Protein AF-A0AAV2MK30-F1 (afdb_monomer_lite)

Sequence (507 aa):
MAGIKALVSLSFGGAVGLMFLMLGCALPVYGKYWPLFLLFFYILSPIPYCISRRVVDDTDSTSNACKELAIFLTTGIVISAFGLPIVFARAEVIAWGACALVLTGNLVIFGTILGFFIVFGSNDDFSWQQWAHAGGVSFFYSLSSVAIWNAPAFPRGQRRHKSFSRAAPTCPVCTQSLGSTQSSMRRFFRAHRDEDYSQIQYLTAKCTRLAHDRALLDREFVVSRERERNLQTDLEAVSTRLLQQEQLNMELRMKQDQLLSRLQQQQDLVEVLQQRLVLVTEESSGDVELLRQVGSELLFLQSSELRLQGLVEELHTEAHHRATRVSSLEGQLYSEAKRRVSVTRSLQEELHSKTLQLENLQETNQSLVQQLKEQHSSHQKEVQKLQVENEGSLRKLQATAEQFEWLCQQQRHWVCCVKRFKDGLMEERDALLQQVKHLQKKIHKRKKTFTEDIADLRCPLQETRCCDSLSAWDKDAMADLESHMEKSNILYDKLFSQTCIADQKNK

Foldseek 3Di:
DVVVVLVVVLVVLLVVLVVLLCCLCPPPVQPDCVLVVLVVLLVCLCVLVVQLVVCVVDDDPVSVVSVVVSVVVNVVSLVCQLVVLVVCCVVVNGPPVSSVSSNVSSVSNVVSVVSCCVSCVVPPPPPCVCCVVCVVVVVVVVVVVVVVVDDDDDDDDDDDDDDDDDDDDDDDDDDDDDDDDDPDPPVVVVVVVVVVVVVVVVVVVVVVVVVVVVVVVVVVVVVVVVVVVVVVVVVVVVVVVVVVVVVVVVVVVVVVVVVVVVVVVVVVVVVVVVVVVVVVVVDDDDPPVVVVVVVVVVVVVVVVVVVVVVVVVVVVVVVVVVVVVVVVVVVVVVVVVVVVVVVVVVVVVVVVVVVVVVVVVVVVVVVVVVVVVVVVVVVVVVVVVVVVVVVVVVVVVVVVVVVVVVVVVVVVVVVVVVVVVVVVVVVVVVVVVVVVVVVVVVVVVVVVVVVVVVPPDDDDDDDDDDDDDDDDPPDPVVVVVVVVVVVVVVVVVVVVVVVVVVVVVPD

InterPro domains:
  IPR007262 Vps55/LEPROT [PF04133] (7-123)
  IPR007262 Vps55/LEPROT [PTHR12050] (1-131)

pLDDT: mean 70.75, std 21.82, range [24.38, 97.94]

Organism: Knipowitschia caucasica (NCBI:txid637954)

Radius of gyration: 62.1 Å; chains: 1; bounding box: 130×88×219 Å

Structure (mmCIF, N/CA/C/O backbone):
data_AF-A0AAV2MK30-F1
#
_entry.id   AF-A0AAV2MK30-F1
#
loop_
_atom_site.group_PDB
_atom_site.id
_atom_site.type_symbol
_atom_site.label_atom_id
_atom_site.label_alt_id
_atom_site.label_comp_id
_atom_site.label_asym_id
_atom_site.label_entity_id
_atom_site.label_seq_id
_atom_site.pdbx_PDB_ins_code
_atom_site.Cartn_x
_atom_site.Cartn_y
_atom_site.Cartn_z
_atom_site.occupancy
_atom_site.B_iso_or_equiv
_atom_site.auth_seq_id
_atom_site.auth_comp_id
_atom_site.auth_asym_id
_atom_site.auth_atom_id
_atom_site.pdbx_PDB_model_num
ATOM 1 N N . MET A 1 1 ? 21.548 -7.788 1.462 1.00 47.50 1 MET A N 1
ATOM 2 C CA . MET A 1 1 ? 20.193 -7.331 1.874 1.00 47.50 1 MET A CA 1
ATOM 3 C C . MET A 1 1 ? 19.409 -6.595 0.775 1.00 47.50 1 MET A C 1
ATOM 5 O O . MET A 1 1 ? 18.187 -6.589 0.859 1.00 47.50 1 MET A O 1
ATOM 9 N N . ALA A 1 2 ? 20.043 -6.018 -0.260 1.00 53.25 2 ALA A N 1
ATOM 10 C CA . ALA A 1 2 ? 19.336 -5.326 -1.354 1.00 53.25 2 ALA A CA 1
ATOM 11 C C . ALA A 1 2 ? 18.427 -6.247 -2.203 1.00 53.25 2 ALA A C 1
ATOM 13 O O . ALA A 1 2 ? 17.302 -5.871 -2.519 1.00 53.25 2 ALA A O 1
ATOM 14 N N . GLY A 1 3 ? 18.858 -7.485 -2.484 1.00 61.09 3 GLY A N 1
ATOM 15 C CA . GLY A 1 3 ? 18.093 -8.426 -3.316 1.00 61.09 3 GLY A CA 1
ATOM 16 C C . GLY A 1 3 ? 16.754 -8.885 -2.723 1.00 61.09 3 GLY A C 1
ATOM 17 O O . GLY A 1 3 ? 15.796 -9.060 -3.462 1.00 61.09 3 GLY A O 1
ATOM 18 N N . ILE A 1 4 ? 16.638 -9.017 -1.393 1.00 71.69 4 ILE A N 1
ATOM 19 C CA . ILE A 1 4 ? 15.392 -9.474 -0.743 1.00 71.69 4 ILE A CA 1
ATOM 20 C C . ILE A 1 4 ? 14.294 -8.414 -0.880 1.00 71.69 4 ILE A C 1
ATOM 22 O O . ILE A 1 4 ? 13.157 -8.742 -1.198 1.00 71.69 4 ILE A O 1
ATOM 26 N N . LYS A 1 5 ? 14.638 -7.134 -0.693 1.00 69.19 5 LYS A N 1
ATOM 27 C CA . LYS A 1 5 ? 13.683 -6.025 -0.838 1.00 69.19 5 LYS A CA 1
ATOM 28 C C . LYS A 1 5 ? 13.191 -5.897 -2.282 1.00 69.19 5 LYS A C 1
ATOM 30 O O . LYS A 1 5 ? 11.997 -5.717 -2.491 1.00 69.19 5 LYS A O 1
ATOM 35 N N . ALA A 1 6 ? 14.092 -6.059 -3.253 1.00 71.88 6 ALA A N 1
ATOM 36 C CA . ALA A 1 6 ? 13.741 -6.076 -4.670 1.00 71.88 6 ALA A CA 1
ATOM 37 C C . ALA A 1 6 ? 12.876 -7.293 -5.040 1.00 71.88 6 ALA A C 1
ATOM 39 O O . ALA A 1 6 ? 11.926 -7.161 -5.797 1.00 71.88 6 ALA A O 1
ATOM 40 N N . LEU A 1 7 ? 13.143 -8.472 -4.469 1.00 75.31 7 LEU A N 1
ATOM 41 C CA . LEU A 1 7 ? 12.343 -9.675 -4.718 1.00 75.31 7 LEU A CA 1
ATOM 42 C C . LEU A 1 7 ? 10.921 -9.545 -4.140 1.00 75.31 7 LEU A C 1
ATOM 44 O O . LEU A 1 7 ? 9.960 -9.972 -4.776 1.00 75.31 7 LEU A O 1
ATOM 48 N N . VAL A 1 8 ? 10.775 -8.907 -2.972 1.00 79.81 8 VAL A N 1
ATOM 49 C CA . VAL A 1 8 ? 9.467 -8.618 -2.353 1.00 79.81 8 VAL A CA 1
ATOM 50 C C . VAL A 1 8 ? 8.681 -7.566 -3.142 1.00 79.81 8 VAL A C 1
ATOM 52 O O . VAL A 1 8 ? 7.481 -7.735 -3.345 1.00 79.81 8 VAL A O 1
ATOM 55 N N . SER A 1 9 ? 9.323 -6.496 -3.625 1.00 77.88 9 SER A N 1
ATOM 56 C CA . SER A 1 9 ? 8.625 -5.498 -4.451 1.00 77.88 9 SER A CA 1
ATOM 57 C C . SER A 1 9 ? 8.193 -6.077 -5.800 1.00 77.88 9 SER A C 1
ATOM 59 O O . SER A 1 9 ? 7.104 -5.780 -6.290 1.00 77.88 9 SER A O 1
ATOM 61 N N . LEU A 1 10 ? 9.013 -6.957 -6.368 1.00 78.25 10 LEU A N 1
ATOM 62 C CA . LEU A 1 10 ? 8.749 -7.637 -7.626 1.00 78.25 10 LEU A CA 1
ATOM 63 C C . LEU A 1 10 ? 7.597 -8.648 -7.520 1.00 78.25 10 LEU A C 1
ATOM 65 O O . LEU A 1 10 ? 6.727 -8.693 -8.389 1.00 78.25 10 LEU A O 1
ATOM 69 N N . SER A 1 11 ? 7.545 -9.431 -6.439 1.00 81.31 11 SER A N 1
ATOM 70 C CA . SER A 1 11 ? 6.436 -10.363 -6.203 1.00 81.31 11 SER A CA 1
ATOM 71 C C . SER A 1 11 ? 5.116 -9.630 -5.954 1.00 81.31 11 SER A C 1
ATOM 73 O O . SER A 1 11 ? 4.077 -10.051 -6.468 1.00 81.31 11 SER A O 1
ATOM 75 N N . PHE A 1 12 ? 5.157 -8.495 -5.250 1.00 84.31 12 PHE A N 1
ATOM 76 C CA . PHE A 1 12 ? 3.997 -7.626 -5.070 1.00 84.31 12 PHE A CA 1
ATOM 77 C C . PHE A 1 12 ? 3.508 -7.038 -6.404 1.00 84.31 12 PHE A C 1
ATOM 79 O O . PHE A 1 12 ? 2.316 -7.111 -6.699 1.00 84.31 12 PHE A O 1
ATOM 86 N N . GLY A 1 13 ? 4.416 -6.539 -7.251 1.00 82.69 13 GLY A N 1
ATOM 87 C CA . GLY A 1 13 ? 4.083 -6.048 -8.595 1.00 82.69 13 GLY A CA 1
ATOM 88 C C . GLY A 1 13 ? 3.426 -7.118 -9.473 1.00 82.69 13 GLY A C 1
ATOM 89 O O . GLY A 1 13 ? 2.379 -6.874 -10.074 1.00 82.69 13 GLY A O 1
ATOM 90 N N . GLY A 1 14 ? 3.966 -8.341 -9.462 1.00 82.00 14 GLY A N 1
ATOM 91 C CA . GLY A 1 14 ? 3.377 -9.479 -10.171 1.00 82.00 14 GLY A CA 1
ATOM 92 C C . GLY A 1 14 ? 1.969 -9.826 -9.677 1.00 82.00 14 GLY A C 1
ATOM 93 O O . GLY A 1 14 ? 1.064 -10.023 -10.488 1.00 82.00 14 GLY A O 1
ATOM 94 N N . ALA A 1 15 ? 1.749 -9.840 -8.359 1.00 83.88 15 ALA A N 1
ATOM 95 C CA . ALA A 1 15 ? 0.436 -10.112 -7.771 1.00 83.88 15 ALA A CA 1
ATOM 96 C C . ALA A 1 15 ? -0.606 -9.041 -8.138 1.00 83.88 15 ALA A C 1
ATOM 98 O O . ALA A 1 15 ? -1.740 -9.381 -8.481 1.00 83.88 15 ALA A O 1
ATOM 99 N N . VAL A 1 16 ? -0.218 -7.762 -8.125 1.00 85.75 16 VAL A N 1
ATOM 100 C CA . VAL A 1 16 ? -1.079 -6.639 -8.535 1.00 85.75 16 VAL A CA 1
ATOM 101 C C . VAL A 1 16 ? -1.434 -6.733 -10.024 1.00 85.75 16 VAL A C 1
ATOM 103 O O . VAL A 1 16 ? -2.598 -6.573 -10.392 1.00 85.75 16 VAL A O 1
ATOM 106 N N . GLY A 1 17 ? -0.467 -7.067 -10.882 1.00 83.06 17 GLY A N 1
ATOM 107 C CA . GLY A 1 17 ? -0.705 -7.272 -12.312 1.00 83.06 17 GLY A CA 1
ATOM 108 C C . GLY A 1 17 ? -1.688 -8.414 -12.608 1.00 83.06 17 GLY A C 1
ATOM 109 O O . GLY A 1 17 ? -2.602 -8.255 -13.420 1.00 83.06 17 GLY A O 1
ATOM 110 N N . LEU A 1 18 ? -1.560 -9.543 -11.902 1.00 81.19 18 LEU A N 1
ATOM 111 C CA . LEU A 1 18 ? -2.483 -10.681 -12.026 1.00 81.19 18 LEU A CA 1
ATOM 112 C C . LEU A 1 18 ? -3.875 -10.380 -11.462 1.00 81.19 18 LEU A C 1
ATOM 114 O O . LEU A 1 18 ? -4.870 -10.820 -12.037 1.00 81.19 18 LEU A O 1
ATOM 118 N N . MET A 1 19 ? -3.953 -9.608 -10.375 1.00 83.56 19 MET A N 1
ATOM 119 C CA . MET A 1 19 ? -5.211 -9.092 -9.831 1.00 83.56 19 MET A CA 1
ATOM 120 C C . MET A 1 19 ? -5.964 -8.275 -10.881 1.00 83.56 19 MET A C 1
ATOM 122 O O . MET A 1 19 ? -7.130 -8.564 -11.128 1.00 83.56 19 MET A O 1
ATOM 126 N N . PHE A 1 20 ? -5.311 -7.319 -11.553 1.00 80.25 20 PHE A N 1
ATOM 127 C CA . PHE A 1 20 ? -5.949 -6.518 -12.608 1.00 80.25 20 PHE A CA 1
ATOM 128 C C . PHE A 1 20 ? -6.427 -7.365 -13.794 1.00 80.25 20 PHE A C 1
ATOM 130 O O . PHE A 1 20 ? -7.524 -7.137 -14.310 1.00 80.25 20 PHE A O 1
ATOM 137 N N . LEU A 1 21 ? -5.653 -8.384 -14.182 1.00 79.00 21 LEU A N 1
ATOM 138 C CA . LEU A 1 21 ? -6.030 -9.318 -15.243 1.00 79.00 21 LEU A CA 1
ATOM 139 C C . LEU A 1 21 ? -7.268 -10.150 -14.859 1.00 79.00 21 LEU A C 1
ATOM 141 O O . LEU A 1 21 ? -8.192 -10.304 -15.659 1.00 79.00 21 LEU A O 1
ATOM 145 N N . MET A 1 22 ? -7.310 -10.645 -13.618 1.00 78.94 22 MET A N 1
ATOM 146 C CA . MET A 1 22 ? -8.454 -11.385 -13.083 1.00 78.94 22 MET A CA 1
ATOM 147 C C . MET A 1 22 ? -9.678 -10.491 -12.916 1.00 78.94 22 MET A C 1
ATOM 149 O O . MET A 1 22 ? -10.773 -10.915 -13.263 1.00 78.94 22 MET A O 1
ATOM 153 N N . LEU A 1 23 ? -9.515 -9.245 -12.476 1.00 77.31 23 LEU A N 1
ATOM 154 C CA . LEU A 1 23 ? -10.611 -8.284 -12.345 1.00 77.31 23 LEU A CA 1
ATOM 155 C C . LEU A 1 23 ? -11.247 -7.974 -13.711 1.00 77.31 23 LEU A C 1
ATOM 157 O O . LEU A 1 23 ? -12.470 -7.941 -13.825 1.00 77.31 23 LEU A O 1
ATOM 161 N N . GLY A 1 24 ? -10.433 -7.858 -14.767 1.00 71.31 24 GLY A N 1
ATOM 162 C CA . GLY A 1 24 ? -10.914 -7.708 -16.146 1.00 71.31 24 GLY A CA 1
ATOM 163 C C . GLY A 1 24 ? -11.729 -8.901 -16.670 1.00 71.31 24 GLY A C 1
ATOM 164 O O . GLY A 1 24 ? -12.551 -8.718 -17.565 1.00 71.31 24 GLY A O 1
ATOM 165 N N . CYS A 1 25 ? -11.546 -10.101 -16.100 1.00 65.88 25 CYS A N 1
ATOM 166 C CA . CYS A 1 25 ? -12.252 -11.328 -16.498 1.00 65.88 25 CYS A CA 1
ATOM 167 C C . CYS A 1 25 ? -13.391 -11.738 -15.542 1.00 65.88 25 CYS A C 1
ATOM 169 O O . CYS A 1 25 ? -14.318 -12.429 -15.962 1.00 65.88 25 CYS A O 1
ATOM 171 N N . ALA A 1 26 ? -13.300 -11.373 -14.258 1.00 62.69 26 ALA A N 1
ATOM 172 C CA . ALA A 1 26 ? -14.130 -11.894 -13.168 1.00 62.69 26 ALA A CA 1
ATOM 173 C C . ALA A 1 26 ? -15.274 -10.962 -12.748 1.00 62.69 26 ALA A C 1
ATOM 175 O O . ALA A 1 26 ? -16.145 -11.387 -11.988 1.00 62.69 26 ALA A O 1
ATOM 176 N N . LEU A 1 27 ? -15.307 -9.707 -13.217 1.00 62.41 27 LEU A N 1
ATOM 177 C CA . LEU A 1 27 ? -16.464 -8.856 -12.951 1.00 62.41 27 LEU A CA 1
ATOM 178 C C . LEU A 1 27 ? -17.730 -9.471 -13.588 1.00 62.41 27 LEU A C 1
ATOM 180 O O . LEU A 1 27 ? -17.701 -9.843 -14.763 1.00 62.41 27 LEU A O 1
ATOM 184 N N . PRO A 1 28 ? -18.867 -9.502 -12.867 1.00 51.31 28 PRO A N 1
ATOM 185 C CA . PRO A 1 28 ? -20.109 -10.147 -13.316 1.00 51.31 28 PRO A CA 1
ATOM 186 C C . PRO A 1 28 ? -20.711 -9.523 -14.587 1.00 51.31 28 PRO A C 1
ATOM 188 O O . PRO A 1 28 ? -21.528 -10.147 -15.254 1.00 51.31 28 PRO A O 1
ATOM 191 N N . VAL A 1 29 ? -20.271 -8.315 -14.953 1.00 55.81 29 VAL A N 1
ATOM 192 C CA . VAL A 1 29 ? -20.646 -7.611 -16.190 1.00 55.81 29 VAL A CA 1
ATOM 193 C C . VAL A 1 29 ? -19.895 -8.153 -17.422 1.00 55.81 29 VAL A C 1
ATOM 195 O O . VAL A 1 29 ? -20.367 -8.004 -18.544 1.00 55.81 29 VAL A O 1
ATOM 198 N N . TYR A 1 30 ? -18.745 -8.811 -17.236 1.00 58.28 30 TYR A N 1
ATOM 199 C CA . TYR A 1 30 ? -17.783 -9.125 -18.301 1.00 58.28 30 TYR A CA 1
ATOM 200 C C . TYR A 1 30 ? -17.546 -10.622 -18.528 1.00 58.28 30 TYR A C 1
ATOM 202 O O . TYR A 1 30 ? -16.589 -10.946 -19.218 1.00 58.28 30 TYR A O 1
ATOM 210 N N . GLY A 1 31 ? -18.385 -11.516 -17.982 1.00 50.97 31 GLY A N 1
ATOM 211 C CA . GLY A 1 31 ? -18.214 -12.982 -17.897 1.00 50.97 31 GLY A CA 1
ATOM 212 C C . GLY A 1 31 ? -17.793 -13.727 -19.179 1.00 50.97 31 GLY A C 1
ATOM 213 O O . GLY A 1 31 ? -18.564 -14.493 -19.759 1.00 50.97 31 GLY A O 1
ATOM 214 N N . LYS A 1 32 ? -16.553 -13.511 -19.619 1.00 60.56 32 LYS A N 1
ATOM 215 C CA . LYS A 1 32 ? -15.914 -14.018 -20.832 1.00 60.56 32 LYS A CA 1
ATOM 216 C C . LYS A 1 32 ? -14.424 -14.191 -20.533 1.00 60.56 32 LYS A C 1
ATOM 218 O O . LYS A 1 32 ? -13.669 -13.230 -20.465 1.00 60.56 32 LYS A O 1
ATOM 223 N N . TYR A 1 33 ? -13.986 -15.441 -20.417 1.00 64.69 33 TYR A N 1
ATOM 224 C CA . TYR A 1 33 ? -12.604 -15.818 -20.086 1.00 64.69 33 TYR A CA 1
ATOM 225 C C . TYR A 1 33 ? -11.644 -15.803 -21.293 1.00 64.69 33 TYR A C 1
ATOM 227 O O . TYR A 1 33 ? -10.546 -16.341 -21.228 1.00 64.69 33 TYR A O 1
ATOM 235 N N . TRP A 1 34 ? -12.027 -15.175 -22.405 1.00 62.44 34 TRP A N 1
ATOM 236 C CA . TRP A 1 34 ? -11.168 -15.011 -23.585 1.00 62.44 34 TRP A CA 1
ATOM 237 C C . TRP A 1 34 ? -9.834 -14.275 -23.333 1.00 62.44 34 TRP A C 1
ATOM 239 O O . TRP A 1 34 ? -8.834 -14.678 -23.931 1.00 62.44 34 TRP A O 1
ATOM 249 N N . PRO A 1 35 ? -9.737 -13.273 -22.429 1.00 62.06 35 PRO A N 1
ATOM 250 C CA . PRO A 1 35 ? -8.460 -12.624 -22.116 1.00 62.06 35 PRO A CA 1
ATOM 251 C C . PRO A 1 35 ? -7.437 -13.568 -21.476 1.00 62.06 35 PRO A C 1
ATOM 253 O O . PRO A 1 35 ? -6.248 -13.269 -21.467 1.00 62.06 35 PRO A O 1
ATOM 256 N N . LEU A 1 36 ? -7.865 -14.728 -20.973 1.00 65.44 36 LEU A N 1
ATOM 257 C CA . LEU A 1 36 ? -6.991 -15.723 -20.350 1.00 65.44 36 LEU A CA 1
ATOM 258 C C . LEU A 1 36 ? -6.011 -16.350 -21.366 1.00 65.44 36 LEU A C 1
ATOM 260 O O . LEU A 1 36 ? -4.993 -16.906 -20.968 1.00 65.44 36 LEU A O 1
ATOM 264 N N . PHE A 1 37 ? -6.227 -16.170 -22.676 1.00 67.31 37 PHE A N 1
ATOM 265 C CA . PHE A 1 37 ? -5.225 -16.488 -23.704 1.00 67.31 37 PHE A CA 1
ATOM 266 C C . PHE A 1 37 ? -3.933 -15.658 -23.554 1.00 67.31 37 PHE A C 1
ATOM 268 O O . PHE A 1 37 ? -2.858 -16.114 -23.932 1.00 67.31 37 PHE A O 1
ATOM 275 N N . LEU A 1 38 ? -3.989 -14.481 -22.917 1.00 67.94 38 LEU A N 1
ATOM 276 C CA . LEU A 1 38 ? -2.805 -13.665 -22.602 1.00 67.94 38 LEU A CA 1
ATOM 277 C C . LEU A 1 38 ? -1.844 -14.364 -21.638 1.00 67.94 38 LEU A C 1
ATOM 279 O O . LEU A 1 38 ? -0.638 -14.136 -21.686 1.00 67.94 38 LEU A O 1
ATOM 283 N N . LEU A 1 39 ? -2.365 -15.283 -20.823 1.00 70.88 39 LEU A N 1
ATOM 284 C CA . LEU A 1 39 ? -1.568 -16.118 -19.933 1.00 70.88 39 LEU A CA 1
ATOM 285 C C . LEU A 1 39 ? -0.560 -16.985 -20.698 1.00 70.88 39 LEU A C 1
ATOM 287 O O . LEU A 1 39 ? 0.550 -17.209 -20.223 1.00 70.88 39 LEU A O 1
ATOM 291 N N . PHE A 1 40 ? -0.920 -17.416 -21.909 1.00 71.62 40 PHE A N 1
ATOM 292 C CA . PHE A 1 40 ? -0.026 -18.160 -22.790 1.00 71.62 40 PHE A CA 1
ATOM 293 C C . PHE A 1 40 ? 1.173 -17.308 -23.225 1.00 71.62 40 PHE A C 1
ATOM 295 O O . PHE A 1 40 ? 2.307 -17.777 -23.175 1.00 71.62 40 PHE A O 1
ATOM 302 N N . PHE A 1 41 ? 0.954 -16.033 -23.562 1.00 72.62 41 PHE A N 1
ATOM 303 C CA . PHE A 1 41 ? 2.038 -15.110 -23.913 1.00 72.62 41 PHE A CA 1
ATOM 304 C C . PHE A 1 41 ? 2.962 -14.815 -22.726 1.00 72.62 41 PHE A C 1
ATOM 306 O O . PHE A 1 41 ? 4.168 -14.686 -22.924 1.00 72.62 41 PHE A O 1
ATOM 313 N N . TYR A 1 42 ? 2.441 -14.795 -21.495 1.00 70.62 42 TYR A N 1
ATOM 314 C CA . TYR A 1 42 ? 3.276 -14.668 -20.294 1.00 70.62 42 TYR A CA 1
ATOM 315 C C . TYR A 1 42 ? 4.172 -15.883 -20.055 1.00 70.62 42 TYR A C 1
ATOM 317 O O . TYR A 1 42 ? 5.327 -15.722 -19.667 1.00 70.62 42 TYR A O 1
ATOM 325 N N . ILE A 1 43 ? 3.675 -17.086 -20.348 1.00 67.56 43 ILE A N 1
ATOM 326 C CA . ILE A 1 43 ? 4.454 -18.329 -20.258 1.00 67.56 43 ILE A CA 1
ATOM 327 C C . ILE A 1 43 ? 5.471 -18.434 -21.406 1.00 67.56 43 ILE A C 1
ATOM 329 O O . ILE A 1 43 ? 6.558 -18.976 -21.212 1.00 67.56 43 ILE A O 1
ATOM 333 N N . LEU A 1 44 ? 5.151 -17.895 -22.587 1.00 65.94 44 LEU A N 1
ATOM 334 C CA . LEU A 1 44 ? 6.068 -17.843 -23.730 1.00 65.94 44 LEU A CA 1
ATOM 335 C C . LEU A 1 44 ? 7.135 -16.755 -23.592 1.00 65.94 44 LEU A C 1
ATOM 337 O O . LEU A 1 44 ? 8.232 -16.935 -24.105 1.00 65.94 44 LEU A O 1
ATOM 341 N N . SER A 1 45 ? 6.856 -15.657 -22.887 1.00 68.06 45 SER A N 1
ATOM 342 C CA . SER A 1 45 ? 7.787 -14.540 -22.669 1.00 68.06 45 SER A CA 1
ATOM 343 C C . SER A 1 45 ? 9.209 -14.931 -22.221 1.00 68.06 45 SER A C 1
ATOM 345 O O . SER A 1 45 ? 10.151 -14.295 -22.693 1.00 68.06 45 SER A O 1
ATOM 347 N N . PRO A 1 46 ? 9.431 -15.921 -21.337 1.00 62.56 46 PRO A N 1
ATOM 348 C CA . PRO A 1 46 ? 10.781 -16.354 -20.965 1.00 62.56 46 PRO A CA 1
ATOM 349 C C . PRO A 1 46 ? 11.479 -17.274 -21.966 1.00 62.56 46 PRO A C 1
ATOM 351 O O . PRO A 1 46 ? 12.700 -17.397 -21.921 1.00 62.56 46 PRO A O 1
ATOM 354 N N . ILE A 1 47 ? 10.738 -17.932 -22.859 1.00 60.34 47 ILE A N 1
ATOM 355 C CA . ILE A 1 47 ? 11.282 -18.939 -23.780 1.00 60.34 47 ILE A CA 1
ATOM 356 C C . ILE A 1 47 ? 12.352 -18.343 -24.716 1.00 60.34 47 ILE A C 1
ATOM 358 O O . ILE A 1 47 ? 13.429 -18.933 -24.813 1.00 60.34 47 ILE A O 1
ATOM 362 N N . PRO A 1 48 ? 12.149 -17.165 -25.340 1.00 60.75 48 PRO A N 1
ATOM 363 C CA . PRO A 1 48 ? 13.176 -16.531 -26.160 1.00 60.75 48 PRO A CA 1
ATOM 364 C C . PRO A 1 48 ? 14.444 -16.193 -25.365 1.00 60.75 48 PRO A C 1
ATOM 366 O O . PRO A 1 48 ? 15.550 -16.353 -25.875 1.00 60.75 48 PRO A O 1
ATOM 369 N N . TYR A 1 49 ? 14.294 -15.779 -24.101 1.00 61.81 49 TYR A N 1
ATOM 370 C CA . TYR A 1 49 ? 15.420 -15.445 -23.226 1.00 61.81 49 TYR A CA 1
ATOM 371 C C . TYR A 1 49 ? 16.222 -16.697 -22.834 1.00 61.81 49 TYR A C 1
ATOM 373 O O . TYR A 1 49 ? 17.456 -16.695 -22.867 1.00 61.81 49 TYR A O 1
ATOM 381 N N . CYS A 1 50 ? 15.529 -17.806 -22.547 1.00 56.00 50 CYS A N 1
ATOM 382 C CA . CYS A 1 50 ? 16.155 -19.107 -22.303 1.00 56.00 50 CYS A CA 1
ATOM 383 C C . CYS A 1 50 ? 16.943 -19.613 -23.521 1.00 56.00 50 CYS A C 1
ATOM 385 O O . CYS A 1 50 ? 18.008 -20.206 -23.347 1.00 56.00 50 CYS A O 1
ATOM 387 N N . ILE A 1 51 ? 16.440 -19.371 -24.735 1.00 56.97 51 ILE A N 1
ATOM 388 C CA . ILE A 1 51 ? 17.115 -19.749 -25.982 1.00 56.97 51 ILE A CA 1
ATOM 389 C C . ILE A 1 51 ? 18.357 -18.875 -26.198 1.00 56.97 51 ILE A C 1
ATOM 391 O O . ILE A 1 51 ? 19.428 -19.414 -26.458 1.00 56.97 51 ILE A O 1
ATOM 395 N N . SER A 1 52 ? 18.264 -17.554 -25.994 1.00 54.09 52 SER A N 1
ATOM 396 C CA . SER A 1 52 ? 19.425 -16.668 -26.159 1.00 54.09 52 SER A CA 1
ATOM 397 C C . SER A 1 52 ? 20.568 -16.979 -25.195 1.00 54.09 52 SER A C 1
ATOM 399 O O . SER A 1 52 ? 21.722 -16.862 -25.582 1.00 54.09 52 SER A O 1
ATOM 401 N N . ARG A 1 53 ? 20.275 -17.404 -23.958 1.00 53.69 53 ARG A N 1
ATOM 402 C CA . ARG A 1 53 ? 21.314 -17.647 -22.945 1.00 53.69 53 ARG A CA 1
ATOM 403 C C . ARG A 1 53 ? 22.014 -18.997 -23.130 1.00 53.69 53 ARG A C 1
ATOM 405 O O . ARG A 1 53 ? 23.210 -19.070 -22.915 1.00 53.69 53 ARG A O 1
ATOM 412 N N . ARG A 1 54 ? 21.307 -20.031 -23.609 1.00 54.69 54 ARG A N 1
ATOM 413 C CA . ARG A 1 54 ? 21.916 -21.338 -23.934 1.00 54.69 54 ARG A CA 1
ATOM 414 C C . ARG A 1 54 ? 22.779 -21.322 -25.199 1.00 54.69 54 ARG A C 1
ATOM 416 O O . ARG A 1 54 ? 23.626 -22.187 -25.341 1.00 54.69 54 ARG A O 1
ATOM 423 N N . VAL A 1 55 ? 22.542 -20.380 -26.115 1.00 51.53 55 VAL A N 1
ATOM 424 C CA . VAL A 1 55 ? 23.300 -20.251 -27.376 1.00 51.53 55 VAL A CA 1
ATOM 425 C C . VAL A 1 55 ? 24.515 -19.324 -27.230 1.00 51.53 55 VAL A C 1
ATOM 427 O O . VAL A 1 55 ? 25.434 -19.394 -28.033 1.00 51.53 55 VAL A O 1
ATOM 430 N N . VAL A 1 56 ? 24.556 -18.478 -26.194 1.00 49.47 56 VAL A N 1
ATOM 431 C CA . VAL A 1 56 ? 25.731 -17.646 -25.872 1.00 49.47 56 VAL A CA 1
ATOM 432 C C . VAL A 1 56 ? 26.900 -18.479 -25.332 1.00 49.47 56 VAL A C 1
ATOM 434 O O . VAL A 1 56 ? 28.042 -18.076 -25.517 1.00 49.47 56 VAL A O 1
ATOM 437 N N . ASP A 1 57 ? 26.637 -19.649 -24.744 1.00 49.50 57 ASP A N 1
ATOM 438 C CA . ASP A 1 57 ? 27.694 -20.527 -24.225 1.00 49.50 57 ASP A CA 1
ATOM 439 C C . ASP A 1 57 ? 28.427 -21.322 -25.328 1.00 49.50 57 ASP A C 1
ATOM 441 O O . ASP A 1 57 ? 29.549 -21.765 -25.104 1.00 49.50 57 ASP A O 1
ATOM 445 N N . ASP A 1 58 ? 27.852 -21.445 -26.535 1.00 46.78 58 ASP A N 1
ATOM 446 C CA . ASP A 1 58 ? 28.436 -22.196 -27.653 1.00 46.78 58 ASP A CA 1
ATOM 447 C C . ASP A 1 58 ? 28.435 -21.363 -28.961 1.00 46.78 58 ASP A C 1
ATOM 449 O O . ASP A 1 58 ? 27.478 -21.383 -29.733 1.00 46.78 58 ASP A O 1
ATOM 453 N N . THR A 1 59 ? 29.579 -20.746 -29.293 1.00 46.69 59 THR A N 1
ATOM 454 C CA . THR A 1 59 ? 29.978 -20.219 -30.631 1.00 46.69 59 THR A CA 1
ATOM 455 C C . THR A 1 59 ? 29.613 -18.757 -30.983 1.00 46.69 59 THR A C 1
ATOM 457 O O . THR A 1 59 ? 28.464 -18.393 -31.238 1.00 46.69 59 THR A O 1
ATOM 460 N N . ASP A 1 60 ? 30.653 -17.932 -31.167 1.00 55.81 60 ASP A N 1
ATOM 461 C CA . ASP A 1 60 ? 30.610 -16.465 -31.342 1.00 55.81 60 ASP A CA 1
ATOM 462 C C . ASP A 1 60 ? 29.946 -15.935 -32.632 1.00 55.81 60 ASP A C 1
ATOM 464 O O . ASP A 1 60 ? 29.675 -14.740 -32.744 1.00 55.81 60 ASP A O 1
ATOM 468 N N . SER A 1 61 ? 29.681 -16.782 -33.632 1.00 54.09 61 SER A N 1
ATOM 469 C CA . SER A 1 61 ? 29.126 -16.350 -34.932 1.00 54.09 61 SER A CA 1
ATOM 470 C C . SER A 1 61 ? 27.620 -16.613 -35.075 1.00 54.09 61 SER A C 1
ATOM 472 O O . SER A 1 61 ? 26.919 -15.860 -35.749 1.00 54.09 61 SER A O 1
ATOM 474 N N . THR A 1 62 ? 27.102 -17.662 -34.429 1.00 52.97 62 THR A N 1
ATOM 475 C CA . THR A 1 62 ? 25.669 -18.029 -34.426 1.00 52.97 62 THR A CA 1
ATOM 476 C C . THR A 1 62 ? 24.897 -17.297 -33.317 1.00 52.97 62 THR A C 1
ATOM 478 O O . THR A 1 62 ? 23.677 -17.126 -33.399 1.00 52.97 62 THR A O 1
ATOM 481 N N . SER A 1 63 ? 25.621 -16.793 -32.314 1.00 58.59 63 SER A N 1
ATOM 482 C CA . SER A 1 63 ? 25.105 -16.046 -31.165 1.00 58.59 63 SER A CA 1
ATOM 483 C C . SER A 1 63 ? 24.396 -14.740 -31.551 1.00 58.59 63 SER A C 1
ATOM 485 O O . SER A 1 63 ? 23.339 -14.439 -30.996 1.00 58.59 63 SER A O 1
ATOM 487 N N . ASN A 1 64 ? 24.895 -13.999 -32.548 1.00 61.75 64 ASN A N 1
ATOM 488 C CA . ASN A 1 64 ? 24.301 -12.721 -32.964 1.00 61.75 64 ASN A CA 1
ATOM 489 C C . ASN A 1 64 ? 22.932 -12.903 -33.639 1.00 61.75 64 ASN A C 1
ATOM 491 O O . ASN A 1 64 ? 21.974 -12.231 -33.263 1.00 61.75 64 ASN A O 1
ATOM 495 N N . ALA A 1 65 ? 22.793 -13.881 -34.541 1.00 66.31 65 ALA A N 1
ATOM 496 C CA . ALA A 1 65 ? 21.519 -14.172 -35.205 1.00 66.31 65 ALA A CA 1
ATOM 497 C C . ALA A 1 65 ? 20.469 -14.743 -34.234 1.00 66.31 65 ALA A C 1
ATOM 499 O O . ALA A 1 65 ? 19.293 -14.386 -34.295 1.00 66.31 65 ALA A O 1
ATOM 500 N N . CYS A 1 66 ? 20.883 -15.600 -33.295 1.00 62.22 66 CYS A N 1
ATOM 501 C CA . CYS A 1 66 ? 19.984 -16.133 -32.271 1.00 62.22 66 CYS A CA 1
ATOM 502 C C . CYS A 1 66 ? 19.544 -15.055 -31.266 1.00 62.22 66 CYS A C 1
ATOM 504 O O . CYS A 1 66 ? 18.402 -15.071 -30.803 1.00 62.22 66 CYS A O 1
ATOM 506 N N . LYS A 1 67 ? 20.428 -14.107 -30.936 1.00 62.91 67 LYS A N 1
ATOM 507 C CA . LYS A 1 67 ? 20.119 -12.962 -30.073 1.00 62.91 67 LYS A CA 1
ATOM 508 C C . LYS A 1 67 ? 19.158 -11.990 -30.756 1.00 62.91 67 LYS A C 1
ATOM 510 O O . LYS A 1 67 ? 18.183 -11.578 -30.132 1.00 62.91 67 LYS A O 1
ATOM 515 N N . GLU A 1 68 ? 19.378 -11.683 -32.032 1.00 74.75 68 GLU A N 1
ATOM 516 C CA . GLU A 1 68 ? 18.454 -10.876 -32.838 1.00 74.75 68 GLU A CA 1
ATOM 517 C C . GLU A 1 68 ? 17.083 -11.551 -32.973 1.00 74.75 68 GLU A C 1
ATOM 519 O O . GLU A 1 68 ? 16.058 -10.903 -32.759 1.00 74.75 68 GLU A O 1
ATOM 524 N N . LEU A 1 69 ? 17.044 -12.868 -33.212 1.00 73.19 69 LEU A N 1
ATOM 525 C CA . LEU A 1 69 ? 15.798 -13.640 -33.263 1.00 73.19 69 LEU A CA 1
ATOM 526 C C . LEU A 1 69 ? 15.082 -13.664 -31.907 1.00 73.19 69 LEU A C 1
ATOM 528 O O . LEU A 1 69 ? 13.861 -13.520 -31.858 1.00 73.19 69 LEU A O 1
ATOM 532 N N . ALA A 1 70 ? 15.814 -13.803 -30.800 1.00 67.81 70 ALA A N 1
ATOM 533 C CA . ALA A 1 70 ? 15.236 -13.770 -29.461 1.00 67.81 70 ALA A CA 1
ATOM 534 C C . ALA A 1 70 ? 14.625 -12.399 -29.136 1.00 67.81 70 ALA A C 1
ATOM 536 O O . ALA A 1 70 ? 13.508 -12.348 -28.625 1.00 67.81 70 ALA A O 1
ATOM 537 N N . ILE A 1 71 ? 15.311 -11.303 -29.480 1.00 71.81 71 ILE A N 1
ATOM 538 C CA . ILE A 1 71 ? 14.807 -9.929 -29.309 1.00 71.81 71 ILE A CA 1
ATOM 539 C C . ILE A 1 71 ? 13.593 -9.677 -30.213 1.00 71.81 71 ILE A C 1
ATOM 541 O O . ILE A 1 71 ? 12.615 -9.054 -29.794 1.00 71.81 71 ILE A O 1
ATOM 545 N N . PHE A 1 72 ? 13.612 -10.194 -31.441 1.00 79.12 72 PHE A N 1
ATOM 546 C CA . PHE A 1 72 ? 12.476 -10.109 -32.352 1.00 79.12 72 PHE A CA 1
ATOM 547 C C . PHE A 1 72 ? 11.258 -10.871 -31.807 1.00 79.12 72 PHE A C 1
ATOM 549 O O . PHE A 1 72 ? 10.142 -10.348 -31.800 1.00 79.12 72 PHE A O 1
ATOM 556 N N . LEU A 1 73 ? 11.470 -12.078 -31.277 1.00 76.38 73 LEU A N 1
ATOM 557 C CA . LEU A 1 73 ? 10.412 -12.922 -30.730 1.00 76.38 73 LEU A CA 1
ATOM 558 C C . LEU A 1 73 ? 9.830 -12.350 -29.426 1.00 76.38 73 LEU A C 1
ATOM 560 O O . LEU A 1 73 ? 8.610 -12.349 -29.268 1.00 76.38 73 LEU A O 1
ATOM 564 N N . THR A 1 74 ? 10.652 -11.807 -28.517 1.00 72.81 74 THR A N 1
ATOM 565 C CA . THR A 1 74 ? 10.151 -11.117 -27.310 1.00 72.81 74 THR A CA 1
ATOM 566 C C . THR A 1 74 ? 9.348 -9.876 -27.672 1.00 72.81 74 THR A C 1
ATOM 568 O O . THR A 1 74 ? 8.258 -9.681 -27.138 1.00 72.81 74 THR A O 1
ATOM 571 N N . THR A 1 75 ? 9.833 -9.076 -28.621 1.00 78.88 75 THR A N 1
ATOM 572 C CA . THR A 1 75 ? 9.122 -7.884 -29.097 1.00 78.88 75 THR A CA 1
ATOM 573 C C . THR A 1 75 ? 7.786 -8.269 -29.739 1.00 78.88 75 THR A C 1
ATOM 575 O O . THR A 1 75 ? 6.760 -7.662 -29.432 1.00 78.88 75 THR A O 1
ATOM 578 N N . GLY A 1 76 ? 7.754 -9.341 -30.538 1.00 79.31 76 GLY A N 1
ATOM 579 C CA . GLY A 1 76 ? 6.523 -9.898 -31.105 1.00 79.31 76 GLY A CA 1
ATOM 580 C C . GLY A 1 76 ? 5.527 -10.382 -30.045 1.00 79.31 76 GLY A C 1
ATOM 581 O O . GLY A 1 76 ? 4.333 -10.103 -30.162 1.00 79.31 76 GLY A O 1
ATOM 582 N N . ILE A 1 77 ? 5.998 -11.045 -28.982 1.00 80.88 77 ILE A N 1
ATOM 583 C CA . ILE A 1 77 ? 5.163 -11.493 -27.852 1.00 80.88 77 ILE A CA 1
ATOM 584 C C . ILE A 1 77 ? 4.573 -10.295 -27.096 1.00 80.88 77 ILE A C 1
ATOM 586 O O . ILE A 1 77 ? 3.375 -10.290 -26.809 1.00 80.88 77 ILE A O 1
ATOM 590 N N . VAL A 1 78 ? 5.377 -9.265 -26.815 1.00 82.19 78 VAL A N 1
ATOM 591 C CA . VAL A 1 78 ? 4.930 -8.051 -26.111 1.00 82.19 78 VAL A CA 1
ATOM 592 C C . VAL A 1 78 ? 3.895 -7.296 -26.946 1.00 82.19 78 VAL A C 1
ATOM 594 O O . VAL A 1 78 ? 2.802 -7.013 -26.456 1.00 82.19 78 VAL A O 1
ATOM 597 N N . ILE A 1 79 ? 4.183 -7.035 -28.225 1.00 85.00 79 ILE A N 1
ATOM 598 C CA . ILE A 1 79 ? 3.247 -6.355 -29.136 1.00 85.00 79 ILE A CA 1
ATOM 599 C C . ILE A 1 79 ? 1.949 -7.159 -29.274 1.00 85.00 79 ILE A C 1
ATOM 601 O O . ILE A 1 79 ? 0.863 -6.582 -29.223 1.00 85.00 79 ILE A O 1
ATOM 605 N N . SER A 1 80 ? 2.037 -8.488 -29.377 1.00 80.62 80 SER A N 1
ATOM 606 C CA . SER A 1 80 ? 0.857 -9.359 -29.449 1.00 80.62 80 SER A CA 1
ATOM 607 C C . SER A 1 80 ? 0.024 -9.298 -28.170 1.00 80.62 80 SER A C 1
ATOM 609 O O . SER A 1 80 ? -1.199 -9.211 -28.251 1.00 80.62 80 SER A O 1
ATOM 611 N N . ALA A 1 81 ? 0.658 -9.269 -26.996 1.00 80.88 81 ALA A N 1
ATOM 612 C CA . ALA A 1 81 ? -0.035 -9.166 -25.715 1.00 80.88 81 ALA A CA 1
ATOM 613 C C . ALA A 1 81 ? -0.789 -7.833 -25.546 1.00 80.88 81 ALA A C 1
ATOM 615 O O . ALA A 1 81 ? -1.845 -7.809 -24.914 1.00 80.88 81 ALA A O 1
ATOM 616 N N . PHE A 1 82 ? -0.303 -6.737 -26.137 1.00 84.31 82 PHE A N 1
ATOM 617 C CA . PHE A 1 82 ? -1.026 -5.457 -26.179 1.00 84.31 82 PHE A CA 1
ATOM 618 C C . PHE A 1 82 ? -2.054 -5.377 -27.320 1.00 84.31 82 PHE A C 1
ATOM 620 O O . PHE A 1 82 ? -3.097 -4.745 -27.156 1.00 84.31 82 PHE A O 1
ATOM 627 N N . GLY A 1 83 ? -1.809 -6.037 -28.454 1.00 81.69 83 GLY A N 1
ATOM 628 C CA . GLY A 1 83 ? -2.697 -6.016 -29.620 1.00 81.69 83 GLY A CA 1
ATOM 629 C C . GLY A 1 83 ? -3.963 -6.862 -29.455 1.00 81.69 83 GLY A C 1
ATOM 630 O O . GLY A 1 83 ? -5.048 -6.438 -29.850 1.00 81.69 83 GLY A O 1
ATOM 631 N N . LEU A 1 84 ? -3.859 -8.036 -28.830 1.00 76.81 84 LEU A N 1
ATOM 632 C CA . LEU A 1 84 ? -4.978 -8.976 -28.670 1.00 76.81 84 LEU A CA 1
ATOM 633 C C . LEU A 1 84 ? -6.179 -8.406 -27.878 1.00 76.81 84 LEU A C 1
ATOM 635 O O . LEU A 1 84 ? -7.310 -8.542 -28.350 1.00 76.81 84 LEU A O 1
ATOM 639 N N . PRO A 1 85 ? -5.983 -7.709 -26.737 1.00 78.31 85 PRO A N 1
ATOM 640 C CA . PRO A 1 85 ? -7.065 -7.032 -26.016 1.00 78.31 85 PRO A CA 1
ATOM 641 C C . PRO A 1 85 ? -7.768 -5.962 -26.860 1.00 78.31 85 PRO A C 1
ATOM 643 O O . PRO A 1 85 ? -8.991 -5.834 -26.806 1.00 78.31 85 PRO A O 1
ATOM 646 N N . ILE A 1 86 ? -7.008 -5.224 -27.676 1.00 80.75 86 ILE A N 1
ATOM 647 C CA . ILE A 1 86 ? -7.527 -4.158 -28.546 1.00 80.75 86 ILE A CA 1
ATOM 648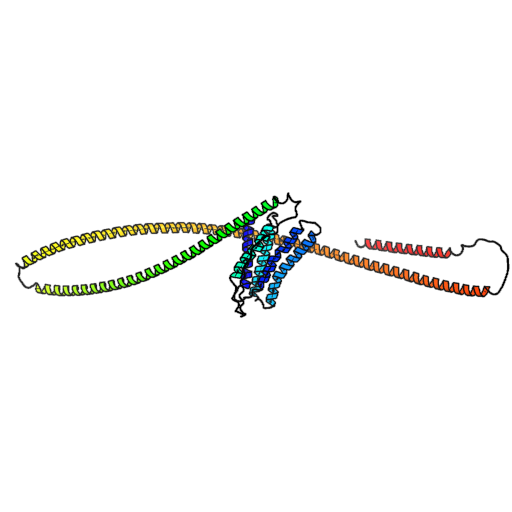 C C . ILE A 1 86 ? -8.387 -4.756 -29.665 1.00 80.75 86 ILE A C 1
ATOM 650 O O . ILE A 1 86 ? -9.469 -4.243 -29.957 1.00 80.75 86 ILE A O 1
ATOM 654 N N . VAL A 1 87 ? -7.953 -5.871 -30.259 1.00 81.38 87 VAL A N 1
ATOM 655 C CA . VAL A 1 87 ? -8.724 -6.589 -31.285 1.00 81.38 87 VAL A CA 1
ATOM 656 C C . VAL A 1 87 ? -10.018 -7.163 -30.699 1.00 81.38 87 VAL A C 1
ATOM 658 O O . VAL A 1 87 ? -11.074 -7.031 -31.314 1.00 81.38 87 VAL A O 1
ATOM 661 N N . PHE A 1 88 ? -9.984 -7.726 -29.488 1.00 72.38 88 PHE A N 1
ATOM 662 C CA . PHE A 1 88 ? -11.196 -8.223 -28.827 1.00 72.38 88 PHE A CA 1
ATOM 663 C C . PHE A 1 88 ? -12.173 -7.118 -28.407 1.00 72.38 88 PHE A C 1
ATOM 665 O O . PHE A 1 88 ? -13.383 -7.343 -28.460 1.00 72.38 88 PHE A O 1
ATOM 672 N N . ALA A 1 89 ? -11.676 -5.930 -28.048 1.00 77.38 89 ALA A N 1
ATOM 673 C CA . ALA A 1 89 ? -12.520 -4.759 -27.801 1.00 77.38 89 ALA A CA 1
ATOM 674 C C . ALA A 1 89 ? -13.209 -4.268 -29.087 1.00 77.38 89 ALA A C 1
ATOM 676 O O . ALA A 1 89 ? -14.364 -3.849 -29.057 1.00 77.38 89 ALA A O 1
ATOM 677 N N . ARG A 1 90 ? -12.528 -4.368 -30.236 1.00 74.62 90 ARG A N 1
ATOM 678 C CA . ARG A 1 90 ? -13.097 -4.046 -31.556 1.00 74.62 90 ARG A CA 1
ATOM 679 C C . ARG A 1 90 ? -14.089 -5.092 -32.066 1.00 74.62 90 ARG A C 1
ATOM 681 O O . ARG A 1 90 ? -14.999 -4.732 -32.799 1.00 74.62 90 ARG A O 1
ATOM 688 N N . ALA A 1 91 ? -13.924 -6.353 -31.678 1.00 75.50 91 ALA A N 1
ATOM 689 C CA . ALA A 1 91 ? -14.830 -7.450 -32.020 1.00 75.50 91 ALA A CA 1
ATOM 690 C C . ALA A 1 91 ? -16.062 -7.546 -31.091 1.00 75.50 91 ALA A C 1
ATOM 692 O O . ALA A 1 91 ? -16.772 -8.547 -31.137 1.00 75.50 91 ALA A O 1
ATOM 693 N N . GLU A 1 92 ? -16.282 -6.552 -30.217 1.00 65.19 92 GLU A N 1
ATOM 694 C CA . GLU A 1 92 ? -17.357 -6.495 -29.206 1.00 65.19 92 GLU A CA 1
ATOM 695 C C . GLU A 1 92 ? -17.411 -7.706 -28.249 1.00 65.19 92 GLU A C 1
ATOM 697 O O . GLU A 1 92 ? -18.405 -7.946 -27.564 1.00 65.19 92 GLU A O 1
ATOM 702 N N . VAL A 1 93 ? -16.319 -8.472 -28.146 1.00 64.75 93 VAL A N 1
ATOM 703 C CA . VAL A 1 93 ? -16.234 -9.639 -27.252 1.00 64.75 93 VAL A CA 1
ATOM 704 C C . VAL A 1 93 ? -16.025 -9.201 -25.797 1.00 64.75 93 VAL A C 1
ATOM 706 O O . VAL A 1 93 ? -16.460 -9.901 -24.878 1.00 64.75 93 VAL A O 1
ATOM 709 N N . ILE A 1 94 ? -15.367 -8.052 -25.589 1.00 70.69 94 ILE A N 1
ATOM 710 C CA . ILE A 1 94 ? -14.997 -7.478 -24.286 1.00 70.69 94 ILE A CA 1
ATOM 711 C C . ILE A 1 94 ? -15.306 -5.974 -24.302 1.00 70.69 94 ILE A C 1
ATOM 713 O O . ILE A 1 94 ? -14.961 -5.289 -25.261 1.00 70.69 94 ILE A O 1
ATOM 717 N N . ALA A 1 95 ? -15.904 -5.428 -23.239 1.00 75.88 95 ALA A N 1
ATOM 718 C CA . ALA A 1 95 ? -16.149 -3.986 -23.160 1.00 75.88 95 ALA A CA 1
ATOM 719 C C . ALA A 1 95 ? -14.874 -3.182 -22.828 1.00 75.88 95 ALA A C 1
ATOM 721 O O . ALA A 1 95 ? -13.942 -3.668 -22.182 1.00 75.88 95 ALA A O 1
ATOM 722 N N . TRP A 1 96 ? -14.849 -1.917 -23.255 1.00 78.56 96 TRP A N 1
ATOM 723 C CA . TRP A 1 96 ? -13.675 -1.035 -23.192 1.00 78.56 96 TRP A CA 1
ATOM 724 C C . TRP A 1 96 ? -13.069 -0.880 -21.787 1.00 78.56 96 TRP A C 1
ATOM 726 O O . TRP A 1 96 ? -11.852 -0.762 -21.663 1.00 78.56 96 TRP A O 1
ATOM 736 N N . GLY A 1 97 ? -13.885 -0.962 -20.729 1.00 79.25 97 GLY A N 1
ATOM 737 C CA . GLY A 1 97 ? -13.409 -0.934 -19.341 1.00 79.25 97 GLY A CA 1
ATOM 738 C C . GLY A 1 97 ? -12.542 -2.143 -18.967 1.00 79.25 97 GLY A C 1
ATOM 739 O O . GLY A 1 97 ? -11.472 -1.982 -18.383 1.00 79.25 97 GLY A O 1
ATOM 740 N N . ALA A 1 98 ? -12.945 -3.352 -19.367 1.00 77.00 98 ALA A N 1
ATOM 741 C CA . ALA A 1 98 ? -12.137 -4.555 -19.169 1.00 77.00 98 ALA A CA 1
ATOM 742 C C . ALA A 1 98 ? -10.874 -4.545 -20.046 1.00 77.00 98 ALA A C 1
ATOM 744 O O . ALA A 1 98 ? -9.819 -4.986 -19.596 1.00 77.00 98 ALA A O 1
ATOM 745 N N . CYS A 1 99 ? -10.941 -3.966 -21.251 1.00 79.19 99 CYS A N 1
ATOM 746 C CA . CYS A 1 99 ? -9.759 -3.756 -22.092 1.00 79.19 99 CYS A CA 1
ATOM 747 C C . CYS A 1 99 ? -8.714 -2.863 -21.395 1.00 79.19 99 CYS A C 1
ATOM 749 O O . CYS A 1 99 ? -7.542 -3.229 -21.332 1.00 79.19 99 CYS A O 1
ATOM 751 N N . ALA A 1 100 ? -9.132 -1.746 -20.788 1.00 83.69 100 ALA A N 1
ATOM 752 C CA . ALA A 1 100 ? -8.230 -0.858 -20.050 1.00 83.69 100 ALA A CA 1
ATOM 753 C C . ALA A 1 100 ? -7.589 -1.538 -18.825 1.00 83.69 100 ALA A C 1
ATOM 755 O O . ALA A 1 100 ? -6.390 -1.380 -18.585 1.00 83.69 100 ALA A O 1
ATOM 756 N N . LEU A 1 101 ? -8.359 -2.335 -18.074 1.00 82.56 101 LEU A N 1
ATOM 757 C CA . LEU A 1 101 ? -7.844 -3.111 -16.937 1.00 82.56 101 LEU A CA 1
ATOM 758 C C . LEU A 1 101 ? -6.815 -4.164 -17.368 1.00 82.56 101 LEU A C 1
ATOM 760 O O . LEU A 1 101 ? -5.771 -4.295 -16.731 1.00 82.56 101 LEU A O 1
ATOM 764 N N . VAL A 1 102 ? -7.068 -4.865 -18.477 1.00 83.56 102 VAL A N 1
ATOM 765 C CA . VAL A 1 102 ? -6.129 -5.839 -19.050 1.00 83.56 102 VAL A CA 1
ATOM 766 C C . VAL A 1 102 ? -4.859 -5.147 -19.552 1.00 83.56 102 VAL A C 1
ATOM 768 O O . VAL A 1 102 ? -3.765 -5.591 -19.224 1.00 83.56 102 VAL A O 1
ATOM 771 N N . LEU A 1 103 ? -4.967 -4.021 -20.265 1.00 84.88 103 LEU A N 1
ATOM 772 C CA . LEU A 1 103 ? -3.801 -3.249 -20.722 1.00 84.88 103 LEU A CA 1
ATOM 773 C C . LEU A 1 103 ? -2.946 -2.738 -19.550 1.00 84.88 103 LEU A C 1
ATOM 775 O O . LEU A 1 103 ? -1.717 -2.780 -19.614 1.00 84.88 103 LEU A O 1
ATOM 779 N N . THR A 1 104 ? -3.594 -2.313 -18.465 1.00 87.19 104 THR A N 1
ATOM 780 C CA . THR A 1 104 ? -2.923 -1.854 -17.240 1.00 87.19 104 THR A CA 1
ATOM 781 C C . THR A 1 104 ? -2.222 -3.016 -16.531 1.00 87.19 104 THR A C 1
ATOM 783 O O . THR A 1 104 ? -1.058 -2.894 -16.152 1.00 87.19 104 THR A O 1
ATOM 786 N N . GLY A 1 105 ? -2.882 -4.175 -16.419 1.00 85.94 105 GLY A N 1
ATOM 787 C CA . GLY A 1 105 ? -2.272 -5.404 -15.907 1.00 85.94 105 GLY A CA 1
ATOM 788 C C . GLY A 1 105 ? -1.061 -5.837 -16.734 1.00 85.94 105 GLY A C 1
ATOM 789 O O . GLY A 1 105 ? -0.012 -6.133 -16.167 1.00 85.94 105 GLY A O 1
ATOM 790 N N . ASN A 1 106 ? -1.159 -5.784 -18.065 1.00 86.88 106 ASN A N 1
ATOM 791 C CA . ASN A 1 106 ? -0.058 -6.125 -18.966 1.00 86.88 106 ASN A CA 1
ATOM 792 C C . ASN A 1 106 ? 1.161 -5.213 -18.756 1.00 86.88 106 ASN A C 1
ATOM 794 O O . ASN A 1 106 ? 2.286 -5.705 -18.692 1.00 86.88 106 ASN A O 1
ATOM 798 N N . LEU A 1 107 ? 0.954 -3.904 -18.583 1.00 87.31 107 LEU A N 1
ATOM 799 C CA . LEU A 1 107 ? 2.037 -2.950 -18.324 1.00 87.31 107 LEU A CA 1
ATOM 800 C C . LEU A 1 107 ? 2.761 -3.249 -17.001 1.00 87.31 107 LEU A C 1
ATOM 802 O O . LEU A 1 107 ? 3.992 -3.259 -16.957 1.00 87.31 107 LEU A O 1
ATOM 806 N N . VAL A 1 108 ? 2.007 -3.569 -15.946 1.00 87.00 108 VAL A N 1
ATOM 807 C CA . VAL A 1 108 ? 2.565 -3.944 -14.637 1.00 87.00 108 VAL A CA 1
ATOM 808 C C . VAL A 1 108 ? 3.310 -5.282 -14.712 1.00 87.00 108 VAL A C 1
ATOM 810 O O . VAL A 1 108 ? 4.416 -5.390 -14.183 1.00 87.00 108 VAL A O 1
ATOM 813 N N . ILE A 1 109 ? 2.764 -6.292 -15.399 1.00 85.44 109 ILE A N 1
ATOM 814 C CA . ILE A 1 109 ? 3.389 -7.620 -15.525 1.00 85.44 109 ILE A CA 1
ATOM 815 C C . ILE A 1 109 ? 4.684 -7.541 -16.344 1.00 85.44 109 ILE A C 1
ATOM 817 O O . ILE A 1 109 ? 5.717 -8.021 -15.879 1.00 85.44 109 ILE A O 1
ATOM 821 N N . PHE A 1 110 ? 4.680 -6.895 -17.515 1.00 83.06 110 PHE A N 1
ATOM 822 C CA . PHE A 1 110 ? 5.901 -6.740 -18.315 1.00 83.06 110 PHE A CA 1
ATOM 823 C C . PHE A 1 110 ? 6.946 -5.859 -17.620 1.00 83.06 110 PHE A C 1
ATOM 825 O O . PHE A 1 110 ? 8.130 -6.190 -17.658 1.00 83.06 110 PHE A O 1
ATOM 832 N N . GLY A 1 111 ? 6.529 -4.801 -16.914 1.00 83.00 111 GLY A N 1
ATOM 833 C CA . GLY A 1 111 ? 7.429 -4.000 -16.079 1.00 83.00 111 GLY A CA 1
ATOM 834 C C . GLY A 1 111 ? 8.062 -4.815 -14.947 1.00 83.00 111 GLY A C 1
ATOM 835 O O . GLY A 1 111 ? 9.252 -4.682 -14.670 1.00 83.00 111 GLY A O 1
ATOM 836 N N . THR A 1 112 ? 7.295 -5.730 -14.351 1.00 82.88 112 THR A N 1
ATOM 837 C CA . THR A 1 112 ? 7.782 -6.661 -13.325 1.00 82.88 112 THR A CA 1
ATOM 838 C C . THR A 1 112 ? 8.774 -7.667 -13.918 1.00 82.88 112 THR A C 1
ATOM 840 O O . THR A 1 112 ? 9.831 -7.901 -13.342 1.00 82.88 112 THR A O 1
ATOM 843 N N . ILE A 1 113 ? 8.493 -8.220 -15.100 1.00 78.81 113 ILE A N 1
ATOM 844 C CA . ILE A 1 113 ? 9.407 -9.131 -15.808 1.00 78.81 113 ILE A CA 1
ATOM 845 C C . ILE A 1 113 ? 10.724 -8.416 -16.166 1.00 78.81 113 ILE A C 1
ATOM 847 O O . ILE A 1 113 ? 11.800 -8.956 -15.917 1.00 78.81 113 ILE A O 1
ATOM 851 N N . LEU A 1 114 ? 10.670 -7.182 -16.677 1.00 77.12 114 LEU A N 1
ATOM 852 C CA . LEU A 1 114 ? 11.865 -6.376 -16.970 1.00 77.12 114 LEU A CA 1
ATOM 853 C C . LEU A 1 114 ? 12.655 -6.030 -15.703 1.00 77.12 114 LEU A C 1
ATOM 855 O O . LEU A 1 114 ? 13.877 -6.169 -15.687 1.00 77.12 114 LEU A O 1
ATOM 859 N N . GLY A 1 115 ? 11.971 -5.640 -14.624 1.00 78.81 115 GLY A N 1
ATOM 860 C CA . GLY A 1 115 ? 12.597 -5.380 -13.327 1.00 78.81 115 GLY A CA 1
ATOM 861 C C . GLY A 1 115 ? 13.320 -6.608 -12.771 1.00 78.81 115 GLY A C 1
ATOM 862 O O . GLY A 1 115 ? 14.405 -6.479 -12.206 1.00 78.81 115 GLY A O 1
ATOM 863 N N . PHE A 1 116 ? 12.776 -7.806 -13.000 1.00 75.06 116 PHE A N 1
ATOM 864 C CA . PHE A 1 116 ? 13.420 -9.063 -12.621 1.00 75.06 116 PHE A CA 1
ATOM 865 C C . PHE A 1 116 ? 14.723 -9.254 -13.395 1.00 75.06 116 PHE A C 1
ATOM 867 O O . PHE A 1 116 ? 15.765 -9.502 -12.794 1.00 75.06 116 PHE A O 1
ATOM 874 N N . PHE A 1 117 ? 14.690 -9.070 -14.716 1.00 69.69 117 PHE A N 1
ATOM 875 C CA . PHE A 1 117 ? 15.884 -9.189 -15.551 1.00 69.69 117 PHE A CA 1
ATOM 876 C C . PHE A 1 117 ? 16.948 -8.135 -15.234 1.00 69.69 117 PHE A C 1
ATOM 878 O O . PHE A 1 117 ? 18.127 -8.461 -15.256 1.00 69.69 117 PHE A O 1
ATOM 885 N N . ILE A 1 118 ? 16.569 -6.904 -14.892 1.00 71.50 118 ILE A N 1
ATOM 886 C CA . ILE A 1 118 ? 17.530 -5.851 -14.527 1.00 71.50 118 ILE A CA 1
ATOM 887 C C . ILE A 1 118 ? 18.196 -6.158 -13.177 1.00 71.50 118 ILE A C 1
ATOM 889 O O . ILE A 1 118 ? 19.407 -6.009 -13.035 1.00 71.50 118 ILE A O 1
ATOM 893 N N . VAL A 1 119 ? 17.424 -6.618 -12.189 1.00 70.19 119 VAL A N 1
ATOM 894 C CA . VAL A 1 119 ? 17.931 -6.891 -10.833 1.00 70.19 119 VAL A CA 1
ATOM 895 C C . VAL A 1 119 ? 18.745 -8.188 -10.765 1.00 70.19 119 VAL A C 1
ATOM 897 O O . VAL A 1 119 ? 19.753 -8.236 -10.060 1.00 70.19 119 VAL A O 1
ATOM 900 N N . PHE A 1 120 ? 18.328 -9.236 -11.481 1.00 61.00 120 PHE A N 1
ATOM 901 C CA . PHE A 1 120 ? 18.964 -10.560 -11.434 1.00 61.00 120 PHE A CA 1
ATOM 902 C C . PHE A 1 120 ? 19.874 -10.858 -12.631 1.00 61.00 120 PHE A C 1
ATOM 904 O O . PHE A 1 120 ? 20.685 -11.772 -12.554 1.00 61.00 120 PHE A O 1
ATOM 911 N N . GLY A 1 121 ? 19.806 -10.084 -13.716 1.00 56.03 121 GLY A N 1
ATOM 912 C CA . GLY A 1 121 ? 20.724 -10.201 -14.854 1.00 56.03 121 GLY A CA 1
ATOM 913 C C . GLY A 1 121 ? 22.125 -9.643 -14.593 1.00 56.03 121 GLY A C 1
ATOM 914 O O . GLY A 1 121 ? 23.025 -9.928 -15.365 1.00 56.03 121 GLY A O 1
ATOM 915 N N . SER A 1 122 ? 22.318 -8.877 -13.512 1.00 54.44 122 SER A N 1
ATOM 916 C CA . SER A 1 122 ? 23.630 -8.357 -13.093 1.00 54.44 122 SER A CA 1
ATOM 917 C C . SER A 1 122 ? 24.397 -9.296 -12.147 1.00 54.44 122 SER A C 1
ATOM 919 O O . SER A 1 122 ? 25.561 -9.026 -11.865 1.00 54.44 122 SER A O 1
ATOM 921 N N . ASN A 1 123 ? 23.761 -10.348 -11.614 1.00 45.88 123 ASN A N 1
ATOM 922 C CA . ASN A 1 123 ? 24.376 -11.312 -10.693 1.00 45.88 123 ASN A CA 1
ATOM 923 C C . ASN A 1 123 ? 24.244 -12.717 -11.295 1.00 45.88 123 ASN A C 1
ATOM 925 O O . ASN A 1 123 ? 23.199 -13.354 -11.168 1.00 45.88 123 ASN A O 1
ATOM 929 N N . ASP A 1 124 ? 25.296 -13.188 -11.959 1.00 48.25 124 ASP A N 1
ATOM 930 C CA . ASP A 1 124 ? 25.252 -14.346 -12.860 1.00 48.25 124 ASP A CA 1
ATOM 931 C C . ASP A 1 124 ? 25.113 -15.740 -12.214 1.00 48.25 124 ASP A C 1
ATOM 933 O O . ASP A 1 124 ? 25.034 -16.729 -12.937 1.00 48.25 124 ASP A O 1
ATOM 937 N N . ASP A 1 125 ? 24.943 -15.854 -10.894 1.00 45.44 125 ASP A N 1
ATOM 938 C CA . ASP A 1 125 ? 24.980 -17.159 -10.209 1.00 45.44 125 ASP A CA 1
ATOM 939 C C . ASP A 1 125 ? 23.626 -17.672 -9.680 1.00 45.44 125 ASP A C 1
ATOM 941 O O . ASP A 1 125 ? 23.543 -18.767 -9.114 1.00 45.44 125 ASP A O 1
ATOM 945 N N . PHE A 1 126 ? 22.521 -16.932 -9.850 1.00 40.00 126 PHE A N 1
ATOM 946 C CA . PHE A 1 126 ? 21.213 -17.414 -9.387 1.00 40.00 126 PHE A CA 1
ATOM 947 C C . PHE A 1 126 ? 20.595 -18.376 -10.409 1.00 40.00 126 PHE A C 1
ATOM 949 O O . PHE A 1 126 ? 19.903 -17.969 -11.340 1.00 40.00 126 PHE A O 1
ATOM 956 N N . SER A 1 127 ? 20.884 -19.667 -10.231 1.00 42.56 127 SER A N 1
ATOM 957 C CA . SER A 1 127 ? 20.436 -20.798 -11.055 1.00 42.56 127 SER A CA 1
ATOM 958 C C . SER A 1 127 ? 19.034 -20.624 -11.682 1.00 42.56 127 SER A C 1
ATOM 960 O O . SER A 1 127 ? 17.991 -20.886 -11.084 1.00 42.56 127 SER A O 1
ATOM 962 N N . TRP A 1 128 ? 19.005 -20.237 -12.959 1.00 47.47 128 TRP A N 1
ATOM 963 C CA . TRP A 1 128 ? 17.796 -20.090 -13.785 1.00 47.47 128 TRP A CA 1
ATOM 964 C C . TRP A 1 128 ? 16.950 -21.370 -13.883 1.00 47.47 128 TRP A C 1
ATOM 966 O O . TRP A 1 128 ? 15.757 -21.318 -14.191 1.00 47.47 128 TRP A O 1
ATOM 976 N N . GLN A 1 129 ? 17.539 -22.524 -13.558 1.00 43.78 129 GLN A N 1
ATOM 977 C CA . GLN A 1 129 ? 16.832 -23.796 -13.404 1.00 43.78 129 GLN A CA 1
ATOM 978 C C . GLN A 1 129 ? 15.767 -23.735 -12.297 1.00 43.78 129 GLN A C 1
ATOM 980 O O . GLN A 1 129 ? 14.679 -24.290 -12.461 1.00 43.78 129 GLN A O 1
ATOM 985 N N . GLN A 1 130 ? 16.010 -22.983 -11.219 1.00 44.81 130 GLN A N 1
ATOM 986 C CA . GLN A 1 130 ? 15.049 -22.819 -10.130 1.00 44.81 130 GLN A CA 1
ATOM 987 C C . GLN A 1 130 ? 13.844 -21.968 -10.553 1.00 44.81 130 GLN A C 1
ATOM 989 O O . GLN A 1 130 ? 12.725 -22.236 -10.125 1.00 44.81 130 GLN A O 1
ATOM 994 N N . TRP A 1 131 ? 14.031 -21.009 -11.464 1.00 47.97 131 TRP A N 1
ATOM 995 C CA . TRP A 1 131 ? 12.939 -20.216 -12.034 1.00 47.97 131 TRP A CA 1
ATOM 996 C C . TRP A 1 131 ? 12.090 -21.014 -13.038 1.00 47.97 131 TRP A C 1
ATOM 998 O O . TRP A 1 131 ? 10.867 -20.930 -12.996 1.00 47.97 131 TRP A O 1
ATOM 1008 N N . ALA A 1 132 ? 12.694 -21.859 -13.882 1.00 45.62 132 ALA A N 1
ATOM 1009 C CA . ALA A 1 132 ? 11.941 -22.724 -14.800 1.00 45.62 132 ALA A CA 1
ATOM 1010 C C . ALA A 1 132 ? 11.084 -23.772 -14.056 1.00 45.62 132 ALA A C 1
ATOM 1012 O O . ALA A 1 132 ? 9.941 -24.026 -14.441 1.00 45.62 132 ALA A O 1
ATOM 1013 N N . HIS A 1 133 ? 11.595 -24.328 -12.951 1.00 41.16 133 HIS A N 1
ATOM 1014 C CA . HIS A 1 133 ? 10.859 -25.286 -12.120 1.00 41.16 133 HIS A CA 1
ATOM 1015 C C . HIS A 1 133 ? 9.875 -24.629 -11.133 1.00 41.16 133 HIS A C 1
ATOM 1017 O O . HIS A 1 133 ? 8.822 -25.202 -10.866 1.00 41.16 133 HIS A O 1
ATOM 1023 N N . ALA A 1 134 ? 10.157 -23.433 -10.604 1.00 39.06 134 ALA A N 1
ATOM 1024 C CA . ALA A 1 134 ? 9.273 -22.765 -9.640 1.00 39.06 134 ALA A CA 1
ATOM 1025 C C . ALA A 1 134 ? 8.275 -21.793 -10.295 1.00 39.06 134 ALA A C 1
ATOM 1027 O O . ALA A 1 134 ? 7.131 -21.708 -9.850 1.00 39.06 134 ALA A O 1
ATOM 1028 N N . GLY A 1 135 ? 8.679 -21.084 -11.351 1.00 42.56 135 GLY A N 1
ATOM 1029 C CA . GLY A 1 135 ? 7.892 -20.051 -12.032 1.00 42.56 135 GLY A CA 1
ATOM 1030 C C . GLY A 1 135 ? 6.836 -20.605 -12.985 1.00 42.56 135 GLY A C 1
ATOM 1031 O O . GLY A 1 135 ? 5.748 -20.047 -13.064 1.00 42.56 135 GLY A O 1
ATOM 1032 N N . GLY A 1 136 ? 7.095 -21.743 -13.640 1.00 39.62 136 GLY A N 1
ATOM 1033 C CA . GLY A 1 136 ? 6.069 -22.446 -14.416 1.00 39.62 136 GLY A CA 1
ATOM 1034 C C . GLY A 1 136 ? 5.065 -23.155 -13.506 1.00 39.62 136 GLY A C 1
ATOM 1035 O O . GLY A 1 136 ? 3.859 -22.957 -13.604 1.00 39.62 136 GLY A O 1
ATOM 1036 N N . VAL A 1 137 ? 5.553 -23.947 -12.553 1.00 38.97 137 VAL A N 1
ATOM 1037 C CA . VAL A 1 137 ? 4.712 -24.907 -11.826 1.00 38.97 137 VAL A CA 1
ATOM 1038 C C . VAL A 1 137 ? 3.888 -24.244 -10.708 1.00 38.97 137 VAL A C 1
ATOM 1040 O O . VAL A 1 137 ? 2.717 -24.580 -10.543 1.00 38.97 137 VAL A O 1
ATOM 1043 N N . SER A 1 138 ? 4.414 -23.231 -10.003 1.00 41.88 138 SER A N 1
ATOM 1044 C CA . SER A 1 138 ? 3.642 -22.492 -8.977 1.00 41.88 138 SER A CA 1
ATOM 1045 C C . SER A 1 138 ? 2.513 -21.654 -9.584 1.00 41.88 138 SER A C 1
ATOM 1047 O O . SER A 1 138 ? 1.461 -21.470 -8.972 1.00 41.88 138 SER A O 1
ATOM 1049 N N . PHE A 1 139 ? 2.708 -21.193 -10.820 1.00 39.34 139 PHE A N 1
ATOM 1050 C CA . PHE A 1 139 ? 1.696 -20.480 -11.588 1.00 39.34 139 PHE A CA 1
ATOM 1051 C C . PHE A 1 139 ? 0.566 -21.430 -12.019 1.00 39.34 139 PHE A C 1
ATOM 1053 O O . PHE A 1 139 ? -0.605 -21.086 -11.877 1.00 39.34 139 PHE A O 1
ATOM 1060 N N . PHE A 1 140 ? 0.897 -22.671 -12.408 1.00 37.19 140 PHE A N 1
ATOM 1061 C CA . PHE A 1 140 ? -0.082 -23.740 -12.652 1.00 37.19 140 PHE A CA 1
ATOM 1062 C C . PHE A 1 140 ? -0.838 -24.169 -11.377 1.00 37.19 140 PHE A C 1
ATOM 1064 O O . PHE A 1 140 ? -2.050 -24.366 -11.447 1.00 37.19 140 PHE A O 1
ATOM 1071 N N . TYR A 1 141 ? -0.195 -24.256 -10.205 1.00 38.84 141 TYR A N 1
ATOM 1072 C CA . TYR A 1 141 ? -0.875 -24.605 -8.940 1.00 38.84 141 TYR A CA 1
ATOM 1073 C C . TYR A 1 141 ? -1.837 -23.507 -8.440 1.00 38.84 141 TYR A C 1
ATOM 1075 O O . TYR A 1 141 ? -2.936 -23.821 -7.965 1.00 38.84 141 TYR A O 1
ATOM 1083 N N . SER A 1 142 ? -1.483 -22.228 -8.612 1.00 40.47 142 SER A N 1
ATOM 1084 C CA . SER A 1 142 ? -2.395 -21.106 -8.328 1.00 40.47 142 SER A CA 1
ATOM 1085 C C . SER A 1 142 ? -3.559 -21.037 -9.322 1.00 40.47 142 SER A C 1
ATOM 1087 O O . SER A 1 142 ? -4.697 -20.816 -8.909 1.00 40.47 142 SER A O 1
ATOM 1089 N N . LEU A 1 143 ? -3.322 -21.301 -10.613 1.00 38.97 143 LEU A N 1
ATOM 1090 C CA . LEU A 1 143 ? -4.384 -21.308 -11.627 1.00 38.97 143 LEU A CA 1
ATOM 1091 C C . LEU A 1 143 ? -5.343 -22.498 -11.466 1.00 38.97 143 LEU A C 1
ATOM 1093 O O . LEU A 1 143 ? -6.549 -22.339 -11.638 1.00 38.97 143 LEU A O 1
ATOM 1097 N N . SER A 1 144 ? -4.827 -23.666 -11.069 1.00 36.47 144 SER A N 1
ATOM 1098 C CA . SER A 1 144 ? -5.637 -24.852 -10.749 1.00 36.47 144 SER A CA 1
ATOM 1099 C C . SER A 1 144 ? -6.585 -24.573 -9.582 1.00 36.47 144 SER A C 1
ATOM 1101 O O . SER A 1 144 ? -7.757 -24.931 -9.630 1.00 36.47 144 SER A O 1
ATOM 1103 N N . SER A 1 145 ? -6.104 -23.868 -8.554 1.00 36.16 145 SER A N 1
ATOM 1104 C CA . SER A 1 145 ? -6.901 -23.534 -7.367 1.00 36.16 145 SER A CA 1
ATOM 1105 C C . SER A 1 145 ? -7.999 -22.500 -7.653 1.00 36.16 145 SER A C 1
ATOM 1107 O O . SER A 1 145 ? -9.067 -22.565 -7.050 1.00 36.16 145 SER A O 1
ATOM 1109 N N . VAL A 1 146 ? -7.772 -21.585 -8.603 1.00 39.56 146 VAL A N 1
ATOM 1110 C CA . VAL A 1 146 ? -8.764 -20.578 -9.029 1.00 39.56 146 VAL A CA 1
ATOM 1111 C C . VAL A 1 146 ? -9.765 -21.153 -10.043 1.00 39.56 146 VAL A C 1
ATOM 1113 O O . VAL A 1 146 ? -10.953 -20.843 -9.965 1.00 39.56 146 VAL A O 1
ATOM 1116 N N . ALA A 1 147 ? -9.333 -22.040 -10.947 1.00 34.25 147 ALA A N 1
ATOM 1117 C CA . ALA A 1 147 ? -10.212 -22.703 -11.917 1.00 34.25 147 ALA A CA 1
ATOM 1118 C C . ALA A 1 147 ? -11.175 -23.716 -11.266 1.00 34.25 147 ALA A C 1
ATOM 1120 O O . ALA A 1 147 ? -12.293 -23.891 -11.744 1.00 34.25 147 ALA A O 1
ATOM 1121 N N . ILE A 1 148 ? -10.781 -24.341 -10.149 1.00 37.88 148 ILE A N 1
ATOM 1122 C CA . ILE A 1 148 ? -11.640 -25.270 -9.392 1.00 37.88 148 ILE A CA 1
ATOM 1123 C C . ILE A 1 148 ? -12.740 -24.527 -8.604 1.00 37.88 148 ILE A C 1
ATOM 1125 O O . ILE A 1 148 ? -13.788 -25.106 -8.332 1.00 37.88 148 ILE A O 1
ATOM 1129 N N . TRP A 1 149 ? -12.558 -23.239 -8.291 1.00 33.91 149 TRP A N 1
ATOM 1130 C CA . TRP A 1 149 ? -13.529 -22.447 -7.519 1.00 33.91 149 TRP A CA 1
ATOM 1131 C C . TRP A 1 149 ? -14.615 -21.746 -8.353 1.00 33.91 149 TRP A C 1
ATOM 1133 O O . TRP A 1 149 ? -15.579 -21.256 -7.775 1.00 33.91 149 TRP A O 1
ATOM 1143 N N . ASN A 1 150 ? -14.504 -21.705 -9.686 1.00 35.09 150 ASN A N 1
ATOM 1144 C CA . ASN A 1 150 ? -15.431 -20.957 -10.552 1.00 35.09 150 ASN A CA 1
ATOM 1145 C C . ASN A 1 150 ? -15.827 -21.727 -11.825 1.00 35.09 150 ASN A C 1
ATOM 1147 O O . ASN A 1 150 ? -15.782 -21.194 -12.932 1.00 35.09 150 ASN A O 1
ATOM 1151 N N . ALA A 1 151 ? -16.242 -22.987 -11.683 1.00 28.45 151 ALA A N 1
ATOM 1152 C CA . ALA A 1 151 ? -16.962 -23.695 -12.740 1.00 28.45 151 ALA A CA 1
ATOM 1153 C C . ALA A 1 151 ? -18.482 -23.485 -12.560 1.00 28.45 151 ALA A C 1
ATOM 1155 O O . ALA A 1 151 ? -19.057 -24.046 -11.624 1.00 28.45 151 ALA A O 1
ATOM 1156 N N . PRO A 1 152 ? -19.176 -22.722 -13.429 1.00 32.88 152 PRO A N 1
ATOM 1157 C CA . PRO A 1 152 ? -20.626 -22.768 -13.485 1.00 32.88 152 PRO A CA 1
ATOM 1158 C C . PRO A 1 152 ? -21.047 -24.100 -14.107 1.00 32.88 152 PRO A C 1
ATOM 1160 O O . PRO A 1 152 ? -20.520 -24.528 -15.136 1.00 32.88 152 PRO A O 1
ATOM 1163 N N . ALA A 1 153 ? -22.014 -24.750 -13.470 1.00 31.88 153 ALA A N 1
ATOM 1164 C CA . ALA A 1 153 ? -22.648 -25.963 -13.952 1.00 31.88 153 ALA A CA 1
ATOM 1165 C C . ALA A 1 153 ? -23.135 -25.804 -15.405 1.00 31.88 153 ALA A C 1
ATOM 1167 O O . ALA A 1 153 ? -24.017 -25.000 -15.702 1.00 31.88 153 ALA A O 1
ATOM 1168 N N . PHE A 1 154 ? -22.585 -26.615 -16.308 1.00 29.20 154 PHE A N 1
ATOM 1169 C CA . PHE A 1 154 ? -23.158 -26.846 -17.631 1.00 29.20 154 PHE A CA 1
ATOM 1170 C C . PHE A 1 154 ? -24.494 -27.606 -17.481 1.00 29.20 154 PHE A C 1
ATOM 1172 O O . PHE A 1 154 ? -24.548 -28.582 -16.722 1.00 29.20 154 PHE A O 1
ATOM 1179 N N . PRO A 1 155 ? -25.577 -27.233 -18.191 1.00 31.84 155 PRO A N 1
ATOM 1180 C CA . PRO A 1 155 ? -26.814 -27.999 -18.162 1.00 31.84 155 PRO A CA 1
ATOM 1181 C C . PRO A 1 155 ? -26.651 -29.337 -18.892 1.00 31.84 155 PRO A C 1
ATOM 1183 O O . PRO A 1 155 ? -26.003 -29.446 -19.933 1.00 31.84 155 PRO A O 1
ATOM 1186 N N . ARG A 1 156 ? -27.281 -30.362 -18.316 1.00 29.78 156 ARG A N 1
ATOM 1187 C CA . ARG A 1 156 ? -27.300 -31.757 -18.770 1.00 29.78 156 ARG A CA 1
ATOM 1188 C C . ARG A 1 156 ? -27.789 -31.878 -20.217 1.00 29.78 156 ARG A C 1
ATOM 1190 O O . ARG A 1 156 ? -28.949 -31.608 -20.505 1.00 29.78 156 ARG A O 1
ATOM 1197 N N . GLY A 1 157 ? -26.931 -32.415 -21.082 1.00 27.89 157 GLY A N 1
ATOM 1198 C CA . GLY A 1 157 ? -27.303 -33.052 -22.343 1.00 27.89 157 GLY A CA 1
ATOM 1199 C C . GLY A 1 157 ? -27.297 -34.571 -22.178 1.00 27.89 157 GLY A C 1
ATOM 1200 O O . GLY A 1 157 ? -26.255 -35.196 -22.014 1.00 27.89 157 GLY A O 1
ATOM 1201 N N . GLN A 1 158 ? -28.484 -35.157 -22.187 1.00 32.78 158 GLN A N 1
ATOM 1202 C CA . GLN A 1 158 ? -28.777 -36.579 -22.052 1.00 32.78 158 GLN A CA 1
ATOM 1203 C C . GLN A 1 158 ? -28.088 -37.435 -23.133 1.00 32.78 158 GLN A C 1
ATOM 1205 O O . GLN A 1 158 ? -28.380 -37.276 -24.318 1.00 32.78 158 GLN A O 1
ATOM 1210 N N . ARG A 1 159 ? -27.253 -38.414 -22.743 1.00 28.70 159 ARG A N 1
ATOM 1211 C CA . ARG A 1 159 ? -27.059 -39.646 -23.535 1.00 28.70 159 ARG A CA 1
ATOM 1212 C C . ARG A 1 159 ? -26.449 -40.811 -22.733 1.00 28.70 159 ARG A C 1
ATOM 1214 O O . ARG A 1 159 ? -25.262 -40.856 -22.459 1.00 28.70 159 ARG A O 1
ATOM 1221 N N . ARG A 1 160 ? -27.350 -41.747 -22.406 1.00 27.48 160 ARG A N 1
ATOM 1222 C CA . ARG A 1 160 ? -27.230 -43.212 -22.249 1.00 27.48 160 ARG A CA 1
ATOM 1223 C C . ARG A 1 160 ? -25.971 -43.815 -21.601 1.00 27.48 160 ARG A C 1
ATOM 1225 O O . ARG A 1 160 ? -24.918 -43.914 -22.213 1.00 27.48 160 ARG A O 1
ATOM 1232 N N . HIS A 1 161 ? -26.224 -44.409 -20.431 1.00 26.78 161 HIS A N 1
ATOM 1233 C CA . HIS A 1 161 ? -25.801 -45.749 -20.002 1.00 26.78 161 HIS A CA 1
ATOM 1234 C C . HIS A 1 161 ? -24.901 -46.524 -20.976 1.00 26.78 161 HIS A C 1
ATOM 1236 O O . HIS A 1 161 ? -25.359 -46.943 -22.041 1.00 26.78 161 HIS A O 1
ATOM 1242 N N . LYS A 1 162 ? -23.710 -46.889 -20.495 1.00 27.89 162 LYS A N 1
ATOM 1243 C CA . LYS A 1 162 ? -23.294 -48.295 -20.391 1.00 27.89 162 LYS A CA 1
ATOM 1244 C C . LYS A 1 162 ? -22.141 -48.420 -19.398 1.00 27.89 162 LYS A C 1
ATOM 1246 O O . LYS A 1 162 ? -21.055 -47.893 -19.601 1.00 27.89 162 LYS A O 1
ATOM 1251 N N . SER A 1 163 ? -22.435 -49.120 -18.312 1.00 27.45 163 SER A N 1
ATOM 1252 C CA . SER A 1 163 ? -21.493 -49.627 -17.328 1.00 27.45 163 SER A CA 1
ATOM 1253 C C . SER A 1 163 ? -20.480 -50.551 -18.001 1.00 27.45 163 SER A C 1
ATOM 1255 O O . SER A 1 163 ? -20.883 -51.450 -18.740 1.00 27.45 163 SER A O 1
ATOM 1257 N N . PHE A 1 164 ? -19.193 -50.400 -17.695 1.00 25.28 164 PHE A N 1
ATOM 1258 C CA . PHE A 1 164 ? -18.265 -51.521 -17.800 1.00 25.28 164 PHE A CA 1
ATOM 1259 C C . PHE A 1 164 ? -17.132 -51.396 -16.781 1.00 25.28 164 PHE A C 1
ATOM 1261 O O . PHE A 1 164 ? -16.200 -50.613 -16.933 1.00 25.28 164 PHE A O 1
ATOM 1268 N N . SER A 1 165 ? -17.254 -52.194 -15.724 1.00 26.34 165 SER A N 1
ATOM 1269 C CA . SER A 1 165 ? -16.183 -52.547 -14.802 1.00 26.34 165 SER A CA 1
ATOM 1270 C C . SER A 1 165 ? -15.140 -53.415 -15.510 1.00 26.34 165 SER A C 1
ATOM 1272 O O . SER A 1 165 ? -15.507 -54.421 -16.117 1.00 26.34 165 SER A O 1
ATOM 1274 N N . ARG A 1 166 ? -13.853 -53.088 -15.364 1.00 26.83 166 ARG A N 1
ATOM 1275 C CA . ARG A 1 166 ? -12.714 -54.033 -15.323 1.00 26.83 166 ARG A CA 1
ATOM 1276 C C . ARG A 1 166 ? -11.463 -53.236 -14.954 1.00 26.83 166 ARG A C 1
ATOM 1278 O O . ARG A 1 166 ? -11.104 -52.305 -15.656 1.00 26.83 166 ARG A O 1
ATOM 1285 N N . ALA A 1 167 ? -10.981 -53.373 -13.723 1.00 25.52 167 ALA A N 1
ATOM 1286 C CA . ALA A 1 167 ? -10.058 -54.421 -13.278 1.00 25.52 167 ALA A CA 1
ATOM 1287 C C . ALA A 1 167 ? -8.657 -54.239 -13.881 1.00 25.52 167 ALA A C 1
ATOM 1289 O O . ALA A 1 167 ? -8.457 -54.381 -15.085 1.00 25.52 167 ALA A O 1
ATOM 1290 N N . ALA A 1 168 ? -7.710 -53.934 -12.992 1.00 27.70 168 ALA A N 1
ATOM 1291 C CA . ALA A 1 168 ? -6.278 -54.063 -13.216 1.00 27.70 168 ALA A CA 1
ATOM 1292 C C . ALA A 1 168 ? -5.920 -55.475 -13.719 1.00 27.70 168 ALA A C 1
ATOM 1294 O O . ALA A 1 168 ? -6.648 -56.435 -13.450 1.00 27.70 168 ALA A O 1
ATOM 1295 N N . PRO A 1 169 ? -4.747 -55.620 -14.349 1.00 31.25 169 PRO A N 1
ATOM 1296 C CA . PRO A 1 169 ? -3.772 -56.445 -13.653 1.00 31.25 169 PRO A CA 1
ATOM 1297 C C . PRO A 1 169 ? -2.356 -55.868 -13.653 1.00 31.25 169 PRO A C 1
ATOM 1299 O O . PRO A 1 169 ? -1.846 -55.293 -14.610 1.00 31.25 169 PRO A O 1
ATOM 1302 N N . THR A 1 170 ? -1.741 -56.094 -12.506 1.00 24.44 170 THR A N 1
ATOM 1303 C CA . THR A 1 170 ? -0.322 -56.052 -12.190 1.00 24.44 170 THR A CA 1
ATOM 1304 C C . THR A 1 170 ? 0.448 -57.230 -12.806 1.00 24.44 170 THR A C 1
ATOM 1306 O O . THR A 1 170 ? -0.056 -58.352 -12.790 1.00 24.44 170 THR A O 1
ATOM 1309 N N . CYS A 1 171 ? 1.725 -56.962 -13.133 1.00 24.38 171 CYS A N 1
ATOM 1310 C CA . CYS A 1 171 ? 2.890 -57.875 -13.119 1.00 24.38 171 CYS A CA 1
ATOM 1311 C C . CYS A 1 171 ? 3.093 -58.851 -14.310 1.00 24.38 171 CYS A C 1
ATOM 1313 O O . CYS A 1 171 ? 2.141 -59.168 -15.010 1.00 24.38 171 CYS A O 1
ATOM 1315 N N . PRO A 1 172 ? 4.280 -59.490 -14.451 1.00 38.34 172 PRO A N 1
ATOM 1316 C CA . PRO A 1 172 ? 5.660 -58.967 -14.414 1.00 38.34 172 PRO A CA 1
ATOM 1317 C C . PRO A 1 172 ? 6.577 -59.641 -15.490 1.00 38.34 172 PRO A C 1
ATOM 1319 O O . PRO A 1 172 ? 6.142 -60.510 -16.231 1.00 38.34 172 PRO A O 1
ATOM 1322 N N . VAL A 1 173 ? 7.879 -59.314 -15.480 1.00 27.28 173 VAL A N 1
ATOM 1323 C CA . VAL A 1 173 ? 9.008 -60.106 -16.041 1.00 27.28 173 VAL A CA 1
ATOM 1324 C C . VAL A 1 173 ? 9.216 -60.093 -17.566 1.00 27.28 173 VAL A C 1
ATOM 1326 O O . VAL A 1 173 ? 8.544 -60.781 -18.319 1.00 27.28 173 VAL A O 1
ATOM 1329 N N . CYS A 1 174 ? 10.302 -59.435 -17.985 1.00 25.03 174 CYS A N 1
ATOM 1330 C CA . CYS A 1 174 ? 11.331 -60.064 -18.818 1.00 25.03 174 CYS A CA 1
ATOM 1331 C C . CYS A 1 174 ? 12.658 -59.318 -18.607 1.00 25.03 174 CYS A C 1
ATOM 1333 O O . CYS A 1 174 ? 12.817 -58.160 -18.987 1.00 25.03 174 CYS A O 1
ATOM 1335 N N . THR A 1 175 ? 13.593 -59.994 -17.944 1.00 27.31 175 THR A N 1
ATOM 1336 C CA . THR A 1 175 ? 14.962 -59.544 -17.679 1.00 27.31 175 THR A CA 1
ATOM 1337 C C . THR A 1 175 ? 15.923 -60.484 -18.401 1.00 27.31 175 THR A C 1
ATOM 1339 O O . THR A 1 175 ? 15.644 -61.676 -18.476 1.00 27.31 175 THR A O 1
ATOM 1342 N N . GLN A 1 176 ? 17.094 -59.941 -18.759 1.00 30.59 176 GLN A N 1
ATOM 1343 C CA . GLN A 1 176 ? 18.306 -60.585 -19.304 1.00 30.59 176 GLN A CA 1
ATOM 1344 C C . GLN A 1 176 ? 18.308 -60.690 -20.840 1.00 30.59 176 GLN A C 1
ATOM 1346 O O . GLN A 1 176 ? 17.332 -61.109 -21.435 1.00 30.59 176 GLN A O 1
ATOM 1351 N N . SER A 1 177 ? 19.355 -60.322 -21.579 1.00 27.81 177 SER A N 1
ATOM 1352 C CA . SER A 1 177 ? 20.754 -60.031 -21.259 1.00 27.81 177 SER A CA 1
ATOM 1353 C C . SER A 1 177 ? 21.366 -59.314 -22.471 1.00 27.81 177 SER A C 1
ATOM 1355 O O . SER A 1 177 ? 21.215 -59.797 -23.588 1.00 27.81 177 SER A O 1
ATOM 1357 N N . LEU A 1 178 ? 22.096 -58.216 -22.263 1.00 27.09 178 LEU A N 1
ATOM 1358 C CA . LEU A 1 178 ? 23.328 -57.968 -23.013 1.00 27.09 178 LEU A CA 1
ATOM 1359 C C . LEU A 1 178 ? 24.252 -57.130 -22.129 1.00 27.09 178 LEU A C 1
ATOM 1361 O O . LEU A 1 178 ? 23.913 -56.026 -21.702 1.00 27.09 178 LEU A O 1
ATOM 1365 N N . GLY A 1 179 ? 25.370 -57.739 -21.755 1.00 28.80 179 GLY A N 1
ATOM 1366 C CA . GLY A 1 179 ? 26.349 -57.172 -20.848 1.00 28.80 179 GLY A CA 1
ATOM 1367 C C . GLY A 1 179 ? 27.495 -56.468 -21.564 1.00 28.80 179 GLY A C 1
ATOM 1368 O O . GLY A 1 179 ? 27.722 -56.633 -22.759 1.00 28.80 179 GLY A O 1
ATOM 1369 N N . SER A 1 180 ? 28.275 -55.807 -20.712 1.00 30.39 180 SER A N 1
ATOM 1370 C CA . SER A 1 180 ? 29.608 -55.237 -20.909 1.00 30.39 180 SER A CA 1
ATOM 1371 C C . SER A 1 180 ? 29.664 -53.760 -21.326 1.00 30.39 180 SER A C 1
ATOM 1373 O O . SER A 1 180 ? 28.896 -53.283 -22.145 1.00 30.39 180 SER A O 1
ATOM 1375 N N . THR A 1 181 ? 30.584 -53.053 -20.655 1.00 32.94 181 THR A N 1
ATOM 1376 C CA . THR A 1 181 ? 30.979 -51.636 -20.785 1.00 32.94 181 THR A CA 1
ATOM 1377 C C . THR A 1 181 ? 30.030 -50.551 -20.249 1.00 32.94 181 THR A C 1
ATOM 1379 O O . THR A 1 181 ? 29.484 -49.769 -21.012 1.00 32.94 181 THR A O 1
ATOM 1382 N N . GLN A 1 182 ? 29.912 -50.415 -18.919 1.00 33.62 182 GLN A N 1
ATOM 1383 C CA . GLN A 1 182 ? 29.890 -49.088 -18.258 1.00 33.62 182 GLN A CA 1
ATOM 1384 C C . GLN A 1 182 ? 29.939 -49.236 -16.725 1.00 33.62 182 GLN A C 1
ATOM 1386 O O . GLN A 1 182 ? 28.915 -49.264 -16.041 1.00 33.62 182 GLN A O 1
ATOM 1391 N N . SER A 1 183 ? 31.141 -49.344 -16.160 1.00 36.19 183 SER A N 1
ATOM 1392 C CA . SER A 1 183 ? 31.354 -49.458 -14.707 1.00 36.19 183 SER A CA 1
ATOM 1393 C C . SER A 1 183 ? 31.794 -48.160 -14.013 1.00 36.19 183 SER A C 1
ATOM 1395 O O . SER A 1 183 ? 31.948 -48.178 -12.797 1.00 36.19 183 SER A O 1
ATOM 1397 N N . SER A 1 184 ? 31.883 -47.016 -14.707 1.00 39.88 184 SER A N 1
ATOM 1398 C CA . SER A 1 184 ? 32.257 -45.729 -14.071 1.00 39.88 184 SER A CA 1
ATOM 1399 C C . SER A 1 184 ? 31.161 -44.659 -14.002 1.00 39.88 184 SER A C 1
ATOM 1401 O O . SER A 1 184 ? 31.360 -43.647 -13.343 1.00 39.88 184 SER A O 1
ATOM 1403 N N . MET A 1 185 ? 29.972 -44.872 -14.581 1.00 34.06 185 MET A N 1
ATOM 1404 C CA . MET A 1 185 ? 28.915 -43.838 -14.622 1.00 34.06 185 MET A CA 1
ATOM 1405 C C . MET A 1 185 ? 27.730 -44.066 -13.668 1.00 34.06 185 MET A C 1
ATOM 1407 O O . MET A 1 185 ? 26.808 -43.260 -13.638 1.00 34.06 185 MET A O 1
ATOM 1411 N N . ARG A 1 186 ? 27.717 -45.136 -12.857 1.00 38.38 186 ARG A N 1
ATOM 1412 C CA . ARG A 1 186 ? 26.579 -45.425 -11.948 1.00 38.38 186 ARG A CA 1
ATOM 1413 C C . ARG A 1 186 ? 26.717 -44.887 -10.526 1.00 38.38 186 ARG A C 1
ATOM 1415 O O . ARG A 1 186 ? 25.717 -44.852 -9.817 1.00 38.38 186 ARG A O 1
ATOM 1422 N N . ARG A 1 187 ? 27.908 -44.462 -10.092 1.00 42.50 187 ARG A N 1
ATOM 1423 C CA . ARG A 1 187 ? 28.076 -43.867 -8.751 1.00 42.50 187 ARG A CA 1
ATOM 1424 C C . ARG A 1 187 ? 27.730 -42.378 -8.720 1.00 42.50 187 ARG A C 1
ATOM 1426 O O . ARG A 1 187 ? 27.151 -41.937 -7.739 1.00 42.50 187 ARG A O 1
ATOM 1433 N N . PHE A 1 188 ? 27.968 -41.649 -9.811 1.00 36.91 188 PHE A N 1
ATOM 1434 C CA . PHE A 1 188 ? 27.655 -40.217 -9.890 1.00 36.91 188 PHE A CA 1
ATOM 1435 C C . PHE A 1 188 ? 26.145 -39.928 -9.975 1.00 36.91 188 PHE A C 1
ATOM 1437 O O . PHE A 1 188 ? 25.654 -39.030 -9.304 1.00 36.91 188 PHE A O 1
ATOM 1444 N N . PHE A 1 189 ? 25.374 -40.742 -10.707 1.00 36.94 189 PHE A N 1
ATOM 1445 C CA . PHE A 1 189 ? 23.918 -40.552 -10.831 1.00 36.94 189 PHE A CA 1
ATOM 1446 C C . PHE A 1 189 ? 23.089 -41.063 -9.643 1.00 36.94 189 PHE A C 1
ATOM 1448 O O . PHE A 1 189 ? 21.894 -40.779 -9.578 1.00 36.94 189 PHE A O 1
ATOM 1455 N N . ARG A 1 190 ? 23.684 -41.834 -8.721 1.00 40.91 190 ARG A N 1
ATOM 1456 C CA . ARG A 1 190 ? 22.977 -42.313 -7.523 1.00 40.91 190 ARG A CA 1
ATOM 1457 C C . ARG A 1 190 ? 23.007 -41.259 -6.408 1.00 40.91 190 ARG A C 1
ATOM 1459 O O . ARG A 1 190 ? 21.968 -41.003 -5.824 1.00 40.91 190 ARG A O 1
ATOM 1466 N N . ALA A 1 191 ? 24.135 -40.562 -6.232 1.00 41.47 191 ALA A N 1
ATOM 1467 C CA . ALA A 1 191 ? 24.260 -39.469 -5.263 1.00 41.47 191 ALA A CA 1
ATOM 1468 C C . ALA A 1 191 ? 23.313 -38.288 -5.563 1.00 41.47 191 ALA A C 1
ATOM 1470 O O . ALA A 1 191 ? 22.638 -37.809 -4.661 1.00 41.47 191 ALA A O 1
ATOM 1471 N N . HIS A 1 192 ? 23.182 -37.888 -6.836 1.00 42.25 192 HIS A N 1
ATOM 1472 C CA . HIS A 1 192 ? 22.327 -36.754 -7.214 1.00 42.25 192 HIS A CA 1
ATOM 1473 C C . HIS A 1 192 ? 20.818 -37.066 -7.116 1.00 42.25 192 HIS A C 1
ATOM 1475 O O . HIS A 1 192 ? 20.033 -36.215 -6.717 1.00 42.25 192 HIS A O 1
ATOM 1481 N N . ARG A 1 193 ? 20.397 -38.315 -7.392 1.00 49.50 193 ARG A N 1
ATOM 1482 C CA . ARG A 1 193 ? 18.993 -38.735 -7.193 1.00 49.50 193 ARG A CA 1
ATOM 1483 C C . ARG A 1 193 ? 18.598 -38.819 -5.724 1.00 49.50 193 ARG A C 1
ATOM 1485 O O . ARG A 1 193 ? 17.441 -38.553 -5.415 1.00 49.50 193 ARG A O 1
ATOM 1492 N N . ASP A 1 194 ? 19.511 -39.235 -4.849 1.00 48.28 194 ASP A N 1
ATOM 1493 C CA . ASP A 1 194 ? 19.220 -39.364 -3.420 1.00 48.28 194 ASP A CA 1
ATOM 1494 C C . ASP A 1 194 ? 19.073 -37.975 -2.760 1.00 48.28 194 ASP A C 1
ATOM 1496 O O . ASP A 1 194 ? 18.182 -37.788 -1.928 1.00 48.28 194 ASP A O 1
ATOM 1500 N N . GLU A 1 195 ? 19.849 -36.975 -3.199 1.00 56.78 195 GLU A N 1
ATOM 1501 C CA . GLU A 1 195 ? 19.688 -35.568 -2.792 1.00 56.78 195 GLU A CA 1
ATOM 1502 C C . GLU A 1 195 ? 18.344 -34.985 -3.254 1.00 56.78 195 GLU A C 1
ATOM 1504 O O . GLU A 1 195 ? 17.587 -34.475 -2.422 1.00 56.78 195 GLU A O 1
ATOM 1509 N N . ASP A 1 196 ? 17.977 -35.156 -4.527 1.00 51.03 196 ASP A N 1
ATOM 1510 C CA . ASP A 1 196 ? 16.686 -34.687 -5.052 1.00 51.03 196 ASP A CA 1
ATOM 1511 C C . ASP A 1 196 ? 15.494 -35.372 -4.358 1.00 51.03 196 ASP A C 1
ATOM 1513 O O . ASP A 1 196 ? 14.493 -34.729 -4.023 1.00 51.03 196 ASP A O 1
ATOM 1517 N N . TYR A 1 197 ? 15.598 -36.676 -4.076 1.00 54.12 197 TYR A N 1
ATOM 1518 C CA . TYR A 1 197 ? 14.559 -37.422 -3.362 1.00 54.12 197 TYR A CA 1
ATOM 1519 C C . TYR A 1 197 ? 14.426 -36.950 -1.908 1.00 54.12 197 TYR A C 1
ATOM 1521 O O . TYR A 1 197 ? 13.307 -36.793 -1.412 1.00 54.12 197 TYR A O 1
ATOM 1529 N N . SER A 1 198 ? 15.544 -36.640 -1.243 1.00 63.06 198 SER A N 1
ATOM 1530 C CA . SER A 1 198 ? 15.547 -36.080 0.114 1.00 63.06 198 SER A CA 1
ATOM 1531 C C . SER A 1 198 ? 14.941 -34.669 0.171 1.00 63.06 198 SER A C 1
ATOM 1533 O O . SER A 1 198 ? 14.198 -34.345 1.102 1.00 63.06 198 SER A O 1
ATOM 1535 N N . GLN A 1 199 ? 15.165 -33.846 -0.858 1.00 64.50 199 GLN A N 1
ATOM 1536 C CA . GLN A 1 199 ? 14.629 -32.488 -0.939 1.00 64.50 199 GLN A CA 1
ATOM 1537 C C . GLN A 1 199 ? 13.123 -32.489 -1.240 1.00 64.50 199 GLN A C 1
ATOM 1539 O O . GLN A 1 199 ? 12.367 -31.720 -0.638 1.00 64.50 199 GLN A O 1
ATOM 1544 N N . ILE A 1 200 ? 12.657 -33.404 -2.096 1.00 69.56 200 ILE A N 1
ATOM 1545 C CA . ILE A 1 200 ? 11.225 -33.624 -2.353 1.00 69.56 200 ILE A CA 1
ATOM 1546 C C . ILE A 1 200 ? 10.528 -34.180 -1.106 1.00 69.56 200 ILE A C 1
ATOM 1548 O O . ILE A 1 200 ? 9.424 -33.736 -0.779 1.00 69.56 200 ILE A O 1
ATOM 1552 N N . GLN A 1 201 ? 11.159 -35.095 -0.364 1.00 73.50 201 GLN A N 1
ATOM 1553 C CA . GLN A 1 201 ? 10.629 -35.582 0.914 1.00 73.50 201 GLN A CA 1
ATOM 1554 C C . GLN A 1 201 ? 10.534 -34.465 1.958 1.00 73.50 201 GLN A C 1
ATOM 1556 O O . GLN A 1 201 ? 9.511 -34.353 2.634 1.00 73.50 201 GLN A O 1
ATOM 1561 N N . TYR A 1 202 ? 11.544 -33.597 2.047 1.00 77.94 202 TYR A N 1
ATOM 1562 C CA . TYR A 1 202 ? 11.524 -32.436 2.937 1.00 77.94 202 TYR A CA 1
ATOM 1563 C C . TYR A 1 202 ? 10.395 -31.458 2.584 1.00 77.94 202 TYR A C 1
ATOM 1565 O O . TYR A 1 202 ? 9.645 -31.026 3.462 1.00 77.94 202 TYR A O 1
ATOM 1573 N N . LEU A 1 203 ? 10.229 -31.134 1.298 1.00 77.38 203 LEU A N 1
ATOM 1574 C CA . LEU A 1 203 ? 9.150 -30.260 0.834 1.00 77.38 203 LEU A CA 1
ATOM 1575 C C . LEU A 1 203 ? 7.774 -30.894 1.045 1.00 77.38 203 LEU A C 1
ATOM 1577 O O . LEU A 1 203 ? 6.861 -30.210 1.499 1.00 77.38 203 LEU A O 1
ATOM 1581 N N . THR A 1 204 ? 7.638 -32.198 0.808 1.00 84.75 204 THR A N 1
ATOM 1582 C CA . THR A 1 204 ? 6.397 -32.941 1.066 1.00 84.75 204 THR A CA 1
ATOM 1583 C C . THR A 1 204 ? 6.051 -32.911 2.553 1.00 84.75 204 THR A C 1
ATOM 1585 O O . THR A 1 204 ? 4.935 -32.540 2.904 1.00 84.75 204 THR A O 1
ATOM 1588 N N . ALA A 1 205 ? 7.019 -33.187 3.433 1.00 85.50 205 ALA A N 1
ATOM 1589 C CA . ALA A 1 205 ? 6.843 -33.111 4.882 1.00 85.50 205 ALA A CA 1
ATOM 1590 C C . ALA A 1 205 ? 6.473 -31.689 5.352 1.00 85.50 205 ALA A C 1
ATOM 1592 O O . ALA A 1 205 ? 5.631 -31.503 6.237 1.00 85.50 205 ALA A O 1
ATOM 1593 N N . LYS A 1 206 ? 7.064 -30.659 4.736 1.00 87.69 206 LYS A N 1
ATOM 1594 C CA . LYS A 1 206 ? 6.757 -29.256 5.036 1.00 87.69 206 LYS A CA 1
ATOM 1595 C C . LYS A 1 206 ? 5.366 -28.851 4.542 1.00 87.69 206 LYS A C 1
ATOM 1597 O O . LYS A 1 206 ? 4.644 -28.179 5.275 1.00 87.69 206 LYS A O 1
ATOM 1602 N N . CYS A 1 207 ? 4.955 -29.298 3.357 1.00 81.81 207 CYS A N 1
ATOM 1603 C CA . CYS A 1 207 ? 3.603 -29.100 2.835 1.00 81.81 207 CYS A CA 1
ATOM 1604 C C . CYS A 1 207 ? 2.552 -29.817 3.687 1.00 81.81 207 CYS A C 1
ATOM 1606 O O . CYS A 1 207 ? 1.520 -29.221 3.984 1.00 81.81 207 CYS A O 1
ATOM 1608 N N . THR A 1 208 ? 2.813 -31.046 4.145 1.00 88.25 208 THR A N 1
ATOM 1609 C CA . THR A 1 208 ? 1.899 -31.745 5.062 1.00 88.25 208 THR A CA 1
ATOM 1610 C C . THR A 1 208 ? 1.789 -31.032 6.403 1.00 88.25 208 THR A C 1
ATOM 1612 O O . THR A 1 208 ? 0.695 -30.944 6.953 1.00 88.25 208 THR A O 1
ATOM 1615 N N . ARG A 1 209 ? 2.892 -30.459 6.905 1.00 88.00 209 ARG A N 1
ATOM 1616 C CA . ARG A 1 209 ? 2.887 -29.667 8.139 1.00 88.00 209 ARG A CA 1
ATOM 1617 C C . ARG A 1 209 ? 2.091 -28.374 7.978 1.00 88.00 209 ARG A C 1
ATOM 1619 O O . ARG A 1 209 ? 1.229 -28.102 8.795 1.00 88.00 209 ARG A O 1
ATOM 1626 N N . LEU A 1 210 ? 2.288 -27.640 6.884 1.00 84.25 210 LEU A N 1
ATOM 1627 C CA . LEU A 1 210 ? 1.510 -26.432 6.586 1.00 84.25 210 LEU A CA 1
ATOM 1628 C C . LEU A 1 210 ? 0.020 -26.727 6.363 1.00 84.25 210 LEU A C 1
ATOM 1630 O O . LEU A 1 210 ? -0.828 -25.945 6.781 1.00 84.25 210 LEU A O 1
ATOM 1634 N N . ALA A 1 211 ? -0.314 -27.848 5.720 1.00 86.44 211 ALA A N 1
ATOM 1635 C CA . ALA A 1 211 ? -1.700 -28.281 5.564 1.00 86.44 211 ALA A CA 1
ATOM 1636 C C . ALA A 1 211 ? -2.336 -28.635 6.917 1.00 86.44 211 ALA A C 1
ATOM 1638 O O . ALA A 1 211 ? -3.494 -28.294 7.156 1.00 86.44 211 ALA A O 1
ATOM 1639 N N . HIS A 1 212 ? -1.572 -29.271 7.809 1.00 93.69 212 HIS A N 1
ATOM 1640 C CA . HIS A 1 212 ? -2.001 -29.541 9.175 1.00 93.69 212 HIS A CA 1
ATOM 1641 C C . HIS A 1 212 ? -2.199 -28.246 9.975 1.00 93.69 212 HIS A C 1
ATOM 1643 O O . HIS A 1 212 ? -3.264 -28.059 10.553 1.00 93.69 212 HIS A O 1
ATOM 1649 N N . ASP A 1 213 ? -1.237 -27.321 9.932 1.00 88.19 213 ASP A N 1
ATOM 1650 C CA . ASP A 1 213 ? -1.312 -26.029 10.625 1.00 88.19 213 ASP A CA 1
ATOM 1651 C C . ASP A 1 213 ? -2.500 -25.193 10.122 1.00 88.19 213 ASP A C 1
ATOM 1653 O O . ASP A 1 213 ? -3.229 -24.598 10.913 1.00 88.19 213 ASP A O 1
ATOM 1657 N N . ARG A 1 214 ? -2.774 -25.211 8.811 1.00 86.75 214 ARG A N 1
ATOM 1658 C CA . ARG A 1 214 ? -3.976 -24.592 8.239 1.00 86.75 214 ARG A CA 1
ATOM 1659 C C . ARG A 1 214 ? -5.260 -25.222 8.783 1.00 86.75 214 ARG A C 1
ATOM 1661 O O . ARG A 1 214 ? -6.168 -24.495 9.163 1.00 86.75 214 ARG A O 1
ATOM 1668 N N . ALA A 1 215 ? -5.334 -26.552 8.846 1.00 90.94 215 ALA A N 1
ATOM 1669 C CA . ALA A 1 215 ? -6.502 -27.243 9.389 1.00 90.94 215 ALA A CA 1
ATOM 1670 C C . ALA A 1 215 ? -6.706 -26.962 10.890 1.00 90.94 215 ALA A C 1
ATOM 1672 O O . ALA A 1 215 ? -7.847 -26.877 11.350 1.00 90.94 215 ALA A O 1
ATOM 1673 N N . LEU A 1 216 ? -5.617 -26.791 11.651 1.00 93.56 216 LEU A N 1
ATOM 1674 C CA . LEU A 1 216 ? -5.675 -26.361 13.049 1.00 93.56 216 LEU A CA 1
ATOM 1675 C C . LEU A 1 216 ? -6.242 -24.943 13.168 1.00 93.56 216 LEU A C 1
ATOM 1677 O O . LEU A 1 216 ? -7.181 -24.739 13.936 1.00 93.56 216 LEU A O 1
ATOM 1681 N N . LEU A 1 217 ? -5.749 -23.998 12.364 1.00 86.94 217 LEU A N 1
ATOM 1682 C CA . LEU A 1 217 ? -6.251 -22.621 12.349 1.00 86.94 217 LEU A CA 1
ATOM 1683 C C . LEU A 1 217 ? -7.727 -22.543 11.934 1.00 86.94 217 LEU A C 1
ATOM 1685 O O . LEU A 1 217 ? -8.506 -21.833 12.569 1.00 86.94 217 LEU A O 1
ATOM 1689 N N . ASP A 1 218 ? -8.141 -23.310 10.922 1.00 90.81 218 ASP A N 1
ATOM 1690 C CA . ASP A 1 218 ? -9.545 -23.377 10.499 1.00 90.81 218 ASP A CA 1
ATOM 1691 C C . ASP A 1 218 ? -10.440 -23.910 11.636 1.00 90.81 218 ASP A C 1
ATOM 1693 O O . ASP A 1 218 ? -11.530 -23.385 11.884 1.00 90.81 218 ASP A O 1
ATOM 1697 N N . ARG A 1 219 ? -9.969 -24.913 12.391 1.00 94.38 219 ARG A N 1
ATOM 1698 C CA . ARG A 1 219 ? -10.679 -25.431 13.571 1.00 94.38 219 ARG A CA 1
ATOM 1699 C C . ARG A 1 219 ? -10.759 -24.392 14.691 1.00 94.38 219 ARG A C 1
ATOM 1701 O O . ARG A 1 219 ? -11.820 -24.244 15.297 1.00 94.38 219 ARG A O 1
ATOM 1708 N N . GLU A 1 220 ? -9.672 -23.681 14.975 1.00 92.12 220 GLU A N 1
ATOM 1709 C CA . GLU A 1 220 ? -9.648 -22.617 15.986 1.00 92.12 220 GLU A CA 1
ATOM 1710 C C . GLU A 1 220 ? -10.590 -21.468 15.626 1.00 92.12 220 GLU A C 1
ATOM 1712 O O . GLU A 1 220 ? -11.309 -20.972 16.495 1.00 92.12 220 GLU A O 1
ATOM 1717 N N . PHE A 1 221 ? -10.666 -21.100 14.346 1.00 89.25 221 PHE A N 1
ATOM 1718 C CA . PHE A 1 221 ? -11.597 -20.081 13.870 1.00 89.25 221 PHE A CA 1
ATOM 1719 C C . PHE A 1 221 ? -13.057 -20.491 14.100 1.00 89.25 221 PHE A C 1
ATOM 1721 O O . PHE A 1 221 ? -13.856 -19.692 14.592 1.00 89.25 221 PHE A O 1
ATOM 1728 N N . VAL A 1 222 ? -13.405 -21.751 13.815 1.00 94.19 222 VAL A N 1
ATOM 1729 C CA . VAL A 1 222 ? -14.750 -22.285 14.090 1.00 94.19 222 VAL A CA 1
ATOM 1730 C C . VAL A 1 222 ? -15.058 -22.266 15.589 1.00 94.19 222 VAL A C 1
ATOM 1732 O O . VAL A 1 222 ? -16.139 -21.827 15.976 1.00 94.19 222 VAL A O 1
ATOM 1735 N N . VAL A 1 223 ? -14.114 -22.684 16.439 1.00 93.75 223 VAL A N 1
ATOM 1736 C CA . VAL A 1 223 ? -14.291 -22.664 17.903 1.00 93.75 223 VAL A CA 1
ATOM 1737 C C . VAL A 1 223 ? -14.437 -21.235 18.430 1.00 93.75 223 VAL A C 1
ATOM 1739 O O . VAL A 1 223 ? -15.280 -20.989 19.290 1.00 93.75 223 VAL A O 1
ATOM 1742 N N . SER A 1 224 ? -13.653 -20.287 17.914 1.00 88.94 224 SER A N 1
ATOM 1743 C CA . SER A 1 224 ? -13.748 -18.871 18.282 1.00 88.94 224 SER A CA 1
ATOM 1744 C C . SER A 1 224 ? -15.117 -18.293 17.918 1.00 88.94 224 SER A C 1
ATOM 1746 O O . SER A 1 224 ? -15.780 -17.680 18.753 1.00 88.94 224 SER A O 1
ATOM 1748 N N . ARG A 1 225 ? -15.597 -18.591 16.706 1.00 92.44 225 ARG A N 1
ATOM 1749 C CA . ARG A 1 225 ? -16.922 -18.173 16.237 1.00 92.44 225 ARG A CA 1
ATOM 1750 C C . ARG A 1 225 ? -18.058 -18.787 17.057 1.00 92.44 225 ARG A C 1
ATOM 1752 O O . ARG A 1 225 ? -19.075 -18.141 17.278 1.00 92.44 225 ARG A O 1
ATOM 1759 N N . GLU A 1 226 ? -17.900 -20.024 17.519 1.00 95.69 226 GLU A N 1
ATOM 1760 C CA . GLU A 1 226 ? -18.886 -20.659 18.396 1.00 95.69 226 GLU A CA 1
ATOM 1761 C C . GLU A 1 226 ? -18.904 -20.031 19.794 1.00 95.69 226 GLU A C 1
ATOM 1763 O O . GLU A 1 226 ? -19.971 -19.796 20.356 1.00 95.69 226 GLU A O 1
ATOM 1768 N N . ARG A 1 227 ? -17.732 -19.670 20.336 1.00 95.62 227 ARG A N 1
ATOM 1769 C CA . ARG A 1 227 ? -17.645 -18.915 21.596 1.00 95.62 227 ARG A CA 1
ATOM 1770 C C . ARG A 1 227 ? -18.331 -17.559 21.495 1.00 95.62 227 ARG A C 1
ATOM 1772 O O . ARG A 1 227 ? -19.037 -17.187 22.422 1.00 95.62 227 ARG A O 1
ATOM 1779 N N . GLU A 1 228 ? -18.152 -16.851 20.384 1.00 87.69 228 GLU A N 1
ATOM 1780 C CA . GLU A 1 228 ? -18.833 -15.578 20.136 1.00 87.69 228 GLU A CA 1
ATOM 1781 C C . GLU A 1 228 ? -20.359 -15.743 20.161 1.00 87.69 228 GLU A C 1
ATOM 1783 O O . GLU A 1 228 ? -21.043 -15.000 20.861 1.00 87.69 228 GLU A O 1
ATOM 1788 N N . ARG A 1 229 ? -20.901 -16.772 19.494 1.00 94.44 229 ARG A N 1
ATOM 1789 C CA . ARG A 1 229 ? -22.346 -17.065 19.528 1.00 94.44 229 ARG A CA 1
ATOM 1790 C C . ARG A 1 229 ? -22.852 -17.429 20.922 1.00 94.44 229 ARG A C 1
ATOM 1792 O O . ARG A 1 229 ? -23.937 -16.991 21.302 1.00 94.44 229 ARG A O 1
ATOM 1799 N N . ASN A 1 230 ? -22.082 -18.199 21.686 1.00 96.00 230 ASN A N 1
ATOM 1800 C CA . ASN A 1 230 ? -22.450 -18.541 23.060 1.00 96.00 230 ASN A CA 1
ATOM 1801 C C . ASN A 1 230 ? -22.486 -17.291 23.944 1.00 96.00 230 ASN A C 1
ATOM 1803 O O . ASN A 1 230 ? -23.468 -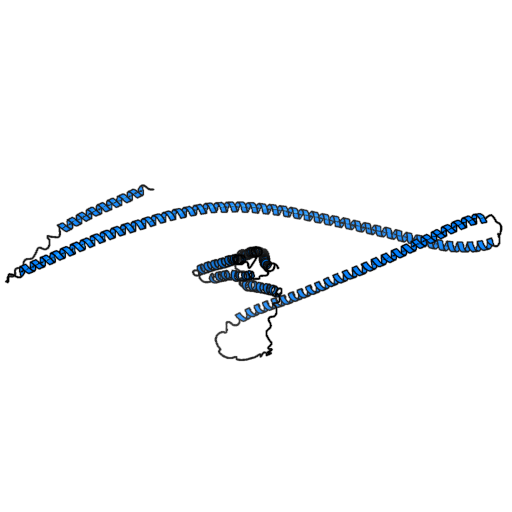17.078 24.644 1.00 96.00 230 ASN A O 1
ATOM 1807 N N . LEU A 1 231 ? -21.480 -16.417 23.836 1.00 94.62 231 LEU A N 1
ATOM 1808 C CA . LEU A 1 231 ? -21.455 -15.141 24.558 1.00 94.62 231 LEU A CA 1
ATOM 1809 C C . LEU A 1 231 ? -22.625 -14.231 24.166 1.00 94.62 231 LEU A C 1
ATOM 1811 O O . LEU A 1 231 ? -23.219 -13.597 25.034 1.00 94.62 231 LEU A O 1
ATOM 1815 N N . GLN A 1 232 ? -22.982 -14.190 22.881 1.00 93.50 232 GLN A N 1
ATOM 1816 C CA . GLN A 1 232 ? -24.154 -13.460 22.395 1.00 93.50 232 GLN A CA 1
ATOM 1817 C C . GLN A 1 232 ? -25.445 -13.993 23.040 1.00 93.50 232 GLN A C 1
ATOM 1819 O O . GLN A 1 232 ? -26.256 -13.221 23.547 1.00 93.50 232 GLN A O 1
ATOM 1824 N N . THR A 1 233 ? -25.600 -15.318 23.078 1.00 97.06 233 THR A N 1
ATOM 1825 C CA . THR A 1 233 ? -26.771 -15.988 23.665 1.00 97.06 233 THR A CA 1
ATOM 1826 C C . THR A 1 233 ? -26.849 -15.749 25.175 1.00 97.06 233 THR A C 1
ATOM 1828 O O . THR A 1 233 ? -27.917 -15.449 25.708 1.00 97.06 233 THR A O 1
ATOM 1831 N N . ASP A 1 234 ? -25.713 -15.819 25.873 1.00 96.19 234 ASP A N 1
ATOM 1832 C CA . ASP A 1 234 ? -25.626 -15.537 27.306 1.00 96.19 234 ASP A CA 1
ATOM 1833 C C . ASP A 1 234 ? -25.975 -14.074 27.611 1.00 96.19 234 ASP A C 1
ATOM 1835 O O . ASP A 1 234 ? -26.696 -13.799 28.573 1.00 96.19 234 ASP A O 1
ATOM 1839 N N . LEU A 1 235 ? -25.521 -13.134 26.775 1.00 93.75 235 LEU A N 1
ATOM 1840 C CA . LEU A 1 235 ? -25.853 -11.715 26.902 1.00 93.75 235 LEU A CA 1
ATOM 1841 C C . LEU A 1 235 ? -27.362 -11.475 26.743 1.00 93.75 235 LEU A C 1
ATOM 1843 O O . LEU A 1 235 ? -27.958 -10.768 27.558 1.00 93.75 235 LEU A O 1
ATOM 1847 N N . GLU A 1 236 ? -27.997 -12.096 25.748 1.00 96.69 236 GLU A N 1
ATOM 1848 C CA . GLU A 1 236 ? -29.453 -12.040 25.553 1.00 96.69 236 GLU A CA 1
ATOM 1849 C C . GLU A 1 236 ? -30.209 -12.655 26.750 1.00 96.69 236 GLU A C 1
ATOM 1851 O O . GLU A 1 236 ? -31.178 -12.079 27.261 1.00 96.69 236 GLU A O 1
ATOM 1856 N N . ALA A 1 237 ? -29.722 -13.777 27.287 1.00 96.50 237 ALA A N 1
ATOM 1857 C CA . ALA A 1 237 ? -30.295 -14.418 28.472 1.00 96.50 237 ALA A CA 1
ATOM 1858 C C . ALA A 1 237 ? -30.127 -13.581 29.757 1.00 96.50 237 ALA A C 1
ATOM 1860 O O . ALA A 1 237 ? -30.952 -13.664 30.670 1.00 96.50 237 ALA A O 1
ATOM 1861 N N . VAL A 1 238 ? -29.056 -12.795 29.879 1.00 95.25 238 VAL A N 1
ATOM 1862 C CA . VAL A 1 238 ? -28.876 -11.850 30.996 1.00 95.25 238 VAL A CA 1
ATOM 1863 C C . VAL A 1 238 ? -29.763 -10.620 30.811 1.00 95.25 238 VAL A C 1
ATOM 1865 O O . VAL A 1 238 ? -30.392 -10.181 31.772 1.00 95.25 238 VAL A O 1
ATOM 1868 N N . SER A 1 239 ? -29.878 -10.099 29.588 1.00 94.38 239 SER A N 1
ATOM 1869 C CA . SER A 1 239 ? -30.729 -8.944 29.277 1.00 94.38 239 SER A CA 1
ATOM 1870 C C . SER A 1 239 ? -32.204 -9.211 29.594 1.00 94.38 239 SER A C 1
ATOM 1872 O O . SER A 1 239 ? -32.855 -8.407 30.260 1.00 94.38 239 SER A O 1
ATOM 1874 N N . THR A 1 240 ? -32.717 -10.380 29.207 1.00 96.81 240 THR A N 1
ATOM 1875 C CA . THR A 1 240 ? -34.094 -10.800 29.525 1.00 96.81 240 THR A CA 1
ATOM 1876 C C . THR A 1 240 ? -34.332 -10.950 31.029 1.00 96.81 240 THR A C 1
ATOM 1878 O O . THR A 1 240 ? -35.355 -10.488 31.536 1.00 96.81 240 THR A O 1
ATOM 1881 N N . ARG A 1 241 ? -33.371 -11.522 31.769 1.00 96.88 241 ARG A N 1
ATOM 1882 C CA . ARG A 1 241 ? -33.428 -11.609 33.239 1.00 96.88 241 ARG A CA 1
ATOM 1883 C C . ARG A 1 241 ? -33.427 -10.234 33.907 1.00 96.88 241 ARG A C 1
ATOM 1885 O O . ARG A 1 241 ? -34.175 -10.033 34.861 1.00 96.88 241 ARG A O 1
ATOM 1892 N N . LEU A 1 242 ? -32.634 -9.290 33.399 1.00 94.75 242 LEU A N 1
ATOM 1893 C CA . LEU A 1 242 ? -32.597 -7.918 33.908 1.00 94.75 242 LEU A CA 1
ATOM 1894 C C . LEU A 1 242 ? -33.954 -7.224 33.724 1.00 94.75 242 LEU A C 1
ATOM 1896 O O . LEU A 1 242 ? -34.493 -6.684 34.686 1.00 94.75 242 LEU A O 1
ATOM 1900 N N . LEU A 1 243 ? -34.543 -7.318 32.527 1.00 96.81 243 LEU A N 1
ATOM 1901 C CA . LEU A 1 243 ? -35.871 -6.762 32.241 1.00 96.81 243 LE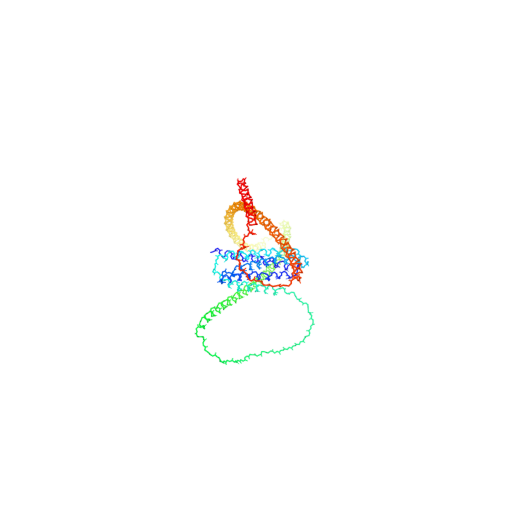U A CA 1
ATOM 1902 C C . LEU A 1 243 ? -36.953 -7.358 33.153 1.00 96.81 243 LEU A C 1
ATOM 1904 O O . LEU A 1 243 ? -37.800 -6.636 33.677 1.00 96.81 243 LEU A O 1
ATOM 1908 N N . GLN A 1 244 ? -36.911 -8.670 33.392 1.00 96.25 244 GLN A N 1
ATOM 1909 C CA . GLN A 1 244 ? -37.836 -9.324 34.318 1.00 96.25 244 GLN A CA 1
ATOM 1910 C C . GLN A 1 244 ? -37.657 -8.816 35.758 1.00 96.25 244 GLN A C 1
ATOM 1912 O O . GLN A 1 244 ? -38.636 -8.582 36.469 1.00 96.25 244 GLN A O 1
ATOM 1917 N N . GLN A 1 245 ? -36.415 -8.619 36.201 1.00 93.31 245 GLN A N 1
ATOM 1918 C CA . GLN A 1 245 ? -36.131 -8.095 37.534 1.00 93.31 245 GLN A CA 1
ATOM 1919 C C . GLN A 1 245 ? -36.576 -6.634 37.689 1.00 93.31 245 GLN A C 1
ATOM 1921 O O . GLN A 1 245 ? -37.079 -6.256 38.748 1.00 93.31 245 GLN A O 1
ATOM 1926 N N . GLU A 1 246 ? -36.451 -5.816 36.644 1.00 93.25 246 GLU A N 1
ATOM 1927 C CA . GLU A 1 246 ? -36.990 -4.453 36.624 1.00 93.25 246 GLU A CA 1
ATOM 1928 C C . GLU A 1 246 ? -38.515 -4.434 36.779 1.00 93.25 246 GLU A C 1
ATOM 1930 O O . GLU A 1 246 ? -39.034 -3.640 37.566 1.00 93.25 246 GLU A O 1
ATOM 1935 N N . GLN A 1 247 ? -39.232 -5.346 36.114 1.00 95.94 247 GLN A N 1
ATOM 1936 C CA . GLN A 1 247 ? -40.685 -5.478 36.276 1.00 95.94 247 GLN A CA 1
ATOM 1937 C C . GLN A 1 247 ? -41.075 -5.836 37.715 1.00 95.94 247 GLN A C 1
ATOM 1939 O O . GLN A 1 247 ? -41.964 -5.204 38.287 1.00 95.94 247 GLN A O 1
ATOM 1944 N N . LEU A 1 248 ? -40.380 -6.796 38.331 1.00 96.81 248 LEU A N 1
ATOM 1945 C CA . LEU A 1 248 ? -40.625 -7.165 39.730 1.00 96.81 248 LEU A CA 1
ATOM 1946 C C . LEU A 1 248 ? -40.330 -6.004 40.689 1.00 96.81 248 LEU A C 1
ATOM 1948 O O . LEU A 1 248 ? -41.083 -5.771 41.633 1.00 96.81 248 LEU A O 1
ATOM 1952 N N . ASN A 1 249 ? -39.269 -5.236 40.431 1.00 92.19 249 ASN A N 1
ATOM 1953 C CA . ASN A 1 249 ? -38.949 -4.044 41.215 1.00 92.19 249 ASN A CA 1
ATOM 1954 C C . ASN A 1 249 ? -40.025 -2.956 41.085 1.00 92.19 249 ASN A C 1
ATOM 1956 O O . ASN A 1 249 ? -40.353 -2.307 42.080 1.00 92.19 249 ASN A O 1
ATOM 1960 N N . MET A 1 250 ? -40.598 -2.763 39.892 1.00 95.00 250 MET A N 1
ATOM 1961 C CA . MET A 1 250 ? -41.745 -1.868 39.715 1.00 95.00 250 MET A CA 1
ATOM 1962 C C . MET A 1 250 ? -42.962 -2.350 40.512 1.00 95.00 250 MET A C 1
ATOM 1964 O O . MET A 1 250 ? -43.587 -1.546 41.201 1.00 95.00 250 MET A O 1
ATOM 1968 N N . GLU A 1 251 ? -43.274 -3.648 40.484 1.00 96.19 251 GLU A N 1
ATOM 1969 C CA . GLU A 1 251 ? -44.408 -4.203 41.235 1.00 96.19 251 GLU A CA 1
ATOM 1970 C C . GLU A 1 251 ? -44.230 -4.042 42.755 1.00 96.19 251 GLU A C 1
ATOM 1972 O O . GLU A 1 251 ? -45.171 -3.669 43.461 1.00 96.19 251 GLU A O 1
ATOM 1977 N N . LEU A 1 252 ? -43.016 -4.268 43.268 1.00 93.94 252 LEU A N 1
ATOM 1978 C CA . LEU A 1 252 ? -42.698 -4.054 44.681 1.00 93.94 252 LEU A CA 1
ATOM 1979 C C . LEU A 1 252 ? -42.844 -2.585 45.087 1.00 93.94 252 LEU A C 1
ATOM 1981 O O . LEU A 1 252 ? -43.421 -2.316 46.140 1.00 93.94 252 LEU A O 1
ATOM 1985 N N . ARG A 1 253 ? -42.392 -1.640 44.251 1.00 94.25 253 ARG A N 1
ATOM 1986 C CA . ARG A 1 253 ? -42.594 -0.202 44.505 1.00 94.25 253 ARG A CA 1
ATOM 1987 C C . ARG A 1 253 ? -44.072 0.168 44.555 1.00 94.25 253 ARG A C 1
ATOM 1989 O O . ARG A 1 253 ? -44.494 0.815 45.503 1.00 94.25 253 ARG A O 1
ATOM 1996 N N . MET A 1 254 ? -44.873 -0.328 43.613 1.00 95.25 254 MET A N 1
ATOM 1997 C CA . MET A 1 254 ? -46.323 -0.096 43.617 1.00 95.25 254 MET A CA 1
ATOM 1998 C C . MET A 1 254 ? -46.985 -0.619 44.901 1.00 95.25 254 MET A C 1
ATOM 2000 O O . MET A 1 254 ? -47.841 0.050 45.480 1.00 95.25 254 MET A O 1
ATOM 2004 N N . LYS A 1 255 ? -46.571 -1.798 45.387 1.00 95.19 255 LYS A N 1
ATOM 2005 C CA . LYS A 1 255 ? -47.060 -2.347 46.665 1.00 95.19 255 LYS A CA 1
ATOM 2006 C C . LYS A 1 255 ? -46.596 -1.521 47.866 1.00 95.19 255 LYS A C 1
ATOM 2008 O O . LYS A 1 255 ? -47.374 -1.332 48.800 1.00 95.19 255 LYS A O 1
ATOM 2013 N N . GLN A 1 256 ? -45.361 -1.024 47.849 1.00 90.88 256 GLN A N 1
ATOM 2014 C CA . GLN A 1 256 ? -44.836 -0.140 48.889 1.00 90.88 256 GLN A CA 1
ATOM 2015 C C . GLN A 1 256 ? -45.644 1.163 48.972 1.00 90.88 256 GLN A C 1
ATOM 2017 O O . GLN A 1 256 ? -46.071 1.538 50.064 1.00 90.88 256 GLN A O 1
ATOM 2022 N N . ASP A 1 257 ? -45.925 1.799 47.835 1.00 90.06 257 ASP A N 1
ATOM 2023 C CA . ASP A 1 257 ? -46.731 3.024 47.771 1.00 90.06 257 ASP A CA 1
ATOM 2024 C C . ASP A 1 257 ? -48.167 2.774 48.258 1.00 90.06 257 ASP A C 1
ATOM 2026 O O . ASP A 1 257 ? -48.738 3.568 49.012 1.00 90.06 257 ASP A O 1
ATOM 2030 N N . GLN A 1 258 ? -48.738 1.614 47.916 1.00 94.81 258 GLN A N 1
ATOM 2031 C CA . GLN A 1 258 ? -50.049 1.207 48.415 1.00 94.81 258 GLN A CA 1
ATOM 2032 C C . GLN A 1 258 ? -50.062 1.048 49.945 1.00 94.81 258 GLN A C 1
ATOM 2034 O O . GLN A 1 258 ? -51.010 1.486 50.599 1.00 94.81 258 GLN A O 1
ATOM 2039 N N . LEU A 1 259 ? -49.028 0.446 50.537 1.00 93.00 259 LEU A N 1
ATOM 2040 C CA . LEU A 1 259 ? -48.922 0.308 51.993 1.00 93.00 259 LEU A CA 1
ATOM 2041 C C . LEU A 1 259 ? -48.742 1.661 52.687 1.00 93.00 259 LEU A C 1
ATOM 2043 O O . LEU A 1 259 ? -49.396 1.900 53.701 1.00 93.00 259 LEU A O 1
ATOM 2047 N N . LEU A 1 260 ? -47.931 2.557 52.118 1.00 94.56 260 LEU A N 1
ATOM 2048 C CA . LEU A 1 260 ? -47.769 3.923 52.623 1.00 94.56 260 LEU A CA 1
ATOM 2049 C C . LEU A 1 260 ? -49.106 4.670 52.654 1.00 94.56 260 LEU A C 1
ATOM 2051 O O . LEU A 1 260 ? -49.454 5.239 53.686 1.00 94.56 260 LEU A O 1
ATOM 2055 N N . SER A 1 261 ? -49.903 4.581 51.584 1.00 90.81 261 SER A N 1
ATOM 2056 C CA . SER A 1 261 ? -51.228 5.217 51.548 1.00 90.81 261 SER A CA 1
ATOM 2057 C C . SER A 1 261 ? -52.170 4.705 52.649 1.00 90.81 261 SER A C 1
ATOM 2059 O O . SER A 1 261 ? -52.894 5.487 53.263 1.00 90.81 261 SER A O 1
ATOM 2061 N N . ARG A 1 262 ? -52.120 3.401 52.960 1.00 94.12 262 ARG A N 1
ATOM 2062 C CA . ARG A 1 262 ? -52.923 2.798 54.036 1.00 94.12 262 ARG A CA 1
ATOM 2063 C C . ARG A 1 262 ? -52.451 3.217 55.423 1.00 94.12 262 ARG A C 1
ATOM 2065 O O . ARG A 1 262 ? -53.288 3.443 56.290 1.00 94.12 262 ARG A O 1
ATOM 2072 N N . LEU A 1 263 ? -51.138 3.303 55.639 1.00 88.38 263 LEU A N 1
ATOM 2073 C CA . LEU A 1 263 ? -50.575 3.779 56.905 1.00 88.38 263 LEU A CA 1
ATOM 2074 C C . LEU A 1 263 ? -50.965 5.231 57.164 1.00 88.38 263 LEU A C 1
ATOM 2076 O O . LEU A 1 263 ? -51.387 5.555 58.266 1.00 88.38 263 LEU A O 1
ATOM 2080 N N . GLN A 1 264 ? -50.902 6.072 56.136 1.00 87.50 264 GLN A N 1
ATOM 2081 C CA . GLN A 1 264 ? -51.291 7.473 56.239 1.00 87.50 264 GLN A CA 1
ATOM 2082 C C . GLN A 1 264 ? -52.785 7.617 56.569 1.00 87.50 264 GLN A C 1
ATOM 2084 O O . GLN A 1 264 ? -53.144 8.332 57.496 1.00 87.50 264 GLN A O 1
ATOM 2089 N N . GLN A 1 265 ? -53.642 6.810 55.934 1.00 90.88 265 GLN A N 1
ATOM 2090 C CA . GLN A 1 265 ? -55.066 6.744 56.273 1.00 90.88 265 GLN A CA 1
ATOM 2091 C C . GLN A 1 265 ? -55.323 6.276 57.720 1.00 90.88 265 GLN A C 1
ATOM 2093 O O . GLN A 1 265 ? -56.260 6.743 58.367 1.00 90.88 265 GLN A O 1
ATOM 2098 N N . GLN A 1 266 ? -54.524 5.335 58.238 1.00 86.19 266 GLN A N 1
ATOM 2099 C CA . GLN A 1 266 ? -54.626 4.903 59.637 1.00 86.19 266 GLN A CA 1
ATOM 2100 C C . GLN A 1 266 ? -54.157 5.998 60.603 1.00 86.19 266 GLN A C 1
ATOM 2102 O O . GLN A 1 266 ? -54.792 6.189 61.638 1.00 86.19 266 GLN A O 1
ATOM 2107 N N . GLN A 1 267 ? -53.094 6.728 60.257 1.00 83.12 267 GLN A N 1
ATOM 2108 C CA . GLN A 1 267 ? -52.570 7.856 61.030 1.00 83.12 267 GLN A CA 1
ATOM 2109 C C . GLN A 1 267 ? -53.637 8.948 61.209 1.00 83.12 267 GLN A C 1
ATOM 2111 O O . GLN A 1 267 ? -53.897 9.362 62.337 1.00 83.12 267 GLN A O 1
ATOM 2116 N N . ASP A 1 268 ? -54.325 9.324 60.127 1.00 84.19 268 ASP A N 1
ATOM 2117 C CA . ASP A 1 268 ? -55.406 10.319 60.158 1.00 84.19 268 ASP A CA 1
ATOM 2118 C C . ASP A 1 268 ? -56.550 9.884 61.092 1.00 84.19 268 ASP A C 1
ATOM 2120 O O . ASP A 1 268 ? -57.144 10.683 61.818 1.00 84.19 268 ASP A O 1
ATOM 2124 N N . LEU A 1 269 ? -56.855 8.583 61.109 1.00 84.81 269 LEU A N 1
ATOM 2125 C CA . LEU A 1 269 ? -57.916 8.020 61.942 1.00 84.81 269 LEU A CA 1
ATOM 2126 C C . LEU A 1 269 ? -57.529 8.011 63.429 1.00 84.81 269 LEU A C 1
ATOM 2128 O O . LEU A 1 269 ? -58.375 8.265 64.289 1.00 84.81 269 LEU A O 1
ATOM 2132 N N . VAL A 1 270 ? -56.251 7.767 63.730 1.00 83.50 270 VAL A N 1
ATOM 2133 C CA . VAL A 1 270 ? -55.697 7.871 65.086 1.00 83.50 270 VAL A CA 1
ATOM 2134 C C . VAL A 1 270 ? -55.720 9.318 65.575 1.00 83.50 270 VAL A C 1
ATOM 2136 O O . VAL A 1 270 ? -56.137 9.549 66.708 1.00 83.50 270 VAL A O 1
ATOM 2139 N N . GLU A 1 271 ? -55.374 10.298 64.738 1.00 79.25 271 GLU A N 1
ATOM 2140 C CA . GLU A 1 271 ? -55.459 11.718 65.113 1.00 79.25 271 GLU A CA 1
ATOM 2141 C C . GLU A 1 271 ? -56.897 12.143 65.454 1.00 79.25 271 GLU A C 1
ATOM 2143 O O . GLU A 1 271 ? -57.124 12.830 66.453 1.00 79.25 271 GLU A O 1
ATOM 2148 N N . VAL A 1 272 ? -57.891 11.671 64.695 1.00 80.38 272 VAL A N 1
ATOM 2149 C CA . VAL A 1 272 ? -59.316 11.921 64.986 1.00 80.38 272 VAL A CA 1
ATOM 2150 C C . VAL A 1 272 ? -59.749 11.276 66.308 1.00 80.38 272 VAL A C 1
ATOM 2152 O O . VAL A 1 272 ? -60.496 11.880 67.085 1.00 80.38 272 VAL A O 1
ATOM 2155 N N . LEU A 1 273 ? -59.286 10.057 66.597 1.00 77.88 273 LEU A N 1
ATOM 2156 C CA . LEU A 1 273 ? -59.563 9.388 67.871 1.00 77.88 273 LEU A CA 1
ATOM 2157 C C . LEU A 1 273 ? -58.877 10.094 69.045 1.00 77.88 273 LEU A C 1
ATOM 2159 O O . LEU A 1 273 ? -59.485 10.232 70.104 1.00 77.88 273 LEU A O 1
ATOM 2163 N N . GLN A 1 274 ? -57.662 10.602 68.852 1.00 73.00 274 GLN A N 1
ATOM 2164 C CA . GLN A 1 274 ? -56.924 11.360 69.859 1.00 73.00 274 GLN A CA 1
ATOM 2165 C C . GLN A 1 274 ? -57.606 12.703 70.165 1.00 73.00 274 GLN A C 1
ATOM 2167 O O . GLN A 1 274 ? -57.720 13.078 71.330 1.00 73.00 274 GLN A O 1
ATOM 2172 N N . GLN A 1 275 ? -58.172 13.375 69.156 1.00 69.19 275 GLN A N 1
ATOM 2173 C CA . GLN A 1 275 ? -59.023 14.559 69.348 1.00 69.19 275 GLN A CA 1
ATOM 2174 C C . GLN A 1 275 ? -60.311 14.242 70.123 1.00 69.19 275 GLN A C 1
ATOM 2176 O O . GLN A 1 275 ? -60.759 15.057 70.929 1.00 69.19 275 GLN A O 1
ATOM 2181 N N . ARG A 1 276 ? -60.901 13.053 69.926 1.00 64.62 276 ARG A N 1
ATOM 2182 C CA . ARG A 1 276 ? -62.046 12.602 70.736 1.00 64.62 276 ARG A CA 1
ATOM 2183 C C . ARG A 1 276 ? -61.655 12.215 72.154 1.00 64.62 276 ARG A C 1
ATOM 2185 O O . ARG A 1 276 ? -62.438 12.455 73.063 1.00 64.62 276 ARG A O 1
ATOM 2192 N N . LEU A 1 277 ? -60.466 11.657 72.355 1.00 61.69 277 LEU A N 1
ATOM 2193 C CA . LEU A 1 277 ? -59.975 11.284 73.677 1.00 61.69 277 LEU A CA 1
ATOM 2194 C C . LEU A 1 277 ? -59.757 12.522 74.556 1.00 61.69 277 LEU A C 1
ATOM 2196 O O . LEU A 1 277 ? -60.148 12.501 75.713 1.00 61.69 277 LEU A O 1
ATOM 2200 N N . VAL A 1 278 ? -59.259 13.626 73.984 1.00 58.06 278 VAL A N 1
ATOM 2201 C CA . VAL A 1 278 ? -59.126 14.928 74.672 1.00 58.06 278 VAL A CA 1
ATOM 2202 C C . VAL A 1 278 ? -60.470 15.462 75.199 1.00 58.06 278 VAL A C 1
ATOM 2204 O O . VAL A 1 278 ? -60.482 16.174 76.196 1.00 58.06 278 VAL A O 1
ATOM 2207 N N . LEU A 1 279 ? -61.599 15.083 74.587 1.00 55.56 279 LEU A N 1
ATOM 2208 C CA . LEU A 1 279 ? -62.950 15.433 75.053 1.00 55.56 279 LEU A CA 1
ATOM 2209 C C . LEU A 1 279 ? -63.504 14.476 76.122 1.00 55.56 279 LEU A C 1
ATOM 2211 O O . LEU A 1 279 ? -64.477 14.811 76.786 1.00 55.56 279 LEU A O 1
ATOM 2215 N N . VAL A 1 280 ? -62.915 13.289 76.279 1.00 51.88 280 VAL A N 1
ATOM 2216 C CA . VAL A 1 280 ? -63.359 12.257 77.234 1.00 51.88 280 VAL A CA 1
ATOM 2217 C C . VAL A 1 280 ? -62.586 12.345 78.559 1.00 51.88 280 VAL A C 1
ATOM 2219 O O . VAL A 1 280 ? -63.034 11.821 79.574 1.00 51.88 280 VAL A O 1
ATOM 2222 N N . THR A 1 281 ? -61.471 13.082 78.603 1.00 46.03 281 THR A N 1
ATOM 2223 C CA . THR A 1 281 ? -60.635 13.256 79.805 1.00 46.03 281 THR A CA 1
ATOM 2224 C C . THR A 1 281 ? -61.245 14.157 80.900 1.00 46.03 281 THR A C 1
ATOM 2226 O O . THR A 1 281 ? -60.607 14.345 81.933 1.00 46.03 281 THR A O 1
ATOM 2229 N N . GLU A 1 282 ? -62.458 14.705 80.727 1.00 47.34 282 GLU A N 1
ATOM 2230 C CA . GLU A 1 282 ? -63.173 15.450 81.787 1.00 47.34 282 GLU A CA 1
ATOM 2231 C C . GLU A 1 282 ? -64.017 14.566 82.727 1.00 47.34 282 GLU A C 1
ATOM 2233 O O . GLU A 1 282 ? -64.443 15.043 83.779 1.00 47.34 282 GLU A O 1
ATOM 2238 N N . GLU A 1 283 ? -64.212 13.273 82.444 1.00 36.19 283 GLU A N 1
ATOM 2239 C CA . GLU A 1 283 ? -64.980 12.387 83.330 1.00 36.19 283 GLU A CA 1
ATOM 2240 C C . GLU A 1 283 ? -64.108 11.346 84.044 1.00 36.19 283 GLU A C 1
ATOM 2242 O O . GLU A 1 283 ? -63.858 10.243 83.576 1.00 36.19 283 GLU A O 1
ATOM 2247 N N . SER A 1 284 ? -63.708 11.743 85.252 1.00 44.00 284 SER A N 1
ATOM 2248 C CA . SER A 1 284 ? -63.896 10.986 86.496 1.00 44.00 284 SER A CA 1
ATOM 2249 C C . SER A 1 284 ? -63.450 9.508 86.574 1.00 44.00 284 SER A C 1
ATOM 2251 O O . SER A 1 284 ? -64.116 8.597 86.095 1.00 44.00 284 SER A O 1
ATOM 2253 N N . SER A 1 285 ? -62.480 9.328 87.478 1.00 49.56 285 SER A N 1
ATOM 2254 C CA . SER A 1 285 ? -62.411 8.353 88.584 1.00 49.56 285 SER A CA 1
ATOM 2255 C C . SER A 1 285 ? -62.352 6.844 88.279 1.00 49.56 285 SER A C 1
ATOM 2257 O O . SER A 1 285 ? -63.320 6.193 87.901 1.00 49.56 285 SER A O 1
ATOM 2259 N N . GLY A 1 286 ? -61.190 6.256 88.595 1.00 54.94 286 GLY A N 1
ATOM 2260 C CA . GLY A 1 286 ? -60.971 4.806 88.619 1.00 54.94 286 GLY A CA 1
ATOM 2261 C C . GLY A 1 286 ? -59.609 4.393 89.198 1.00 54.94 286 GLY A C 1
ATOM 2262 O O . GLY A 1 286 ? -59.011 3.428 88.731 1.00 54.94 286 GLY A O 1
ATOM 2263 N N . ASP A 1 287 ? -59.086 5.131 90.181 1.00 55.41 287 ASP A N 1
ATOM 2264 C CA . ASP A 1 287 ? -57.660 5.157 90.564 1.00 55.41 287 ASP A CA 1
ATOM 2265 C C . ASP A 1 287 ? -57.093 3.917 91.285 1.00 55.41 287 ASP A C 1
ATOM 2267 O O . ASP A 1 287 ? -56.011 3.977 91.855 1.00 55.41 287 ASP A O 1
ATOM 2271 N N . VAL A 1 288 ? -57.748 2.754 91.250 1.00 54.03 288 VAL A N 1
ATOM 2272 C CA . VAL A 1 288 ? -57.188 1.535 91.878 1.00 54.03 288 VAL A CA 1
ATOM 2273 C C . VAL A 1 288 ? -57.057 0.368 90.898 1.00 54.03 288 VAL A C 1
ATOM 2275 O O . VAL A 1 288 ? -56.034 -0.316 90.916 1.00 54.03 288 VAL A O 1
ATOM 2278 N N . GLU A 1 289 ? -57.984 0.202 89.952 1.00 53.28 289 GLU A N 1
ATOM 2279 C CA . GLU A 1 289 ? -57.782 -0.723 88.822 1.00 53.28 289 GLU A CA 1
ATOM 2280 C C . GLU A 1 289 ? -56.845 -0.102 87.766 1.00 53.28 289 GLU A C 1
ATOM 2282 O O . GLU A 1 289 ? -56.038 -0.812 87.163 1.00 53.28 289 GLU A O 1
ATOM 2287 N N . LEU A 1 290 ? -56.847 1.236 87.641 1.00 56.69 290 LEU A N 1
ATOM 2288 C CA . LEU A 1 290 ? -55.867 1.994 86.856 1.00 56.69 290 LEU A CA 1
ATOM 2289 C C . LEU A 1 290 ? -54.439 1.762 87.345 1.00 56.69 290 LEU A C 1
ATOM 2291 O O . LEU A 1 290 ? -53.560 1.566 86.526 1.00 56.69 290 LEU A O 1
ATOM 2295 N N . LEU A 1 291 ? -54.183 1.709 88.653 1.00 56.09 291 LEU A N 1
ATOM 2296 C CA . LEU A 1 291 ? -52.829 1.491 89.180 1.00 56.09 291 LEU A CA 1
ATOM 2297 C C . LEU A 1 291 ? -52.279 0.093 88.836 1.00 56.09 291 LEU A C 1
ATOM 2299 O O . LEU A 1 291 ? -51.085 -0.059 88.571 1.00 56.09 291 LEU A O 1
ATOM 2303 N N . ARG A 1 292 ? -53.147 -0.926 88.772 1.00 61.66 292 ARG A N 1
ATOM 2304 C CA . ARG A 1 292 ? -52.774 -2.291 88.358 1.00 61.66 292 ARG A CA 1
ATOM 2305 C C . ARG A 1 292 ? -52.580 -2.399 86.843 1.00 61.66 292 ARG A C 1
ATOM 2307 O O . ARG A 1 292 ? -51.617 -3.023 86.396 1.00 61.66 292 ARG A O 1
ATOM 2314 N N . GLN A 1 293 ? -53.452 -1.752 86.073 1.00 69.50 293 GLN A N 1
ATOM 2315 C CA . GLN A 1 293 ? -53.333 -1.610 84.621 1.00 69.50 293 GLN A CA 1
ATOM 2316 C C . GLN A 1 293 ? -52.042 -0.860 84.253 1.00 69.50 293 GLN A C 1
ATOM 2318 O O . GLN A 1 293 ? -51.224 -1.387 83.502 1.00 69.50 293 GLN A O 1
ATOM 2323 N N . VAL A 1 294 ? -51.796 0.296 84.874 1.00 76.38 294 VAL A N 1
ATOM 2324 C CA . VAL A 1 294 ? -50.594 1.126 84.713 1.00 76.38 294 VAL A CA 1
ATOM 2325 C C . VAL A 1 294 ? -49.345 0.338 85.085 1.00 76.38 294 VAL A C 1
ATOM 2327 O O . VAL A 1 294 ? -48.366 0.420 84.361 1.00 76.38 294 VAL A O 1
ATOM 2330 N N . GLY A 1 295 ? -49.367 -0.491 86.134 1.00 71.56 295 GLY A N 1
ATOM 2331 C CA . GLY A 1 295 ? -48.242 -1.375 86.461 1.00 71.56 295 GLY A CA 1
ATOM 2332 C C . GLY A 1 295 ? -47.927 -2.402 85.363 1.00 71.56 295 GLY A C 1
ATOM 2333 O O . GLY A 1 295 ? -46.760 -2.617 85.032 1.00 71.56 295 GLY A O 1
ATOM 2334 N N . SER A 1 296 ? -48.951 -3.014 84.758 1.00 77.62 296 SER A N 1
ATOM 2335 C CA . SER A 1 296 ? -48.767 -3.944 83.632 1.00 77.62 296 SER A CA 1
ATOM 2336 C C . SER A 1 296 ? -48.327 -3.243 82.342 1.00 77.62 296 SER A C 1
ATOM 2338 O O . SER A 1 296 ? -47.486 -3.769 81.612 1.00 77.62 296 SER A O 1
ATOM 2340 N N . GLU A 1 297 ? -48.820 -2.029 82.102 1.00 83.50 297 GLU A N 1
ATOM 2341 C CA . GLU A 1 297 ? -48.395 -1.192 80.983 1.00 83.50 297 GLU A CA 1
ATOM 2342 C C . GLU A 1 297 ? -46.975 -0.666 81.181 1.00 83.50 297 GLU A C 1
ATOM 2344 O O . GLU A 1 297 ? -46.222 -0.630 80.218 1.00 83.50 297 GLU A O 1
ATOM 2349 N N . LEU A 1 298 ? -46.551 -0.360 82.412 1.00 81.94 298 LEU A N 1
ATOM 2350 C CA . LEU A 1 298 ? -45.177 0.050 82.713 1.00 81.94 298 LEU A CA 1
ATOM 2351 C C . LEU A 1 298 ? -44.184 -1.086 82.435 1.00 81.94 298 LEU A C 1
ATOM 2353 O O . LEU A 1 298 ? -43.125 -0.852 81.862 1.00 81.94 298 LEU A O 1
ATOM 2357 N N . LEU A 1 299 ? -44.539 -2.327 82.790 1.00 80.81 299 LEU A N 1
ATOM 2358 C CA . LEU A 1 299 ? -43.730 -3.512 82.475 1.00 80.81 299 LEU A CA 1
ATOM 2359 C C . LEU A 1 299 ? -43.693 -3.798 80.969 1.00 80.81 299 LEU A C 1
ATOM 2361 O O . LEU A 1 299 ? -42.639 -4.135 80.424 1.00 80.81 299 LEU A O 1
ATOM 2365 N N . PHE A 1 300 ? -44.823 -3.638 80.278 1.00 84.44 300 PHE A N 1
ATOM 2366 C CA . PHE A 1 300 ? -44.873 -3.745 78.822 1.00 84.44 300 PHE A CA 1
ATOM 2367 C C . PHE A 1 300 ? -44.022 -2.654 78.156 1.00 84.44 300 PHE A C 1
ATOM 2369 O O . PHE A 1 300 ? -43.216 -2.964 77.274 1.00 84.44 300 PHE A O 1
ATOM 2376 N N . LEU A 1 301 ? -44.111 -1.413 78.638 1.00 85.19 301 LEU A N 1
ATOM 2377 C CA . LEU A 1 301 ? -43.302 -0.280 78.196 1.00 85.19 301 LEU A CA 1
ATOM 2378 C C . LEU A 1 301 ? -41.814 -0.540 78.422 1.00 85.19 301 LEU A C 1
ATOM 2380 O O . LEU A 1 301 ? -41.039 -0.380 77.485 1.00 85.19 301 LEU A O 1
ATOM 2384 N N . GLN A 1 302 ? -41.418 -1.052 79.586 1.00 84.88 302 GLN A N 1
ATOM 2385 C CA . GLN A 1 302 ? -40.027 -1.404 79.880 1.00 84.88 302 GLN A CA 1
ATOM 2386 C C . GLN A 1 302 ? -39.502 -2.522 78.958 1.00 84.88 302 GLN A C 1
ATOM 2388 O O . GLN A 1 302 ? -38.367 -2.473 78.483 1.00 84.88 302 GLN A O 1
ATOM 2393 N N . SER A 1 303 ? -40.335 -3.520 78.636 1.00 86.06 303 SER A N 1
ATOM 2394 C CA . SER A 1 303 ? -39.972 -4.555 77.656 1.00 86.06 303 SER A CA 1
ATOM 2395 C C . SER A 1 303 ? -39.839 -3.994 76.234 1.00 86.06 303 SER A C 1
ATOM 2397 O O . SER A 1 303 ? -38.967 -4.416 75.471 1.00 86.06 303 SER A O 1
ATOM 2399 N N . SER A 1 304 ? -40.674 -3.010 75.884 1.00 86.56 304 SER A N 1
ATOM 2400 C CA . SER A 1 304 ? -40.616 -2.315 74.599 1.00 86.56 304 SER A CA 1
ATOM 2401 C C . SER A 1 304 ? -39.400 -1.391 74.507 1.00 86.56 304 SER A C 1
ATOM 2403 O O . SER A 1 304 ? -38.783 -1.326 73.448 1.00 86.56 304 SER A O 1
ATOM 2405 N N . GLU A 1 305 ? -38.996 -0.767 75.617 1.00 88.56 305 GLU A N 1
ATOM 2406 C CA . GLU A 1 305 ? -37.810 0.083 75.733 1.00 88.56 305 GLU A CA 1
ATOM 2407 C C . GLU A 1 305 ? -36.531 -0.722 75.494 1.00 88.56 305 GLU A C 1
ATOM 2409 O O . GLU A 1 305 ? -35.709 -0.327 74.673 1.00 88.56 305 GLU A O 1
ATOM 2414 N N . LEU A 1 306 ? -36.404 -1.900 76.114 1.00 91.56 306 LEU A N 1
ATOM 2415 C CA . LEU A 1 306 ? -35.297 -2.830 75.851 1.00 91.56 306 LEU A CA 1
ATOM 2416 C C . LEU A 1 306 ? -35.240 -3.256 74.377 1.00 91.56 306 LEU A C 1
ATOM 2418 O O . LEU A 1 306 ? -34.167 -3.354 73.782 1.00 91.56 306 LEU A O 1
ATOM 2422 N N . ARG A 1 307 ? -36.403 -3.489 73.759 1.00 90.44 307 ARG A N 1
ATOM 2423 C CA . ARG A 1 307 ? -36.491 -3.856 72.339 1.00 90.44 307 ARG A CA 1
ATOM 2424 C C . ARG A 1 307 ? -36.109 -2.689 71.423 1.00 90.44 307 ARG A C 1
ATOM 2426 O O . ARG A 1 307 ? -35.430 -2.900 70.421 1.00 90.44 307 ARG A O 1
ATOM 2433 N N . LEU A 1 308 ? -36.507 -1.469 71.782 1.00 88.94 308 LEU A N 1
ATOM 2434 C CA . LEU A 1 308 ? -36.117 -0.224 71.116 1.00 88.94 308 LEU A CA 1
ATOM 2435 C C . LEU A 1 308 ? -34.616 0.043 71.259 1.00 88.94 308 LEU A C 1
ATOM 2437 O O . LEU A 1 308 ? -33.986 0.397 70.268 1.00 88.94 308 LEU A O 1
ATOM 2441 N N . GLN A 1 309 ? -34.025 -0.186 72.434 1.00 89.81 309 GLN A N 1
ATOM 2442 C CA . GLN A 1 309 ? -32.576 -0.088 72.636 1.00 89.81 309 GLN A CA 1
ATOM 2443 C C . GLN A 1 309 ? -31.812 -1.048 71.718 1.00 89.81 309 GLN A C 1
ATOM 2445 O O . GLN A 1 309 ? -30.881 -0.614 71.044 1.00 89.81 309 GLN A O 1
ATOM 2450 N N . GLY A 1 310 ? -32.256 -2.305 71.598 1.00 91.81 310 GLY A N 1
ATOM 2451 C CA . GLY A 1 310 ? -31.658 -3.263 70.660 1.00 91.81 310 GLY A CA 1
ATOM 2452 C C . GLY A 1 310 ? -31.734 -2.807 69.196 1.00 91.81 310 GLY A C 1
ATOM 2453 O O . GLY A 1 310 ? -30.749 -2.899 68.467 1.00 91.81 310 GLY A O 1
ATOM 2454 N N . LEU A 1 311 ? -32.870 -2.239 68.773 1.00 93.62 311 LEU A N 1
ATOM 2455 C CA . LEU A 1 311 ? -33.022 -1.675 67.424 1.00 93.62 311 LEU A CA 1
ATOM 2456 C C . LEU A 1 311 ? -32.148 -0.432 67.202 1.00 93.62 311 LEU A C 1
ATOM 2458 O O . LEU A 1 311 ? -31.640 -0.229 66.101 1.00 93.62 311 LEU A O 1
ATOM 2462 N N . VAL A 1 312 ? -31.962 0.404 68.227 1.00 92.94 312 VAL A N 1
ATOM 2463 C CA . VAL A 1 312 ? -31.079 1.578 68.163 1.00 92.94 312 VAL A CA 1
ATOM 2464 C C . VAL A 1 312 ? -29.617 1.149 68.043 1.00 92.94 312 VAL A C 1
ATOM 2466 O O . VAL A 1 312 ? -28.892 1.721 67.230 1.00 92.94 312 VAL A O 1
ATOM 2469 N N . GLU A 1 313 ? -29.186 0.134 68.792 1.00 92.56 313 GLU A N 1
ATOM 2470 C CA . GLU A 1 313 ? -27.842 -0.438 68.666 1.00 92.56 313 GLU A CA 1
ATOM 2471 C C . GLU A 1 313 ? -27.616 -1.043 67.276 1.00 92.56 313 GLU A C 1
ATOM 2473 O O . GLU A 1 313 ? -26.617 -0.728 66.626 1.00 92.56 313 GLU A O 1
ATOM 2478 N N . GLU A 1 314 ? -28.566 -1.830 66.764 1.00 93.00 314 GLU A N 1
ATOM 2479 C CA . GLU A 1 314 ? -28.494 -2.397 65.414 1.00 93.00 314 GLU A CA 1
ATOM 2480 C C . GLU A 1 314 ? -28.412 -1.289 64.351 1.00 93.00 314 GLU A C 1
ATOM 2482 O O . GLU A 1 314 ? -27.517 -1.305 63.500 1.00 93.00 314 GLU A O 1
ATOM 2487 N N . LEU A 1 315 ? -29.248 -0.252 64.463 1.00 93.38 315 LEU A N 1
ATOM 2488 C CA . LEU A 1 315 ? -29.207 0.914 63.580 1.00 93.38 315 LEU A CA 1
ATOM 2489 C C . LEU A 1 315 ? -27.856 1.642 63.650 1.00 93.38 315 LEU A C 1
ATOM 2491 O O . LEU A 1 315 ? -27.341 2.084 62.621 1.00 93.38 315 LEU A O 1
ATOM 2495 N N . HIS A 1 316 ? -27.257 1.750 64.838 1.00 91.88 316 HIS A N 1
ATOM 2496 C CA . HIS A 1 316 ? -25.949 2.377 65.018 1.00 91.88 316 HIS A CA 1
ATOM 2497 C C . HIS A 1 316 ? -24.826 1.545 64.379 1.00 91.88 316 HIS A C 1
ATOM 2499 O O . HIS A 1 316 ? -23.960 2.094 63.690 1.00 91.88 316 HIS A O 1
ATOM 2505 N N . THR A 1 317 ? -24.865 0.218 64.532 1.00 93.62 317 THR A N 1
ATOM 2506 C CA . THR A 1 317 ? -23.891 -0.689 63.899 1.00 93.62 317 THR A CA 1
ATOM 2507 C C . THR A 1 317 ? -24.007 -0.710 62.372 1.00 93.62 317 THR A C 1
ATOM 2509 O O . THR A 1 317 ? -22.980 -0.702 61.686 1.00 93.62 317 THR A O 1
ATOM 2512 N N . GLU A 1 318 ? -25.226 -0.655 61.826 1.00 91.75 318 GLU A N 1
ATOM 2513 C CA . GLU A 1 318 ? -25.495 -0.552 60.386 1.00 91.75 318 GLU A CA 1
ATOM 2514 C C . GLU A 1 318 ? -25.051 0.812 59.836 1.00 91.75 318 GLU A C 1
ATOM 2516 O O . GLU A 1 318 ? -24.414 0.885 58.782 1.00 91.75 318 GLU A O 1
ATOM 2521 N N . ALA A 1 319 ? -25.306 1.907 60.561 1.00 90.56 319 ALA A N 1
ATOM 2522 C CA . ALA A 1 319 ? -24.813 3.235 60.194 1.00 90.56 319 ALA A CA 1
ATOM 2523 C C . ALA A 1 319 ? -23.275 3.274 60.143 1.00 90.56 319 ALA A C 1
ATOM 2525 O O . ALA A 1 319 ? -22.698 3.822 59.200 1.00 90.56 319 ALA A O 1
ATOM 2526 N N . HIS A 1 320 ? -22.603 2.629 61.100 1.00 91.00 320 HIS A N 1
ATOM 2527 C CA . HIS A 1 320 ? -21.145 2.513 61.116 1.00 91.00 320 HIS A CA 1
ATOM 2528 C C . HIS A 1 320 ? -20.606 1.642 59.963 1.00 91.00 320 HIS A C 1
ATOM 2530 O O . HIS A 1 320 ? -19.622 2.003 59.307 1.00 91.00 320 HIS A O 1
ATOM 2536 N N . HIS A 1 321 ? -21.281 0.534 59.638 1.00 93.81 321 HIS A N 1
ATOM 2537 C CA . HIS A 1 321 ? -20.956 -0.292 58.466 1.00 93.81 321 HIS A CA 1
ATOM 2538 C C . HIS A 1 321 ? -21.144 0.463 57.143 1.00 93.81 321 HIS A C 1
ATOM 2540 O O . HIS A 1 321 ? -20.340 0.325 56.218 1.00 93.81 321 HIS A O 1
ATOM 2546 N N . ARG A 1 322 ? -22.176 1.306 57.032 1.00 93.06 322 ARG A N 1
ATOM 2547 C CA . ARG A 1 322 ? -22.364 2.165 55.854 1.00 93.06 322 ARG A CA 1
ATOM 2548 C C . ARG A 1 322 ? -21.272 3.221 55.748 1.00 93.06 322 ARG A C 1
ATOM 2550 O O . ARG A 1 322 ? -20.730 3.392 54.660 1.00 93.06 322 ARG A O 1
ATOM 2557 N N . ALA A 1 323 ? -20.905 3.869 56.853 1.00 92.12 323 ALA A N 1
ATOM 2558 C CA . ALA A 1 323 ? -19.826 4.856 56.871 1.00 92.12 323 ALA A CA 1
ATOM 2559 C C . ALA A 1 323 ? -18.484 4.245 56.427 1.00 92.12 323 ALA A C 1
ATOM 2561 O O . ALA A 1 323 ? -17.825 4.775 55.534 1.00 92.12 323 ALA A O 1
ATOM 2562 N N . THR A 1 324 ? -18.120 3.077 56.966 1.00 95.19 324 THR A N 1
ATOM 2563 C CA . THR A 1 324 ? -16.892 2.360 56.571 1.00 95.19 324 THR A CA 1
ATOM 2564 C C .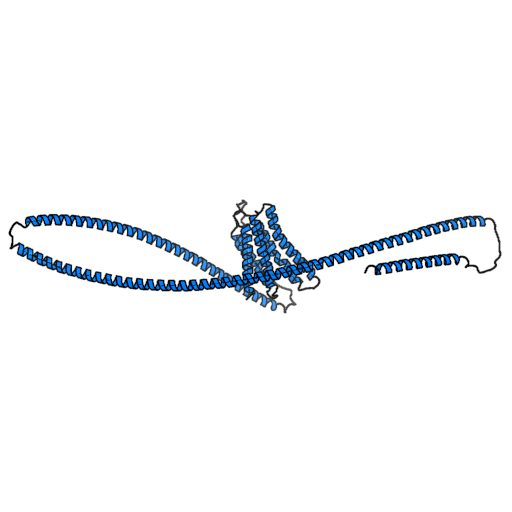 THR A 1 324 ? -16.913 1.913 55.105 1.00 95.19 324 THR A C 1
ATOM 2566 O O . THR A 1 324 ? -15.903 2.048 54.408 1.00 95.19 324 THR A O 1
ATOM 2569 N N . ARG A 1 325 ? -18.062 1.452 54.586 1.00 96.12 325 ARG A N 1
ATOM 2570 C CA . ARG A 1 325 ? -18.228 1.145 53.152 1.00 96.12 325 ARG A CA 1
ATOM 2571 C C . ARG A 1 325 ? -18.068 2.377 52.265 1.00 96.12 325 ARG A C 1
ATOM 2573 O O . ARG A 1 325 ? -17.422 2.273 51.225 1.00 96.12 325 ARG A O 1
ATOM 2580 N N . VAL A 1 326 ? -18.628 3.520 52.660 1.00 94.06 326 VAL A N 1
ATOM 2581 C CA . VAL A 1 326 ? -18.487 4.781 51.915 1.00 94.06 326 VAL A CA 1
ATOM 2582 C C . VAL A 1 326 ? -17.020 5.203 51.862 1.00 94.06 326 VAL A C 1
ATOM 2584 O O . VAL A 1 326 ? -16.503 5.392 50.765 1.00 94.06 326 VAL A O 1
ATOM 2587 N N . SER A 1 327 ? -16.307 5.224 52.993 1.00 92.88 327 SER A N 1
ATOM 2588 C CA . SER A 1 327 ? -14.876 5.568 53.009 1.00 92.88 327 SER A CA 1
ATOM 2589 C C . SER A 1 327 ? -14.016 4.599 52.183 1.00 92.88 327 SER A C 1
ATOM 2591 O O . SER A 1 327 ? -13.061 5.016 51.526 1.00 92.88 327 SER A O 1
ATOM 2593 N N . SER A 1 328 ? -14.359 3.305 52.162 1.00 93.69 328 SER A N 1
ATOM 2594 C CA . SER A 1 328 ? -13.685 2.324 51.300 1.00 93.69 328 SER A CA 1
ATOM 2595 C C . SER A 1 328 ? -13.909 2.613 49.810 1.00 93.69 328 SER A C 1
ATOM 2597 O O . SER A 1 328 ? -12.952 2.610 49.030 1.00 93.69 328 SER A O 1
ATOM 2599 N N . LEU A 1 329 ? -15.152 2.909 49.416 1.00 94.50 329 LEU A N 1
ATOM 2600 C CA . LEU A 1 329 ? -15.500 3.250 48.034 1.00 94.50 329 LEU A CA 1
ATOM 2601 C C . LEU A 1 329 ? -14.853 4.566 47.587 1.00 94.50 329 LEU A C 1
ATOM 2603 O O . LEU A 1 329 ? -14.336 4.631 46.474 1.00 94.50 329 LEU A O 1
ATOM 2607 N N . GLU A 1 330 ? -14.810 5.585 48.446 1.00 92.75 330 GLU A N 1
ATOM 2608 C CA . GLU A 1 330 ? -14.106 6.844 48.171 1.00 92.75 330 GLU A CA 1
ATOM 2609 C C . GLU A 1 330 ? -12.609 6.613 47.928 1.00 92.75 330 GLU A C 1
ATOM 2611 O O . GLU A 1 330 ? -12.049 7.134 46.958 1.00 92.75 330 GLU A O 1
ATOM 2616 N N . GLY A 1 331 ? -11.967 5.768 48.743 1.00 92.25 331 GLY A N 1
ATOM 2617 C CA . GLY A 1 331 ? -10.569 5.379 48.549 1.00 92.25 331 GLY A CA 1
ATOM 2618 C C . GLY A 1 331 ? -10.328 4.663 47.214 1.00 92.25 331 GLY A C 1
ATOM 2619 O O . GLY A 1 331 ? -9.370 4.979 46.497 1.00 92.25 331 GLY A O 1
ATOM 2620 N N . GLN A 1 332 ? -11.222 3.744 46.832 1.00 94.19 332 GLN A N 1
ATOM 2621 C CA . GLN A 1 332 ? -11.160 3.071 45.531 1.00 94.19 332 GLN A CA 1
ATOM 2622 C C . GLN A 1 332 ? -11.317 4.069 44.382 1.00 94.19 332 GLN A C 1
ATOM 2624 O O . GLN A 1 332 ? -10.492 4.072 43.466 1.00 94.19 332 GLN A O 1
ATOM 2629 N N . LEU A 1 333 ? -12.308 4.959 44.458 1.00 94.12 333 LEU A N 1
ATOM 2630 C CA . LEU A 1 333 ? -12.600 5.949 43.422 1.00 94.12 333 LEU A CA 1
ATOM 2631 C C . LEU A 1 333 ? -11.444 6.946 43.247 1.00 94.12 333 LEU A C 1
ATOM 2633 O O . LEU A 1 333 ? -11.075 7.275 42.118 1.00 94.12 333 LEU A O 1
ATOM 2637 N N . TYR A 1 334 ? -10.793 7.344 44.343 1.00 93.06 334 TYR A N 1
ATOM 2638 C CA . TYR A 1 334 ? -9.579 8.160 44.308 1.00 93.06 334 TYR A CA 1
ATOM 2639 C C . TYR A 1 334 ? -8.400 7.432 43.638 1.00 93.06 334 TYR A C 1
ATOM 2641 O O . TYR A 1 334 ? -7.710 8.002 42.785 1.00 93.06 334 TYR A O 1
ATOM 2649 N N . SER A 1 335 ? -8.174 6.156 43.971 1.00 92.50 335 SER A N 1
ATOM 2650 C CA . SER A 1 335 ? -7.100 5.357 43.359 1.00 92.50 335 SER A CA 1
ATOM 2651 C C . SER A 1 335 ? -7.332 5.104 41.859 1.00 92.50 335 SER A C 1
ATOM 2653 O O . SER A 1 335 ? -6.403 5.216 41.053 1.00 92.50 335 SER A O 1
ATOM 2655 N N . GLU A 1 336 ? -8.584 4.855 41.472 1.00 90.62 336 GLU A N 1
ATOM 2656 C CA . GLU A 1 336 ? -9.047 4.694 40.093 1.00 90.62 336 GLU A CA 1
ATOM 2657 C C . GLU A 1 336 ? -8.835 5.993 39.299 1.00 90.62 336 GLU A C 1
ATOM 2659 O O . GLU A 1 336 ? -8.256 5.965 38.209 1.00 90.62 336 GLU A O 1
ATOM 2664 N N . ALA A 1 337 ? -9.216 7.144 39.865 1.00 90.38 337 ALA A N 1
ATOM 2665 C CA . ALA A 1 337 ? -8.987 8.457 39.263 1.00 90.38 337 ALA A CA 1
ATOM 2666 C C . ALA A 1 337 ? -7.490 8.729 39.050 1.00 90.38 337 ALA A C 1
ATOM 2668 O O . ALA A 1 337 ? -7.082 9.150 37.963 1.00 90.38 337 ALA A O 1
ATOM 2669 N N . LYS A 1 338 ? -6.646 8.411 40.040 1.00 94.06 338 LYS A N 1
ATOM 2670 C CA . LYS A 1 338 ? -5.189 8.564 39.933 1.00 94.06 338 LYS A CA 1
ATOM 2671 C C . LYS A 1 338 ? -4.597 7.698 38.817 1.00 94.06 338 LYS A C 1
ATOM 2673 O O . LYS A 1 338 ? -3.794 8.204 38.031 1.00 94.06 338 LYS A O 1
ATOM 2678 N N . ARG A 1 339 ? -5.019 6.430 38.698 1.00 94.69 339 ARG A N 1
ATOM 2679 C CA . ARG A 1 339 ? -4.590 5.560 37.586 1.00 94.69 339 ARG A CA 1
ATOM 2680 C C . ARG A 1 339 ? -5.013 6.117 36.232 1.00 94.69 339 ARG A C 1
ATOM 2682 O O . ARG A 1 339 ? -4.206 6.117 35.303 1.00 94.69 339 ARG A O 1
ATOM 2689 N N . ARG A 1 340 ? -6.254 6.597 36.106 1.00 91.06 340 ARG A N 1
ATOM 2690 C CA . ARG A 1 340 ? -6.751 7.180 34.848 1.00 91.06 340 ARG A CA 1
ATOM 2691 C C . ARG A 1 340 ? -5.907 8.380 34.436 1.00 91.06 340 ARG A C 1
ATOM 2693 O O . ARG A 1 340 ? -5.448 8.419 33.304 1.00 91.06 340 ARG A O 1
ATOM 2700 N N . VAL A 1 341 ? -5.592 9.280 35.369 1.00 95.25 341 VAL A N 1
ATOM 2701 C CA . VAL A 1 341 ? -4.711 10.430 35.101 1.00 95.25 341 VAL A CA 1
ATOM 2702 C C . VAL A 1 341 ? -3.305 9.992 34.669 1.00 95.25 341 VAL A C 1
ATOM 2704 O O . VAL A 1 341 ? -2.758 10.572 33.731 1.00 95.25 341 VAL A O 1
ATOM 2707 N N . SER A 1 342 ? -2.710 8.969 35.300 1.00 93.12 342 SER A N 1
ATOM 2708 C CA . SER A 1 342 ? -1.390 8.469 34.877 1.00 93.12 342 SER A CA 1
ATOM 2709 C C . SER A 1 342 ? -1.408 7.842 33.482 1.00 93.12 342 SER A C 1
ATOM 2711 O O . SER A 1 342 ? -0.485 8.075 32.705 1.00 93.12 342 SER A O 1
ATOM 2713 N N . VAL A 1 343 ? -2.468 7.099 33.143 1.00 95.88 343 VAL A N 1
ATOM 2714 C CA . VAL A 1 343 ? -2.624 6.484 31.817 1.00 95.88 343 VAL A CA 1
ATOM 2715 C C . VAL A 1 343 ? -2.813 7.560 30.752 1.00 95.88 343 VAL A C 1
ATOM 2717 O O . VAL A 1 343 ? -2.130 7.525 29.734 1.00 95.88 343 VAL A O 1
ATOM 2720 N N . THR A 1 344 ? -3.666 8.558 31.002 1.00 90.69 344 THR A N 1
ATOM 2721 C CA . THR A 1 344 ? -3.864 9.670 30.063 1.00 90.69 344 THR A CA 1
ATOM 2722 C C . THR A 1 344 ? -2.567 10.442 29.833 1.00 90.69 344 THR A C 1
ATOM 2724 O O . THR A 1 344 ? -2.243 10.741 28.689 1.00 90.69 344 THR A O 1
ATOM 2727 N N . ARG A 1 345 ? -1.783 10.716 30.887 1.00 96.25 345 ARG A N 1
ATOM 2728 C CA . ARG A 1 345 ? -0.478 11.384 30.745 1.00 96.25 345 ARG A CA 1
ATOM 2729 C C . ARG A 1 345 ? 0.487 10.560 29.885 1.00 96.25 345 ARG A C 1
ATOM 2731 O O . ARG A 1 345 ? 1.056 11.105 28.949 1.00 96.25 345 ARG A O 1
ATOM 2738 N N . SER A 1 346 ? 0.626 9.262 30.162 1.00 94.50 346 SER A N 1
ATOM 2739 C CA . SER A 1 346 ? 1.508 8.376 29.390 1.00 94.50 346 SER A CA 1
ATOM 2740 C C . SER A 1 346 ? 1.100 8.290 27.916 1.00 94.50 346 SER A C 1
ATOM 2742 O O . SER A 1 346 ? 1.957 8.400 27.043 1.00 94.50 346 SER A O 1
ATOM 2744 N N . LEU A 1 347 ? -0.199 8.157 27.629 1.00 94.69 347 LEU A N 1
ATOM 2745 C CA . LEU A 1 347 ? -0.706 8.158 26.254 1.00 94.69 347 LEU A CA 1
ATOM 2746 C C . LEU A 1 347 ? -0.453 9.495 25.553 1.00 94.69 347 LEU A C 1
ATOM 2748 O O . LEU A 1 347 ? -0.156 9.520 24.362 1.00 94.69 347 LEU A O 1
ATOM 2752 N N . GLN A 1 348 ? -0.551 10.610 26.276 1.00 93.38 348 GLN A N 1
ATOM 2753 C CA . GLN A 1 348 ? -0.305 11.934 25.714 1.00 93.38 348 GLN A CA 1
ATOM 2754 C C . GLN A 1 348 ? 1.177 12.159 25.387 1.00 93.38 348 GLN A C 1
ATOM 2756 O O . GLN A 1 348 ? 1.491 12.740 24.350 1.00 93.38 348 GLN A O 1
ATOM 2761 N N . GLU A 1 349 ? 2.085 11.651 26.222 1.00 94.88 349 GLU A N 1
ATOM 2762 C CA . GLU A 1 349 ? 3.527 11.637 25.946 1.00 94.88 349 GLU A CA 1
ATOM 2763 C C . GLU A 1 349 ? 3.860 10.757 24.731 1.00 94.88 349 GLU A C 1
ATOM 2765 O O . GLU A 1 349 ? 4.622 11.174 23.854 1.00 94.88 349 GLU A O 1
ATOM 2770 N N . GLU A 1 350 ? 3.248 9.574 24.624 1.00 95.25 350 GLU A N 1
ATOM 2771 C CA . GLU A 1 350 ? 3.432 8.685 23.472 1.00 95.25 350 GLU A CA 1
ATOM 2772 C C . GLU A 1 350 ? 2.894 9.312 22.179 1.00 95.25 350 GLU A C 1
ATOM 2774 O O . GLU A 1 350 ? 3.585 9.310 21.157 1.00 95.25 350 GLU A O 1
ATOM 2779 N N . LEU A 1 351 ? 1.704 9.920 22.225 1.00 95.62 351 LEU A N 1
ATOM 2780 C CA . LEU A 1 351 ? 1.122 10.630 21.088 1.00 95.62 351 LEU A CA 1
ATOM 2781 C C . LEU A 1 351 ? 2.012 11.796 20.646 1.00 95.62 351 LEU A C 1
ATOM 2783 O O . LEU A 1 351 ? 2.229 11.981 19.448 1.00 95.62 351 LEU A O 1
ATOM 2787 N N . HIS A 1 352 ? 2.566 12.557 21.593 1.00 97.31 352 HIS A N 1
ATOM 2788 C CA . HIS A 1 352 ? 3.475 13.657 21.283 1.00 97.31 352 HIS A CA 1
ATOM 2789 C C . HIS A 1 352 ? 4.774 13.154 20.635 1.00 97.31 352 HIS A C 1
ATOM 2791 O O . HIS A 1 352 ? 5.173 13.658 19.585 1.00 97.31 352 HIS A O 1
ATOM 2797 N N . SER A 1 353 ? 5.374 12.092 21.181 1.00 97.06 353 SER A N 1
ATOM 2798 C CA . SER A 1 353 ? 6.550 11.431 20.597 1.00 97.06 353 SER A CA 1
ATOM 2799 C C . SER A 1 353 ? 6.285 10.924 19.174 1.00 97.06 353 SER A C 1
ATOM 2801 O O . SER A 1 353 ? 7.082 11.161 18.263 1.00 97.06 353 SER A O 1
ATOM 2803 N N . LYS A 1 354 ? 5.131 10.287 18.941 1.00 95.81 354 LYS A N 1
ATOM 2804 C CA . LYS A 1 354 ? 4.722 9.813 17.609 1.00 95.81 354 LYS A CA 1
ATOM 2805 C C . LYS A 1 354 ? 4.470 10.952 16.628 1.00 95.81 354 LYS A C 1
ATOM 2807 O O . LYS A 1 354 ? 4.831 10.827 15.461 1.00 95.81 354 LYS A O 1
ATOM 2812 N N . THR A 1 355 ? 3.909 12.060 17.099 1.00 95.44 355 THR A N 1
ATOM 2813 C CA . THR A 1 355 ? 3.701 13.265 16.283 1.00 95.44 355 THR A CA 1
ATOM 2814 C C . THR A 1 355 ? 5.040 13.831 15.815 1.00 95.44 355 THR A C 1
ATOM 2816 O O . THR A 1 355 ? 5.222 14.070 14.625 1.00 95.44 355 THR A O 1
ATOM 2819 N N . LEU A 1 356 ? 6.018 13.928 16.718 1.00 97.94 356 LEU A N 1
ATOM 2820 C CA . LEU A 1 356 ? 7.355 14.431 16.399 1.00 97.94 356 LEU A CA 1
ATOM 2821 C C . LEU A 1 356 ? 8.129 13.487 15.456 1.00 97.94 356 LEU A C 1
ATOM 2823 O O . LEU A 1 356 ? 8.848 13.934 14.564 1.00 97.94 356 LEU A O 1
ATOM 2827 N N . GLN A 1 357 ? 7.940 12.168 15.594 1.00 97.56 357 GLN A N 1
ATOM 2828 C CA . GLN A 1 357 ? 8.472 11.186 14.637 1.00 97.56 357 GLN A CA 1
ATOM 2829 C C . GLN A 1 357 ? 7.879 11.361 13.232 1.00 97.56 357 GLN A C 1
ATOM 2831 O O . GLN A 1 357 ? 8.611 11.251 12.248 1.00 97.56 357 GLN A O 1
ATOM 2836 N N . LEU A 1 358 ? 6.572 11.620 13.130 1.00 92.31 358 LEU A N 1
ATOM 2837 C CA . LEU A 1 358 ? 5.909 11.862 11.847 1.00 92.31 358 LEU A CA 1
ATOM 2838 C C . LEU A 1 358 ? 6.399 13.152 11.188 1.00 92.31 358 LEU A C 1
ATOM 2840 O O . LEU A 1 358 ? 6.640 13.148 9.984 1.00 92.31 358 LEU A O 1
ATOM 2844 N N . GLU A 1 359 ? 6.600 14.215 11.962 1.00 96.12 359 GLU A N 1
ATOM 2845 C CA . GLU A 1 359 ? 7.122 15.490 11.462 1.00 96.12 359 GLU A CA 1
ATOM 2846 C C . GLU A 1 359 ? 8.541 15.337 10.889 1.00 96.12 359 GLU A C 1
ATOM 2848 O O . GLU A 1 359 ? 8.794 15.721 9.749 1.00 96.12 359 GLU A O 1
ATOM 2853 N N . ASN A 1 360 ? 9.435 14.638 11.594 1.00 97.25 360 ASN A N 1
ATOM 2854 C CA . ASN A 1 360 ? 10.783 14.344 11.091 1.00 97.25 360 ASN A CA 1
ATOM 2855 C C . ASN A 1 360 ? 10.755 13.454 9.824 1.00 97.25 360 ASN A C 1
ATOM 2857 O O . ASN A 1 360 ? 11.465 13.688 8.841 1.00 97.25 360 ASN A O 1
ATOM 2861 N N . LEU A 1 361 ? 9.878 12.442 9.786 1.00 94.56 361 LEU A N 1
ATOM 2862 C CA . LEU A 1 361 ? 9.670 11.638 8.574 1.00 94.56 361 LEU A CA 1
ATOM 2863 C C . LEU A 1 361 ? 9.105 12.466 7.409 1.00 94.56 361 LEU A C 1
ATOM 2865 O O . LEU A 1 361 ? 9.401 12.188 6.245 1.00 94.56 361 LEU A O 1
ATOM 2869 N N . GLN A 1 362 ? 8.295 13.480 7.696 1.00 97.00 362 GLN A N 1
ATOM 2870 C CA . GLN A 1 362 ? 7.773 14.389 6.687 1.00 97.00 362 GLN A CA 1
ATOM 2871 C C . GLN A 1 362 ? 8.878 15.297 6.134 1.00 97.00 362 GLN A C 1
ATOM 2873 O O . GLN A 1 362 ? 9.000 15.408 4.914 1.00 97.00 362 GLN A O 1
ATOM 2878 N N . GLU A 1 363 ? 9.719 15.881 6.990 1.00 97.25 363 GLU A N 1
ATOM 2879 C CA . GLU A 1 363 ? 10.861 16.707 6.569 1.00 97.25 363 GLU A CA 1
ATOM 2880 C C . GLU A 1 363 ? 11.866 15.915 5.722 1.00 97.25 363 GLU A C 1
ATOM 2882 O O . GLU A 1 363 ? 12.290 16.363 4.653 1.00 97.25 363 GLU A O 1
ATOM 2887 N N . THR A 1 364 ? 12.206 14.695 6.144 1.00 96.12 364 THR A N 1
ATOM 2888 C CA . THR A 1 364 ? 13.113 13.824 5.377 1.00 96.12 364 THR A CA 1
ATOM 2889 C C . THR A 1 364 ? 12.533 13.444 4.014 1.00 96.12 364 THR A C 1
ATOM 2891 O O . THR A 1 364 ? 13.250 13.496 3.013 1.00 96.12 364 THR A O 1
ATOM 2894 N N . ASN A 1 365 ? 11.234 13.137 3.929 1.00 93.31 365 ASN A N 1
ATOM 2895 C CA . ASN A 1 365 ? 10.570 12.907 2.644 1.00 93.31 365 ASN A CA 1
ATOM 2896 C C . ASN A 1 365 ? 10.577 14.158 1.756 1.00 93.31 365 ASN A C 1
ATOM 2898 O O . ASN A 1 365 ? 10.848 14.044 0.561 1.00 93.31 365 ASN A O 1
ATOM 2902 N N . GLN A 1 366 ? 10.315 15.346 2.309 1.00 97.81 366 GLN A N 1
ATOM 2903 C CA . GLN A 1 366 ? 10.377 16.601 1.551 1.00 97.81 366 GLN A CA 1
ATOM 2904 C C . GLN A 1 366 ? 11.783 16.844 0.986 1.00 97.81 366 GLN A C 1
ATOM 2906 O O . GLN A 1 366 ? 11.920 17.153 -0.200 1.00 97.81 366 GLN A O 1
ATOM 2911 N N . SER A 1 367 ? 12.821 16.619 1.796 1.00 97.31 367 SER A N 1
ATOM 2912 C CA . SER A 1 367 ? 14.222 16.710 1.370 1.00 97.31 367 SER A CA 1
ATOM 2913 C C . SER A 1 367 ? 14.546 15.728 0.237 1.00 97.31 367 SER A C 1
ATOM 2915 O O . SER A 1 367 ? 15.076 16.129 -0.801 1.00 97.31 367 SER A O 1
ATOM 2917 N N . LEU A 1 368 ? 14.146 14.458 0.367 1.00 96.44 368 LEU A N 1
ATOM 2918 C CA . LEU A 1 368 ? 14.352 13.442 -0.673 1.00 96.44 368 LEU A CA 1
ATOM 2919 C C . LEU A 1 368 ? 13.610 13.774 -1.973 1.00 96.44 368 LEU A C 1
ATOM 2921 O O . LEU A 1 368 ? 14.166 13.611 -3.059 1.00 96.44 368 LEU A O 1
ATOM 2925 N N . VAL A 1 369 ? 12.376 14.277 -1.885 1.00 96.44 369 VAL A N 1
ATOM 2926 C CA . VAL A 1 369 ? 11.612 14.733 -3.057 1.00 96.44 369 VAL A CA 1
ATOM 2927 C C . VAL A 1 369 ? 12.328 15.889 -3.753 1.00 96.44 369 VAL A C 1
ATOM 2929 O O . VAL A 1 369 ? 12.363 15.939 -4.985 1.00 96.44 369 VAL A O 1
ATOM 2932 N N . GLN A 1 370 ? 12.916 16.809 -2.990 1.00 97.19 370 GLN A N 1
ATOM 2933 C CA . GLN A 1 370 ? 13.661 17.932 -3.546 1.00 97.19 370 GLN A CA 1
ATOM 2934 C C . GLN A 1 370 ? 14.948 17.471 -4.242 1.00 97.19 370 GLN A C 1
ATOM 2936 O O . GLN A 1 370 ? 15.199 17.882 -5.374 1.00 97.19 370 GLN A O 1
ATOM 2941 N N . GLN A 1 371 ? 15.688 16.536 -3.640 1.00 97.50 371 GLN A N 1
ATOM 2942 C CA . GLN A 1 371 ? 16.858 15.913 -4.269 1.00 97.50 371 GLN A CA 1
ATOM 2943 C C . GLN A 1 371 ? 16.492 15.170 -5.559 1.00 97.50 371 GLN A C 1
ATOM 2945 O O . GLN A 1 371 ? 17.175 15.320 -6.570 1.00 97.50 371 GLN A O 1
ATOM 2950 N N . LEU A 1 372 ? 15.386 14.418 -5.567 1.00 96.38 372 LEU A N 1
ATOM 2951 C CA . LEU A 1 372 ? 14.894 13.737 -6.769 1.00 96.38 372 LEU A CA 1
ATOM 2952 C C . LEU A 1 372 ? 14.547 14.724 -7.888 1.00 96.38 372 LEU A C 1
ATOM 2954 O O . LEU A 1 372 ? 14.887 14.478 -9.045 1.00 96.38 372 LEU A O 1
ATOM 2958 N N . LYS A 1 373 ? 13.903 15.851 -7.561 1.00 96.75 373 LYS A N 1
ATOM 2959 C CA . LYS A 1 373 ? 13.607 16.913 -8.538 1.00 96.75 373 LYS A CA 1
ATOM 2960 C C . LYS A 1 373 ? 14.880 17.523 -9.114 1.00 96.75 373 LYS A C 1
ATOM 2962 O O . LYS A 1 373 ? 14.944 17.766 -10.319 1.00 96.75 373 LYS A O 1
ATOM 2967 N N . GLU A 1 374 ? 15.883 17.760 -8.277 1.00 96.94 374 GLU A N 1
ATOM 2968 C CA . GLU A 1 374 ? 17.157 18.324 -8.714 1.00 96.94 374 GLU A CA 1
ATOM 2969 C C . GLU A 1 374 ? 17.934 17.347 -9.604 1.00 96.94 374 GLU A C 1
ATOM 2971 O O . GLU A 1 374 ? 18.381 17.729 -10.688 1.00 96.94 374 GLU A O 1
ATOM 2976 N N . GLN A 1 375 ? 17.985 16.062 -9.234 1.00 95.44 375 GLN A N 1
ATOM 2977 C CA . GLN A 1 375 ? 18.567 15.021 -10.085 1.00 95.44 375 GLN A CA 1
ATOM 2978 C C . GLN A 1 375 ? 17.819 14.873 -11.410 1.00 95.44 375 GLN A C 1
ATOM 2980 O O . GLN A 1 375 ? 18.455 14.792 -12.460 1.00 95.44 375 GLN A O 1
ATOM 2985 N N . HIS A 1 376 ? 16.485 14.894 -11.388 1.00 94.75 376 HIS A N 1
ATOM 2986 C CA . HIS A 1 376 ? 15.683 14.823 -12.604 1.00 94.75 376 HIS A CA 1
ATOM 2987 C C . HIS A 1 376 ? 15.934 16.028 -13.521 1.00 94.75 376 HIS A C 1
ATOM 2989 O O . HIS A 1 376 ? 16.122 15.849 -14.720 1.00 94.75 376 HIS A O 1
ATOM 2995 N N . SER A 1 377 ? 16.017 17.243 -12.967 1.00 95.69 377 SER A N 1
ATOM 2996 C CA . SER A 1 377 ? 16.353 18.461 -13.719 1.00 95.69 377 SER A CA 1
ATOM 2997 C C . SER A 1 377 ? 17.754 18.393 -14.336 1.00 95.69 377 SER A C 1
ATOM 2999 O O . SER A 1 377 ? 17.934 18.748 -15.502 1.00 95.69 377 SER A O 1
ATOM 3001 N N . SER A 1 378 ? 18.741 17.894 -13.586 1.00 95.69 378 SER A N 1
ATOM 3002 C CA . SER A 1 378 ? 20.104 17.695 -14.089 1.00 95.69 378 SER A CA 1
ATOM 3003 C C . SER A 1 378 ? 20.136 16.687 -15.241 1.00 95.69 378 SER A C 1
ATOM 3005 O O . SER A 1 378 ? 20.639 16.994 -16.322 1.00 95.69 378 SER A O 1
ATOM 3007 N N . HIS A 1 379 ? 19.505 15.525 -15.052 1.00 93.44 379 HIS A N 1
ATOM 3008 C CA . HIS A 1 379 ? 19.423 14.489 -16.077 1.00 93.44 379 HIS A CA 1
ATOM 3009 C C . HIS A 1 379 ? 18.687 14.980 -17.331 1.00 93.44 379 HIS A C 1
ATOM 3011 O O . HIS A 1 379 ? 19.150 14.761 -18.445 1.00 93.44 379 HIS A O 1
ATOM 3017 N N . GLN A 1 380 ? 17.587 15.717 -17.164 1.00 96.31 380 GLN A N 1
ATOM 3018 C CA . GLN A 1 380 ? 16.833 16.297 -18.276 1.00 96.31 380 GLN A CA 1
ATOM 3019 C C . GLN A 1 380 ? 17.698 17.248 -19.118 1.00 96.31 380 GLN A C 1
ATOM 3021 O O . GLN A 1 380 ? 17.630 17.213 -20.347 1.00 96.31 380 GLN A O 1
ATOM 3026 N N . LYS A 1 381 ? 18.537 18.077 -18.480 1.00 96.38 381 LYS A N 1
ATOM 3027 C CA . LYS A 1 381 ? 19.476 18.969 -19.186 1.00 96.38 381 LYS A CA 1
ATOM 3028 C C . LYS A 1 381 ? 20.535 18.186 -19.958 1.00 96.38 381 LYS A C 1
ATOM 3030 O O . LYS A 1 381 ? 20.866 18.554 -21.082 1.00 96.38 381 LYS A O 1
ATOM 3035 N N . GLU A 1 382 ? 21.057 17.113 -19.373 1.00 95.94 382 GLU A N 1
ATOM 3036 C CA . GLU A 1 382 ? 22.047 16.256 -20.028 1.00 95.94 382 GLU A CA 1
ATOM 3037 C C . GLU A 1 382 ? 21.451 15.525 -21.238 1.00 95.94 382 GLU A C 1
ATOM 3039 O O . GLU A 1 382 ? 22.044 15.535 -22.316 1.00 95.94 382 GLU A O 1
ATOM 3044 N N . VAL A 1 383 ? 20.231 14.996 -21.109 1.00 94.12 383 VAL A N 1
ATOM 3045 C CA . VAL A 1 383 ? 19.494 14.386 -22.225 1.00 94.12 383 VAL A CA 1
ATOM 3046 C C . VAL A 1 383 ? 19.257 15.398 -23.347 1.00 94.12 383 VAL A C 1
ATOM 3048 O O . VAL A 1 383 ? 19.508 15.078 -24.507 1.00 94.12 383 VAL A O 1
ATOM 3051 N N . GLN A 1 384 ? 18.838 16.627 -23.028 1.00 94.00 384 GLN A N 1
ATOM 3052 C CA . GLN A 1 384 ? 18.673 17.685 -24.033 1.00 94.00 384 GLN A CA 1
ATOM 3053 C C . GLN A 1 384 ? 19.990 18.015 -24.742 1.00 94.00 384 GLN A C 1
ATOM 3055 O O . GLN A 1 384 ? 20.013 18.161 -25.963 1.00 94.00 384 GLN A O 1
ATOM 3060 N N . LYS A 1 385 ? 21.099 18.090 -23.998 1.00 96.31 385 LYS A N 1
ATOM 3061 C CA . LYS A 1 385 ? 22.424 18.323 -24.581 1.00 96.31 385 LYS A CA 1
ATOM 3062 C C . LYS A 1 385 ? 22.806 17.206 -25.558 1.00 96.31 385 LYS A C 1
ATOM 3064 O O . LYS A 1 385 ? 23.193 17.497 -26.688 1.00 96.31 385 LYS A O 1
ATOM 3069 N N . LEU A 1 386 ? 22.642 15.946 -25.153 1.00 93.62 386 LEU A N 1
ATOM 3070 C CA . LEU A 1 386 ? 22.938 14.787 -26.000 1.00 93.62 386 LEU A CA 1
ATOM 3071 C C . LEU A 1 386 ? 22.029 14.720 -27.233 1.00 93.62 386 LEU A C 1
ATOM 3073 O O . LEU A 1 386 ? 22.493 14.357 -28.311 1.00 93.62 386 LEU A O 1
ATOM 3077 N N . GLN A 1 387 ? 20.754 15.098 -27.112 1.00 91.31 387 GLN A N 1
ATOM 3078 C CA . GLN A 1 387 ? 19.841 15.192 -28.256 1.00 91.31 387 GLN A CA 1
ATOM 3079 C C . GLN A 1 387 ? 20.343 16.202 -29.292 1.00 91.31 387 GLN A C 1
ATOM 3081 O O . GLN A 1 387 ? 20.418 15.867 -30.473 1.00 91.31 387 GLN A O 1
ATOM 3086 N N . VAL A 1 388 ? 20.764 17.393 -28.855 1.00 94.62 388 VAL A N 1
ATOM 3087 C CA . VAL A 1 388 ? 21.313 18.426 -29.750 1.00 94.62 388 VAL A CA 1
ATOM 3088 C C . VAL A 1 388 ? 22.609 17.956 -30.425 1.00 94.62 388 VAL A C 1
ATOM 3090 O O . VAL A 1 388 ? 22.790 18.154 -31.628 1.00 94.62 388 VAL A O 1
ATOM 3093 N N . GLU A 1 389 ? 23.508 17.298 -29.687 1.00 94.25 389 GLU A N 1
ATOM 3094 C CA . GLU A 1 389 ? 24.749 16.742 -30.250 1.00 94.25 389 GLU A CA 1
ATOM 3095 C C . GLU A 1 389 ? 24.476 15.632 -31.280 1.00 94.25 389 GLU A C 1
ATOM 3097 O O . GLU A 1 389 ? 25.129 15.569 -32.332 1.00 94.25 389 GLU A O 1
ATOM 3102 N N . ASN A 1 390 ? 23.487 14.779 -31.010 1.00 93.00 390 ASN A N 1
ATOM 3103 C CA . ASN A 1 390 ? 23.092 13.704 -31.912 1.00 93.00 390 ASN A CA 1
ATOM 3104 C C . ASN A 1 390 ? 22.434 14.252 -33.189 1.00 93.00 390 ASN A C 1
ATOM 3106 O O . ASN A 1 390 ? 22.812 13.851 -34.288 1.00 93.00 390 ASN A O 1
ATOM 3110 N N . GLU A 1 391 ? 21.541 15.243 -33.082 1.00 94.19 391 GLU A N 1
ATOM 3111 C CA . GLU A 1 391 ? 20.987 15.947 -34.249 1.00 94.19 391 GLU A CA 1
ATOM 3112 C C . GLU A 1 391 ? 22.086 16.593 -35.104 1.00 94.19 391 GLU A C 1
ATOM 3114 O O . GLU A 1 391 ? 22.069 16.493 -36.335 1.00 94.19 391 GLU A O 1
ATOM 3119 N N . GLY A 1 392 ? 23.081 17.217 -34.464 1.00 92.94 392 GLY A N 1
ATOM 3120 C CA . GLY A 1 392 ? 24.239 17.780 -35.155 1.00 92.94 392 GLY A CA 1
ATOM 3121 C C . GLY A 1 392 ? 25.053 16.720 -35.903 1.00 92.94 392 GLY A C 1
ATOM 3122 O O . GLY A 1 392 ? 25.486 16.949 -37.035 1.00 92.94 392 GLY A O 1
ATOM 3123 N N . SER A 1 393 ? 25.233 15.545 -35.300 1.00 93.31 393 SER A N 1
ATOM 3124 C CA . SER A 1 393 ? 25.929 14.412 -35.921 1.00 93.31 393 SER A CA 1
ATOM 3125 C C . SER A 1 393 ? 25.129 13.816 -37.083 1.00 93.31 393 SER A C 1
ATOM 3127 O O . SER A 1 393 ? 25.698 13.539 -38.139 1.00 93.31 393 SER A O 1
ATOM 3129 N N . LEU A 1 394 ? 23.807 13.707 -36.936 1.00 92.31 394 LEU A N 1
ATOM 3130 C CA . LEU A 1 394 ? 22.903 13.215 -37.974 1.00 92.31 394 LEU A CA 1
ATOM 3131 C C . LEU A 1 394 ? 22.894 14.132 -39.203 1.00 92.31 394 LEU A C 1
ATOM 3133 O O . LEU A 1 394 ? 22.983 13.642 -40.326 1.00 92.31 394 LEU A O 1
ATOM 3137 N N . ARG A 1 395 ? 22.898 15.459 -39.014 1.00 92.31 395 ARG A N 1
ATOM 3138 C CA . ARG A 1 395 ? 23.035 16.414 -40.132 1.00 92.31 395 ARG A CA 1
ATOM 3139 C C . ARG A 1 395 ? 24.366 16.275 -40.867 1.00 92.31 395 ARG A C 1
ATOM 3141 O O . ARG A 1 395 ? 24.391 16.374 -42.089 1.00 92.31 395 ARG A O 1
ATOM 3148 N N . LYS A 1 396 ? 25.469 16.030 -40.148 1.00 93.56 396 LYS A N 1
ATOM 3149 C CA . LYS A 1 396 ? 26.780 15.782 -40.778 1.00 93.56 396 LYS A CA 1
ATOM 3150 C C . LYS A 1 396 ? 26.761 14.506 -41.619 1.00 93.56 396 LYS A C 1
ATOM 3152 O O . LYS A 1 396 ? 27.240 14.533 -42.745 1.00 93.56 396 LYS A O 1
ATOM 3157 N N . LEU A 1 397 ? 26.181 13.424 -41.095 1.00 86.50 397 LEU A N 1
ATOM 3158 C CA . LEU A 1 397 ? 25.985 12.164 -41.825 1.00 86.50 397 LEU A CA 1
ATOM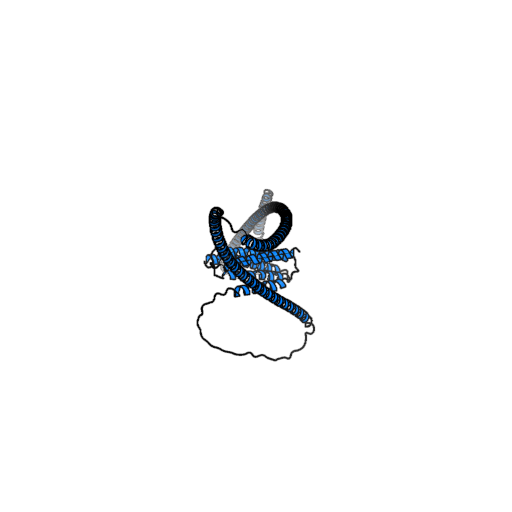 3159 C C . LEU A 1 397 ? 25.084 12.338 -43.055 1.00 86.50 397 LEU A C 1
ATOM 3161 O O . LEU A 1 397 ? 25.348 11.752 -44.099 1.00 86.50 397 LEU A O 1
ATOM 3165 N N . GLN A 1 398 ? 24.041 13.160 -42.954 1.00 88.94 398 GLN A N 1
ATOM 3166 C CA . GLN A 1 398 ? 23.186 13.469 -44.095 1.00 88.94 398 GLN A CA 1
ATOM 3167 C C . GLN A 1 398 ? 23.951 14.252 -45.172 1.00 88.94 398 GLN A C 1
ATOM 3169 O O . GLN A 1 398 ? 23.890 13.893 -46.343 1.00 88.94 398 GLN A O 1
ATOM 3174 N N . ALA A 1 399 ? 24.740 15.256 -44.781 1.00 91.56 399 ALA A N 1
ATOM 3175 C CA . ALA A 1 399 ? 25.566 16.013 -45.718 1.00 91.56 399 ALA A CA 1
ATOM 3176 C C . ALA A 1 399 ? 26.614 15.128 -46.419 1.00 91.56 399 ALA A C 1
ATOM 3178 O O . ALA A 1 399 ? 26.837 15.274 -47.620 1.00 91.56 399 ALA A O 1
ATOM 3179 N N . THR A 1 400 ? 27.239 14.179 -45.709 1.00 83.50 400 THR A N 1
ATOM 3180 C CA . THR A 1 400 ? 28.167 13.231 -46.348 1.00 83.50 400 THR A CA 1
ATOM 3181 C C . THR A 1 400 ? 27.439 12.264 -47.280 1.00 83.50 400 THR A C 1
ATOM 3183 O O . THR A 1 400 ? 27.958 11.961 -48.352 1.00 83.50 400 THR A O 1
ATOM 3186 N N . ALA A 1 401 ? 26.229 11.816 -46.931 1.00 88.38 401 ALA A N 1
ATOM 3187 C CA . ALA A 1 401 ? 25.406 10.989 -47.813 1.00 88.38 401 ALA A CA 1
ATOM 3188 C C . ALA A 1 401 ? 25.036 11.720 -49.118 1.00 88.38 401 ALA A C 1
ATOM 3190 O O . ALA A 1 401 ? 25.181 11.144 -50.196 1.00 88.38 401 ALA A O 1
ATOM 3191 N N . GLU A 1 402 ? 24.651 12.998 -49.043 1.00 88.81 402 GLU A N 1
ATOM 3192 C CA . GLU A 1 402 ? 24.368 13.836 -50.221 1.00 88.81 402 GLU A CA 1
ATOM 3193 C C . GLU A 1 402 ? 25.616 14.019 -51.105 1.00 88.81 402 GLU A C 1
ATOM 3195 O O . GLU A 1 402 ? 25.541 13.930 -52.334 1.00 88.81 402 GLU A O 1
ATOM 3200 N N . GLN A 1 403 ? 26.795 14.192 -50.494 1.00 86.81 403 GLN A N 1
ATOM 3201 C CA . GLN A 1 403 ? 28.065 14.226 -51.228 1.00 86.81 403 GLN A CA 1
ATOM 3202 C C . GLN A 1 403 ? 28.355 12.903 -51.952 1.00 86.81 403 GLN A C 1
ATOM 3204 O O . GLN A 1 403 ? 28.791 12.917 -53.107 1.00 86.81 403 GLN A O 1
ATOM 3209 N N . PHE A 1 404 ? 28.093 11.757 -51.315 1.00 75.38 404 PHE A N 1
ATOM 3210 C CA . PHE A 1 404 ? 28.242 10.451 -51.962 1.00 75.38 404 PHE A CA 1
ATOM 3211 C C . PHE A 1 404 ? 27.268 10.266 -53.126 1.00 75.38 404 PHE A C 1
ATOM 3213 O O . PHE A 1 404 ? 27.666 9.749 -54.170 1.00 75.38 404 PHE A O 1
ATOM 3220 N N . GLU A 1 405 ? 26.022 10.717 -52.991 1.00 87.75 405 GLU A N 1
ATOM 3221 C CA . GLU A 1 405 ? 25.040 10.643 -54.072 1.00 87.75 405 GLU A CA 1
ATOM 3222 C C . GLU A 1 405 ? 25.487 11.459 -55.294 1.00 87.75 405 GLU A C 1
ATOM 3224 O O . GLU A 1 405 ? 25.425 10.970 -56.428 1.00 87.75 405 GLU A O 1
ATOM 3229 N N . TRP A 1 406 ? 26.044 12.653 -55.067 1.00 88.69 406 TRP A N 1
ATOM 3230 C CA . TRP A 1 406 ? 26.642 13.462 -56.129 1.00 88.69 406 TRP A CA 1
ATOM 3231 C C . TRP A 1 406 ? 27.827 12.753 -56.808 1.00 88.69 406 TRP A C 1
ATOM 3233 O O . TRP A 1 406 ? 27.901 12.711 -58.040 1.00 88.69 406 TRP A O 1
ATOM 3243 N N . LEU A 1 407 ? 28.723 12.121 -56.039 1.00 77.94 407 LEU A N 1
ATOM 3244 C CA . LEU A 1 407 ? 29.832 11.331 -56.596 1.00 77.94 407 LEU A CA 1
ATOM 3245 C C . LEU A 1 407 ? 29.332 10.140 -57.428 1.00 77.94 407 LEU A C 1
ATOM 3247 O O . LEU A 1 407 ? 29.858 9.872 -58.512 1.00 77.94 407 LEU A O 1
ATOM 3251 N N . CYS A 1 408 ? 28.286 9.450 -56.974 1.00 77.88 408 CYS A N 1
ATOM 3252 C CA . CYS A 1 408 ? 27.661 8.371 -57.737 1.00 77.88 408 CYS A CA 1
ATOM 3253 C C . CYS A 1 408 ? 27.034 8.877 -59.048 1.00 77.88 408 CYS A C 1
ATOM 3255 O O . CYS A 1 408 ? 27.134 8.202 -60.079 1.00 77.88 408 CYS A O 1
ATOM 3257 N N . GLN A 1 409 ? 26.429 10.070 -59.053 1.00 82.12 409 GLN A N 1
ATOM 3258 C CA . GLN A 1 409 ? 25.923 10.694 -60.281 1.00 82.12 409 GLN A CA 1
ATOM 3259 C C . GLN A 1 409 ? 27.054 11.030 -61.259 1.00 82.12 409 GLN A C 1
ATOM 3261 O O . GLN A 1 409 ? 26.917 10.756 -62.455 1.00 82.12 409 GLN A O 1
ATOM 3266 N N . GLN A 1 410 ? 28.185 11.537 -60.761 1.00 74.62 410 GLN A N 1
ATOM 3267 C CA . GLN A 1 410 ? 29.370 11.785 -61.587 1.00 74.62 410 GLN A CA 1
ATOM 3268 C C . GLN A 1 410 ? 29.907 10.501 -62.221 1.00 74.62 410 GLN A C 1
ATOM 3270 O O . GLN A 1 410 ? 30.151 10.461 -63.428 1.00 74.62 410 GLN A O 1
ATOM 3275 N N . GLN A 1 411 ? 30.008 9.414 -61.450 1.00 67.88 411 GLN A N 1
ATOM 3276 C CA . GLN A 1 411 ? 30.413 8.112 -61.988 1.00 67.88 411 GLN A CA 1
ATOM 3277 C C . GLN A 1 411 ? 29.451 7.619 -63.075 1.00 67.88 411 GLN A C 1
ATOM 3279 O O . GLN A 1 411 ? 29.894 7.151 -64.125 1.00 67.88 411 GLN A O 1
ATOM 3284 N N . ARG A 1 412 ? 28.133 7.763 -62.878 1.00 78.50 412 ARG A N 1
ATOM 3285 C CA . ARG A 1 412 ? 27.138 7.393 -63.897 1.00 78.50 412 ARG A CA 1
ATOM 3286 C C . ARG A 1 412 ? 27.289 8.235 -65.166 1.00 78.50 412 ARG A C 1
ATOM 3288 O O . ARG A 1 412 ? 27.219 7.679 -66.262 1.00 78.50 412 ARG A O 1
ATOM 3295 N N . HIS A 1 413 ? 27.518 9.541 -65.035 1.00 81.12 413 HIS A N 1
ATOM 3296 C CA . HIS A 1 413 ? 27.767 10.421 -66.177 1.00 81.12 413 HIS A CA 1
ATOM 3297 C C . HIS A 1 413 ? 29.026 9.998 -66.943 1.00 81.12 413 HIS A C 1
ATOM 3299 O O . HIS A 1 413 ? 28.978 9.836 -68.163 1.00 81.12 413 HIS A O 1
ATOM 3305 N N . TRP A 1 414 ? 30.117 9.721 -66.228 1.00 78.81 414 TRP A N 1
ATOM 3306 C CA . TRP A 1 414 ? 31.363 9.246 -66.822 1.00 78.81 414 TRP A CA 1
ATOM 3307 C C . TRP A 1 414 ? 31.176 7.928 -67.583 1.00 78.81 414 TRP A C 1
ATOM 3309 O O . TRP A 1 414 ? 31.563 7.834 -68.746 1.00 78.81 414 TRP A O 1
ATOM 3319 N N . VAL A 1 415 ? 30.497 6.940 -66.987 1.00 75.56 415 VAL A N 1
ATOM 3320 C CA . VAL A 1 415 ? 30.183 5.662 -67.653 1.00 75.56 415 VAL A CA 1
ATOM 3321 C C . VAL A 1 415 ? 29.370 5.885 -68.932 1.00 75.56 415 VAL A C 1
ATOM 3323 O O . VAL A 1 415 ? 29.646 5.254 -69.952 1.00 75.56 415 VAL A O 1
ATOM 3326 N N . CYS A 1 416 ? 28.397 6.800 -68.917 1.00 75.94 416 CYS A N 1
ATOM 3327 C CA . CYS A 1 416 ? 27.633 7.158 -70.113 1.00 75.94 416 CYS A CA 1
ATOM 3328 C C . CYS A 1 416 ? 28.514 7.783 -71.205 1.00 75.94 416 CYS A C 1
ATOM 3330 O O . CYS A 1 416 ? 28.365 7.434 -72.378 1.00 75.94 416 CYS A O 1
ATOM 3332 N N . CYS A 1 417 ? 29.437 8.675 -70.839 1.00 72.62 417 CYS A N 1
ATOM 3333 C CA . CYS A 1 417 ? 30.380 9.289 -71.775 1.00 72.62 417 CYS A CA 1
ATOM 3334 C C . CYS A 1 417 ? 31.326 8.250 -72.388 1.00 72.62 417 CYS A C 1
ATOM 3336 O O . CYS A 1 417 ? 31.480 8.209 -73.608 1.00 72.62 417 CYS A O 1
ATOM 3338 N N . VAL A 1 418 ? 31.882 7.356 -71.568 1.00 80.19 418 VAL A N 1
ATOM 3339 C CA . VAL A 1 418 ? 32.732 6.248 -72.032 1.00 80.19 418 VAL A CA 1
ATOM 3340 C C . VAL A 1 418 ? 31.958 5.310 -72.955 1.00 80.19 418 VAL A C 1
ATOM 3342 O O . VAL A 1 418 ? 32.484 4.888 -73.983 1.00 80.19 418 VAL A O 1
ATOM 3345 N N . LYS A 1 419 ? 30.693 5.013 -72.635 1.00 79.75 419 LYS A N 1
ATOM 3346 C CA . LYS A 1 419 ? 29.832 4.194 -73.493 1.00 79.75 419 LYS A CA 1
ATOM 3347 C C . LYS A 1 419 ? 29.598 4.857 -74.853 1.00 79.75 419 LYS A C 1
ATOM 3349 O O . LYS A 1 419 ? 29.819 4.204 -75.862 1.00 79.75 419 LYS A O 1
ATOM 3354 N N . ARG A 1 420 ? 29.250 6.150 -74.890 1.00 81.56 420 ARG A N 1
ATOM 3355 C CA . ARG A 1 420 ? 29.096 6.902 -76.152 1.00 81.56 420 ARG A CA 1
ATOM 3356 C C . ARG A 1 420 ? 30.377 6.925 -76.979 1.00 81.56 420 ARG A C 1
ATOM 3358 O O . ARG A 1 420 ? 30.315 6.751 -78.188 1.00 81.56 420 ARG A O 1
ATOM 3365 N N . PHE A 1 421 ? 31.524 7.122 -76.334 1.00 69.12 421 PHE A N 1
ATOM 3366 C CA . PHE A 1 421 ? 32.818 7.105 -77.013 1.00 69.12 421 PHE A CA 1
ATOM 3367 C C . PHE A 1 421 ? 33.120 5.727 -77.619 1.00 69.12 421 PHE A C 1
ATOM 3369 O O . PHE A 1 421 ? 33.488 5.628 -78.787 1.00 69.12 421 PHE A O 1
ATOM 3376 N N . LYS A 1 422 ? 32.895 4.654 -76.851 1.00 76.06 422 LYS A N 1
ATOM 3377 C CA . LYS A 1 422 ? 33.015 3.275 -77.338 1.00 76.06 422 LYS A CA 1
ATOM 3378 C C . LYS A 1 422 ? 32.075 3.004 -78.515 1.00 76.06 422 LYS A C 1
ATOM 3380 O O . LYS A 1 422 ? 32.503 2.378 -79.480 1.00 76.06 422 LYS A O 1
ATOM 3385 N N . ASP A 1 423 ? 30.821 3.439 -78.427 1.00 81.00 423 ASP A N 1
ATOM 3386 C CA . ASP A 1 423 ? 29.831 3.248 -79.488 1.00 81.00 423 ASP A CA 1
ATOM 3387 C C . ASP A 1 423 ? 30.264 3.991 -80.768 1.00 81.00 423 ASP A C 1
ATOM 3389 O O . ASP A 1 423 ? 30.241 3.398 -81.843 1.00 81.00 423 ASP A O 1
ATOM 3393 N N . GLY A 1 424 ? 30.799 5.214 -80.649 1.00 78.81 424 GLY A N 1
ATOM 3394 C CA . GLY A 1 424 ? 31.378 5.958 -81.777 1.00 78.81 424 GLY A CA 1
ATOM 3395 C C . GLY A 1 424 ? 32.564 5.243 -82.436 1.00 78.81 424 GLY A C 1
ATOM 3396 O O . GLY A 1 424 ? 32.588 5.080 -83.654 1.00 78.81 424 GLY A O 1
ATOM 3397 N N . LEU A 1 425 ? 33.507 4.717 -81.643 1.00 70.56 425 LEU A N 1
ATOM 3398 C CA . LEU A 1 425 ? 34.621 3.915 -82.175 1.00 70.56 425 LEU A CA 1
ATOM 3399 C C . LEU A 1 425 ? 34.141 2.640 -82.889 1.00 70.56 425 LEU A C 1
ATOM 3401 O O . LEU A 1 425 ? 34.753 2.190 -83.860 1.00 70.56 425 LEU A O 1
ATOM 3405 N N . MET A 1 426 ? 33.055 2.031 -82.409 1.00 74.38 426 MET A N 1
ATOM 3406 C CA . MET A 1 426 ? 32.460 0.851 -83.039 1.00 74.38 426 MET A CA 1
ATOM 3407 C C . MET A 1 426 ? 31.787 1.197 -84.372 1.00 74.38 426 MET A C 1
ATOM 3409 O O . MET A 1 426 ? 31.965 0.453 -85.337 1.00 74.38 426 MET A O 1
ATOM 3413 N N . GLU A 1 427 ? 31.080 2.327 -84.445 1.00 84.50 427 GLU A N 1
ATOM 3414 C CA . GLU A 1 427 ? 30.480 2.836 -85.684 1.00 84.50 427 GLU A CA 1
ATOM 3415 C C . GLU A 1 427 ? 31.543 3.163 -86.744 1.00 84.50 427 GLU A C 1
ATOM 3417 O O . GLU A 1 427 ? 31.413 2.735 -87.895 1.00 84.50 427 GLU A O 1
ATOM 3422 N N . GLU A 1 428 ? 32.633 3.840 -86.365 1.00 79.31 428 GLU A N 1
ATOM 3423 C CA . GLU A 1 428 ? 33.760 4.125 -87.268 1.00 79.31 428 GLU A CA 1
ATOM 3424 C C . GLU A 1 428 ? 34.416 2.839 -87.781 1.00 79.31 428 GLU A C 1
ATOM 3426 O O . GLU A 1 428 ? 34.667 2.689 -88.983 1.00 79.31 428 GLU A O 1
ATOM 3431 N N . ARG A 1 429 ? 34.639 1.866 -86.888 1.00 82.19 429 ARG A N 1
ATOM 3432 C CA . ARG A 1 429 ? 35.172 0.550 -87.255 1.00 82.19 429 ARG A CA 1
ATOM 3433 C C . ARG A 1 429 ? 34.258 -0.176 -88.241 1.00 82.19 429 ARG A C 1
ATOM 3435 O O . ARG A 1 429 ? 34.752 -0.796 -89.187 1.00 82.19 429 ARG A O 1
ATOM 3442 N N . ASP A 1 430 ? 32.945 -0.123 -88.039 1.00 84.81 430 ASP A N 1
ATOM 3443 C CA . ASP A 1 430 ? 31.978 -0.772 -88.925 1.00 84.81 430 ASP A CA 1
ATOM 3444 C C . ASP A 1 430 ? 31.886 -0.067 -90.288 1.00 84.81 430 ASP A C 1
ATOM 3446 O O . ASP A 1 430 ? 31.835 -0.748 -91.320 1.00 84.81 430 ASP A O 1
ATOM 3450 N N . ALA A 1 431 ? 31.971 1.266 -90.325 1.00 84.56 431 ALA A N 1
ATOM 3451 C CA . ALA A 1 431 ? 32.074 2.044 -91.560 1.00 84.56 431 ALA A CA 1
ATOM 3452 C C . ALA A 1 431 ? 33.350 1.702 -92.352 1.00 84.56 431 ALA A C 1
ATOM 3454 O O . ALA A 1 431 ? 33.280 1.437 -93.557 1.00 84.56 431 ALA A O 1
ATOM 3455 N N . LEU A 1 432 ? 34.504 1.619 -91.684 1.00 80.50 432 LEU A N 1
ATOM 3456 C CA . LEU A 1 432 ? 35.772 1.189 -92.289 1.00 80.50 432 LEU A CA 1
ATOM 3457 C C . LEU A 1 432 ? 35.685 -0.242 -92.833 1.00 80.50 432 LEU A C 1
ATOM 3459 O O . LEU A 1 432 ? 36.072 -0.500 -93.974 1.00 80.50 432 LEU A O 1
ATOM 3463 N N . LEU A 1 433 ? 35.101 -1.174 -92.075 1.00 83.62 433 LEU A N 1
ATOM 3464 C CA . LEU A 1 433 ? 34.854 -2.542 -92.543 1.00 83.62 433 LEU A CA 1
ATOM 3465 C C . LEU A 1 433 ? 33.971 -2.576 -93.796 1.00 83.62 433 LEU A C 1
ATOM 3467 O O . LEU A 1 433 ? 34.216 -3.377 -94.704 1.00 83.62 433 LEU A O 1
ATOM 3471 N N . GLN A 1 434 ? 32.949 -1.723 -93.873 1.00 81.81 434 GLN A N 1
ATOM 3472 C CA . GLN A 1 434 ? 32.112 -1.602 -95.068 1.00 81.81 434 GLN A CA 1
ATOM 3473 C C . GLN A 1 434 ? 32.894 -1.035 -96.260 1.00 81.81 434 GLN A C 1
ATOM 3475 O O . GLN A 1 434 ? 32.773 -1.571 -97.368 1.00 81.81 434 GLN A O 1
ATOM 3480 N N . GLN A 1 435 ? 33.740 -0.023 -96.046 1.00 83.31 435 GLN A N 1
ATOM 3481 C CA . GLN A 1 435 ? 34.615 0.524 -97.087 1.00 83.31 435 GLN A CA 1
ATOM 3482 C C . GLN A 1 435 ? 35.605 -0.525 -97.606 1.00 83.31 435 GLN A C 1
ATOM 3484 O O . GLN A 1 435 ? 35.729 -0.699 -98.821 1.00 83.31 435 GLN A O 1
ATOM 3489 N N . VAL A 1 436 ? 36.239 -1.294 -96.716 1.00 81.31 436 VAL A N 1
ATOM 3490 C CA . VAL A 1 436 ? 37.148 -2.394 -97.080 1.00 81.31 436 VAL A CA 1
ATOM 3491 C C . VAL A 1 436 ? 36.411 -3.478 -97.864 1.00 81.31 436 VAL A C 1
ATOM 3493 O O . VAL A 1 436 ? 36.887 -3.897 -98.919 1.00 81.31 436 VAL A O 1
ATOM 3496 N N . LYS A 1 437 ? 35.211 -3.891 -97.433 1.00 83.50 437 LYS A N 1
ATOM 3497 C CA . LYS A 1 437 ? 34.380 -4.855 -98.181 1.00 83.50 437 LYS A CA 1
ATOM 3498 C C . LYS A 1 437 ? 34.014 -4.337 -99.575 1.00 83.50 437 LYS A C 1
ATOM 3500 O O . LYS A 1 437 ? 34.013 -5.099 -100.544 1.00 83.50 437 LYS A O 1
ATOM 3505 N N . HIS A 1 438 ? 33.705 -3.049 -99.699 1.00 82.56 438 HIS A N 1
ATOM 3506 C CA . HIS A 1 438 ? 33.404 -2.418 -100.982 1.00 82.56 438 HIS A CA 1
ATOM 3507 C C . HIS A 1 438 ? 34.639 -2.352 -101.896 1.00 82.56 438 HIS A C 1
ATOM 3509 O O . HIS A 1 438 ? 34.546 -2.681 -103.082 1.00 82.56 438 HIS A O 1
ATOM 3515 N N . LEU A 1 439 ? 35.807 -2.009 -101.350 1.00 78.94 439 LEU A N 1
ATOM 3516 C CA . LEU A 1 439 ? 37.084 -2.027 -102.065 1.00 78.94 439 LEU A CA 1
ATOM 3517 C C . LEU A 1 439 ? 37.465 -3.444 -102.503 1.00 78.94 439 LEU A C 1
ATOM 3519 O O . LEU A 1 439 ? 37.815 -3.644 -103.664 1.00 78.94 439 LEU A O 1
ATOM 3523 N N . GLN A 1 440 ? 37.299 -4.451 -101.644 1.00 79.25 440 GLN A N 1
ATOM 3524 C CA . GLN A 1 440 ? 37.500 -5.855 -102.007 1.00 79.25 440 GLN A CA 1
ATOM 3525 C C . GLN A 1 440 ? 36.566 -6.292 -103.139 1.00 79.25 440 GLN A C 1
ATOM 3527 O O . GLN A 1 440 ? 37.019 -6.970 -104.062 1.00 79.25 440 GLN A O 1
ATOM 3532 N N . LYS A 1 441 ? 35.290 -5.878 -103.127 1.00 81.31 441 LYS A N 1
ATOM 3533 C CA . LYS A 1 441 ? 34.364 -6.119 -104.249 1.00 81.31 441 LYS A CA 1
ATOM 3534 C C . LYS A 1 441 ? 34.829 -5.431 -105.534 1.00 81.31 441 LYS A C 1
ATOM 3536 O O . LYS A 1 441 ? 34.767 -6.047 -106.597 1.00 81.31 441 LYS A O 1
ATOM 3541 N N . LYS A 1 442 ? 35.325 -4.190 -105.456 1.00 78.69 442 LYS A N 1
ATOM 3542 C CA . LYS A 1 442 ? 35.908 -3.478 -106.607 1.00 78.69 442 LYS A CA 1
ATOM 3543 C C . LYS A 1 442 ? 37.140 -4.199 -107.156 1.00 78.69 442 LYS A C 1
ATOM 3545 O O . LYS A 1 442 ? 37.214 -4.388 -108.365 1.00 78.69 442 LYS A O 1
ATOM 3550 N N . ILE A 1 443 ? 38.053 -4.658 -106.297 1.00 73.88 443 ILE A N 1
ATOM 3551 C CA . ILE A 1 443 ? 39.238 -5.439 -106.688 1.00 73.88 443 ILE A CA 1
ATOM 3552 C C . ILE A 1 443 ? 38.824 -6.765 -107.335 1.00 73.88 443 ILE A C 1
ATOM 3554 O O . ILE A 1 443 ? 39.334 -7.092 -108.399 1.00 73.88 443 ILE A O 1
ATOM 3558 N N . HIS A 1 444 ? 37.861 -7.499 -106.767 1.00 70.38 444 HIS A N 1
ATOM 3559 C CA . HIS A 1 444 ? 37.353 -8.739 -107.369 1.00 70.38 444 HIS A CA 1
ATOM 3560 C C . HIS A 1 444 ? 36.704 -8.494 -108.733 1.00 70.38 444 HIS A C 1
ATOM 3562 O O . HIS A 1 444 ? 36.929 -9.270 -109.658 1.00 70.38 444 HIS A O 1
ATOM 3568 N N . LYS A 1 445 ? 35.946 -7.400 -108.886 1.00 73.56 445 LYS A N 1
ATOM 3569 C CA . LYS A 1 445 ? 35.361 -7.003 -110.173 1.00 73.56 445 LYS A CA 1
ATOM 3570 C C . LYS A 1 445 ? 36.446 -6.668 -111.201 1.00 73.56 445 LYS A C 1
ATOM 3572 O O . LYS A 1 445 ? 36.365 -7.149 -112.324 1.00 73.56 445 LYS A O 1
ATOM 3577 N N . ARG A 1 446 ? 37.486 -5.925 -110.795 1.00 62.41 446 ARG A N 1
ATOM 3578 C CA . ARG A 1 446 ? 38.637 -5.567 -111.644 1.00 62.41 446 ARG A CA 1
ATOM 3579 C C . ARG A 1 446 ? 39.496 -6.779 -112.016 1.00 62.41 446 ARG A C 1
ATOM 3581 O O . ARG A 1 446 ? 39.981 -6.862 -113.136 1.00 62.41 446 ARG A O 1
ATOM 3588 N N . LYS A 1 447 ? 39.654 -7.737 -111.098 1.00 64.56 447 LYS A N 1
ATOM 3589 C CA . LYS A 1 447 ? 40.343 -9.011 -111.339 1.00 64.56 447 LYS A CA 1
ATOM 3590 C C . LYS A 1 447 ? 39.555 -9.879 -112.319 1.00 64.56 447 LYS A C 1
ATOM 3592 O O . LYS A 1 447 ? 40.165 -10.488 -113.182 1.00 64.56 447 LYS A O 1
ATOM 3597 N N . LYS A 1 448 ? 38.218 -9.881 -112.247 1.00 58.38 448 LYS A N 1
ATOM 3598 C CA . LYS A 1 448 ? 37.355 -10.586 -113.207 1.00 58.38 448 LYS A CA 1
ATOM 3599 C C . LYS A 1 448 ? 37.500 -10.023 -114.627 1.00 58.38 448 LYS A C 1
ATOM 3601 O O . LYS A 1 448 ? 37.748 -10.803 -115.532 1.00 58.38 448 LYS A O 1
ATOM 3606 N N . THR A 1 449 ? 37.494 -8.695 -114.785 1.00 56.56 449 THR A N 1
ATOM 3607 C CA . THR A 1 449 ? 37.779 -8.045 -116.081 1.00 56.56 449 THR A CA 1
ATOM 3608 C C . THR A 1 449 ? 39.204 -8.324 -116.574 1.00 56.56 449 THR A C 1
ATOM 3610 O O . THR A 1 449 ? 39.395 -8.634 -117.736 1.00 56.56 449 THR A O 1
ATOM 3613 N N . PHE A 1 450 ? 40.204 -8.349 -115.683 1.00 53.41 450 PHE A N 1
ATOM 3614 C CA . PHE A 1 450 ? 41.588 -8.688 -116.056 1.00 53.41 450 PHE A CA 1
ATOM 3615 C C . PHE A 1 450 ? 41.776 -10.174 -116.421 1.00 53.41 450 PHE A C 1
ATOM 3617 O O . PHE A 1 450 ? 42.716 -10.526 -117.120 1.00 53.41 450 PHE A O 1
ATOM 3624 N N . THR A 1 451 ? 40.902 -11.064 -115.935 1.00 50.50 451 THR A N 1
ATOM 3625 C CA . THR A 1 451 ? 40.933 -12.498 -116.281 1.00 50.50 451 THR A CA 1
ATOM 3626 C C . THR A 1 451 ? 40.217 -12.764 -117.611 1.00 50.50 451 THR A C 1
ATOM 3628 O O . THR A 1 451 ? 40.543 -13.735 -118.284 1.00 50.50 451 THR A O 1
ATOM 3631 N N . GLU A 1 452 ? 39.285 -11.893 -118.015 1.00 46.16 452 GLU A N 1
ATOM 3632 C CA . GLU A 1 452 ? 38.664 -11.910 -119.348 1.00 46.16 452 GLU A CA 1
ATOM 3633 C C . GLU A 1 452 ? 39.618 -11.355 -120.427 1.00 46.16 452 GLU A C 1
ATOM 3635 O O . GLU A 1 452 ? 39.663 -11.912 -121.519 1.00 46.16 452 GLU A O 1
ATOM 3640 N N . ASP A 1 453 ? 40.483 -10.386 -120.097 1.00 44.38 453 ASP A N 1
ATOM 3641 C CA . ASP A 1 453 ? 41.482 -9.826 -121.032 1.00 44.38 453 ASP A CA 1
ATOM 3642 C C . ASP A 1 453 ? 42.735 -10.716 -121.246 1.00 44.38 453 ASP A C 1
ATOM 3644 O O . ASP A 1 453 ? 43.500 -10.497 -122.182 1.00 44.38 453 ASP A O 1
ATOM 3648 N N . ILE A 1 454 ? 42.964 -11.741 -120.410 1.00 46.22 454 ILE A N 1
ATOM 3649 C CA . ILE A 1 454 ? 44.113 -12.677 -120.526 1.00 46.22 454 ILE A CA 1
ATOM 3650 C C . ILE A 1 454 ? 43.731 -13.985 -121.259 1.00 46.22 454 ILE A C 1
ATOM 3652 O O . ILE A 1 454 ? 44.590 -14.814 -121.562 1.00 46.22 454 ILE A O 1
ATOM 3656 N N . ALA A 1 455 ? 42.455 -14.181 -121.607 1.00 40.09 455 ALA A N 1
ATOM 3657 C CA . ALA A 1 455 ? 41.984 -15.386 -122.298 1.00 40.09 455 ALA A CA 1
ATOM 3658 C C . ALA A 1 455 ? 42.172 -15.365 -123.833 1.00 40.09 455 ALA A C 1
ATOM 3660 O O . ALA A 1 455 ? 41.889 -16.379 -124.472 1.00 40.09 455 ALA A O 1
ATOM 3661 N N . ASP A 1 456 ? 42.691 -14.275 -124.415 1.00 34.88 456 ASP A N 1
ATOM 3662 C CA . ASP A 1 456 ? 42.850 -14.107 -125.869 1.00 34.88 456 ASP A CA 1
ATOM 3663 C C . ASP A 1 456 ? 44.276 -13.663 -126.270 1.00 34.88 456 ASP A C 1
ATOM 3665 O O . ASP A 1 456 ? 44.475 -12.619 -126.874 1.00 34.88 456 ASP A O 1
ATOM 3669 N N . LEU A 1 457 ? 45.302 -14.437 -125.878 1.00 36.28 457 LEU A N 1
ATOM 3670 C CA . LEU A 1 457 ? 46.506 -14.706 -126.694 1.00 36.28 457 LEU A CA 1
ATOM 3671 C C . LEU A 1 457 ? 47.390 -15.782 -126.031 1.00 36.28 457 LEU A C 1
ATOM 3673 O O . LEU A 1 457 ? 47.836 -15.652 -124.892 1.00 36.28 457 LEU A O 1
ATOM 3677 N N . ARG A 1 458 ? 47.675 -16.864 -126.763 1.00 32.22 458 ARG A N 1
ATOM 3678 C CA . ARG A 1 458 ? 48.434 -18.038 -126.303 1.00 32.22 458 ARG A CA 1
ATOM 3679 C C . ARG A 1 458 ? 49.900 -18.022 -126.806 1.00 32.22 458 ARG A C 1
ATOM 3681 O O . ARG A 1 458 ? 50.104 -18.193 -127.999 1.00 32.22 458 ARG A O 1
ATOM 3688 N N . CYS A 1 459 ? 50.850 -18.011 -125.847 1.00 28.09 459 CYS A N 1
ATOM 3689 C CA . CYS A 1 459 ? 52.183 -18.689 -125.779 1.00 28.09 459 CYS A CA 1
ATOM 3690 C C . CYS A 1 459 ? 53.394 -18.244 -126.652 1.00 28.09 459 CYS A C 1
ATOM 3692 O O . CYS A 1 459 ? 53.180 -17.677 -127.716 1.00 28.09 459 CYS A O 1
ATOM 3694 N N . PRO A 1 460 ? 54.654 -18.685 -126.346 1.00 42.88 460 PRO A N 1
ATOM 3695 C CA . PRO A 1 460 ? 55.294 -19.066 -125.057 1.00 42.88 460 PRO A CA 1
ATOM 3696 C C . PRO A 1 460 ? 56.766 -18.558 -124.848 1.00 42.88 460 PRO A C 1
ATOM 3698 O O . PRO A 1 460 ? 57.404 -18.088 -125.778 1.00 42.88 460 PRO A O 1
ATOM 3701 N N . LEU A 1 461 ? 57.311 -18.819 -123.637 1.00 27.97 461 LEU A N 1
ATOM 3702 C CA . LEU A 1 461 ? 58.741 -18.976 -123.242 1.00 27.97 461 LEU A CA 1
ATOM 3703 C C . LEU A 1 461 ? 59.679 -17.745 -123.193 1.00 27.97 461 LEU A C 1
ATOM 3705 O O . LEU A 1 461 ? 60.062 -17.210 -124.221 1.00 27.97 461 LEU A O 1
ATOM 3709 N N . GLN A 1 462 ? 60.168 -17.395 -121.991 1.00 29.16 462 GLN A N 1
ATOM 3710 C CA . GLN A 1 462 ? 61.548 -17.671 -121.525 1.00 29.16 462 GLN A CA 1
ATOM 3711 C C . GLN A 1 462 ? 61.763 -17.080 -120.111 1.00 29.16 462 GLN A C 1
ATOM 3713 O O . GLN A 1 462 ? 61.373 -15.952 -119.818 1.00 29.16 462 GLN A O 1
ATOM 3718 N N . GLU A 1 463 ? 62.403 -17.855 -119.237 1.00 29.02 463 GLU A N 1
ATOM 3719 C CA . GLU A 1 463 ? 62.928 -17.455 -117.929 1.00 29.02 463 GLU A CA 1
ATOM 3720 C C . GLU A 1 463 ? 63.932 -16.297 -118.037 1.00 29.02 463 GLU A C 1
ATOM 3722 O O . GLU A 1 463 ? 64.928 -16.419 -118.748 1.00 29.02 463 GLU A O 1
ATOM 3727 N N . THR A 1 464 ? 63.775 -15.226 -117.248 1.00 28.33 464 THR A N 1
ATOM 3728 C CA . THR A 1 464 ? 64.933 -14.545 -116.640 1.00 28.33 464 THR A CA 1
ATOM 3729 C C . THR A 1 464 ? 64.553 -13.784 -115.365 1.00 28.33 464 THR A C 1
ATOM 3731 O O . THR A 1 464 ? 63.715 -12.892 -115.341 1.00 28.33 464 THR A O 1
ATOM 3734 N N . ARG A 1 465 ? 65.225 -14.202 -114.296 1.00 33.25 465 ARG A N 1
ATOM 3735 C CA . ARG A 1 465 ? 65.494 -13.582 -112.995 1.00 33.25 465 ARG A CA 1
ATOM 3736 C C . ARG A 1 465 ? 65.536 -12.034 -113.003 1.00 33.25 465 ARG A C 1
ATOM 3738 O O . ARG A 1 465 ? 66.354 -11.469 -113.717 1.00 33.25 465 ARG A O 1
ATOM 3745 N N . CYS A 1 466 ? 64.784 -11.377 -112.111 1.00 27.84 466 CYS A N 1
ATOM 3746 C CA . CYS A 1 466 ? 65.250 -10.175 -111.399 1.00 27.84 466 CYS A CA 1
ATOM 3747 C C . CYS A 1 466 ? 64.432 -9.932 -110.116 1.00 27.84 466 CYS A C 1
ATOM 3749 O O . CYS A 1 466 ? 63.203 -9.896 -110.150 1.00 27.84 466 CYS A O 1
ATOM 3751 N N . CYS A 1 467 ? 65.136 -9.816 -108.990 1.00 33.22 467 CYS A N 1
ATOM 3752 C CA . CYS A 1 467 ? 64.609 -9.396 -107.695 1.00 33.22 467 CYS A CA 1
ATOM 3753 C C . CYS A 1 467 ? 64.288 -7.887 -107.677 1.00 33.22 467 CYS A C 1
ATOM 3755 O O . CYS A 1 467 ? 64.731 -7.139 -108.542 1.00 33.22 467 CYS A O 1
ATOM 3757 N N . ASP A 1 468 ? 63.596 -7.486 -106.606 1.00 32.25 468 ASP A N 1
ATOM 3758 C CA . ASP A 1 468 ? 63.522 -6.136 -106.026 1.00 32.25 468 ASP A CA 1
ATOM 3759 C C . ASP A 1 468 ? 62.498 -5.144 -106.605 1.00 32.25 468 ASP A C 1
ATOM 3761 O O . ASP A 1 468 ? 62.757 -4.387 -107.534 1.00 32.25 468 ASP A O 1
ATOM 3765 N N . SER A 1 469 ? 61.321 -5.086 -105.963 1.00 35.16 469 SER A N 1
ATOM 3766 C CA . SER A 1 469 ? 60.607 -3.826 -105.646 1.00 35.16 469 SER A CA 1
ATOM 3767 C C . SER A 1 469 ? 59.332 -4.065 -104.812 1.00 35.16 469 SER A C 1
ATOM 3769 O O . SER A 1 469 ? 58.223 -3.688 -105.179 1.00 35.16 469 SER A O 1
ATOM 3771 N N . LEU A 1 470 ? 59.490 -4.651 -103.621 1.00 38.19 470 LEU A N 1
ATOM 3772 C CA . LEU A 1 470 ? 58.602 -4.361 -102.488 1.00 38.19 470 LEU A CA 1
ATOM 3773 C C . LEU A 1 470 ? 59.229 -3.188 -101.720 1.00 38.19 470 LEU A C 1
ATOM 3775 O O . LEU A 1 470 ? 60.294 -3.380 -101.145 1.00 38.19 470 LEU A O 1
ATOM 3779 N N . SER A 1 471 ? 58.628 -1.989 -101.740 1.00 40.44 471 SER A N 1
ATOM 3780 C CA . SER A 1 471 ? 58.745 -0.978 -100.647 1.00 40.44 471 SER A CA 1
ATOM 3781 C C . SER A 1 471 ? 58.186 0.427 -100.949 1.00 40.44 471 SER A C 1
ATOM 3783 O O . SER A 1 471 ? 58.282 1.302 -100.092 1.00 40.44 471 SER A O 1
ATOM 3785 N N . ALA A 1 472 ? 57.584 0.702 -102.110 1.00 43.50 472 ALA A N 1
ATOM 3786 C CA . ALA A 1 472 ? 57.244 2.091 -102.458 1.00 43.50 472 ALA A CA 1
ATOM 3787 C C . ALA A 1 472 ? 55.850 2.593 -102.009 1.00 43.50 472 ALA A C 1
ATOM 3789 O O . ALA A 1 472 ? 55.561 3.764 -102.215 1.00 43.50 472 ALA A O 1
ATOM 3790 N N . TRP A 1 473 ? 54.974 1.761 -101.428 1.00 44.22 473 TRP A N 1
ATOM 3791 C CA . TRP A 1 473 ? 53.563 2.126 -101.163 1.00 44.22 473 TRP A CA 1
ATOM 3792 C C . TRP A 1 473 ? 53.157 2.125 -99.677 1.00 44.22 473 TRP A C 1
ATOM 3794 O O . TRP A 1 473 ? 51.977 2.014 -99.375 1.00 44.22 473 TRP A O 1
ATOM 3804 N N . ASP A 1 474 ? 54.109 2.293 -98.754 1.00 50.44 474 ASP A N 1
ATOM 3805 C CA . ASP A 1 474 ? 53.821 2.280 -97.303 1.00 50.44 474 ASP A CA 1
ATOM 3806 C C . ASP A 1 474 ? 54.407 3.462 -96.510 1.00 50.44 474 ASP A C 1
ATOM 3808 O O . ASP A 1 474 ? 54.323 3.490 -95.286 1.00 50.44 474 ASP A O 1
ATOM 3812 N N . LYS A 1 475 ? 54.995 4.471 -97.168 1.00 49.84 475 LYS A N 1
ATOM 3813 C CA . LYS A 1 475 ? 55.610 5.610 -96.455 1.00 49.84 475 LYS A CA 1
ATOM 3814 C C . LYS A 1 475 ? 54.666 6.800 -96.272 1.00 49.84 475 LYS A C 1
ATOM 3816 O O . LYS A 1 475 ? 54.601 7.343 -95.176 1.00 49.84 475 LYS A O 1
ATOM 3821 N N . ASP A 1 476 ? 53.876 7.140 -97.288 1.00 48.50 476 ASP A N 1
ATOM 3822 C CA . ASP A 1 476 ? 52.990 8.312 -97.219 1.00 48.50 476 ASP A CA 1
ATOM 3823 C C . ASP A 1 476 ? 51.735 8.063 -96.365 1.00 48.50 476 ASP A C 1
ATOM 3825 O O . ASP A 1 476 ? 51.282 8.957 -95.657 1.00 48.50 476 ASP A O 1
ATOM 3829 N N . ALA A 1 477 ? 51.209 6.832 -96.352 1.00 54.66 477 ALA A N 1
ATOM 3830 C CA . ALA A 1 477 ? 50.057 6.474 -95.519 1.00 54.66 477 ALA A CA 1
ATOM 3831 C C . ALA A 1 477 ? 50.417 6.360 -94.026 1.00 54.66 477 ALA A C 1
ATOM 3833 O O . ALA A 1 477 ? 49.600 6.686 -93.167 1.00 54.66 477 ALA A O 1
ATOM 3834 N N . MET A 1 478 ? 51.645 5.929 -93.714 1.00 50.62 478 MET A N 1
ATOM 3835 C CA . MET A 1 478 ? 52.136 5.844 -92.334 1.00 50.62 478 MET A CA 1
ATOM 3836 C C . MET A 1 478 ? 52.470 7.228 -91.764 1.00 50.62 478 MET A C 1
ATOM 3838 O O . MET A 1 478 ? 52.150 7.493 -90.609 1.00 50.62 478 MET A O 1
ATOM 3842 N N . ALA A 1 479 ? 53.019 8.137 -92.579 1.00 58.72 479 ALA A N 1
ATOM 3843 C CA . ALA A 1 479 ? 53.310 9.508 -92.159 1.00 58.72 479 ALA A CA 1
ATOM 3844 C C . ALA A 1 479 ? 52.040 10.331 -91.858 1.00 58.72 479 ALA A C 1
ATOM 3846 O O . ALA A 1 479 ? 52.023 11.127 -90.916 1.00 58.72 479 ALA A O 1
ATOM 3847 N N . ASP A 1 480 ? 50.959 10.122 -92.618 1.00 55.38 480 ASP A N 1
ATOM 3848 C CA . ASP A 1 480 ? 49.685 10.818 -92.384 1.00 55.38 480 ASP A CA 1
ATOM 3849 C C . ASP A 1 480 ? 48.991 10.318 -91.101 1.00 55.38 480 ASP A C 1
ATOM 3851 O O . ASP A 1 480 ? 48.431 11.105 -90.333 1.00 55.38 480 ASP A O 1
ATOM 3855 N N . LEU A 1 481 ? 49.123 9.020 -90.793 1.00 54.41 481 LEU A N 1
ATOM 3856 C CA . LEU A 1 481 ? 48.601 8.421 -89.561 1.00 54.41 481 LEU A CA 1
ATOM 3857 C C . LEU A 1 481 ? 49.383 8.874 -88.315 1.00 54.41 481 LEU A C 1
ATOM 3859 O O . LEU A 1 481 ? 48.784 9.151 -87.273 1.00 54.41 481 LEU A O 1
ATOM 3863 N N . GLU A 1 482 ? 50.705 9.008 -88.433 1.00 57.38 482 GLU A N 1
ATOM 3864 C CA . GLU A 1 482 ? 51.580 9.506 -87.366 1.00 57.38 482 GLU A CA 1
ATOM 3865 C C . GLU A 1 482 ? 51.310 10.996 -87.080 1.00 57.38 482 GLU A C 1
ATOM 3867 O O . GLU A 1 482 ? 51.169 11.395 -85.923 1.00 57.38 482 GLU A O 1
ATOM 3872 N N . SER A 1 483 ? 51.069 11.804 -88.122 1.00 65.81 483 SER A N 1
ATOM 3873 C CA . SER A 1 483 ? 50.630 13.202 -87.972 1.00 65.81 483 SER A CA 1
ATOM 3874 C C . SER A 1 483 ? 49.280 13.329 -87.253 1.00 65.81 483 SER A C 1
ATOM 3876 O O . SER A 1 483 ? 49.070 14.252 -86.454 1.00 65.81 483 SER A O 1
ATOM 3878 N N . HIS A 1 484 ? 48.352 12.405 -87.519 1.00 56.28 484 HIS A N 1
ATOM 3879 C CA . HIS A 1 484 ? 47.034 12.401 -86.890 1.00 56.28 484 HIS A CA 1
ATOM 3880 C C . HIS A 1 484 ? 47.086 11.945 -85.422 1.00 56.28 484 HIS A C 1
ATOM 3882 O O . HIS A 1 484 ? 46.370 12.506 -84.584 1.00 56.28 484 HIS A O 1
ATOM 3888 N N . MET A 1 485 ? 47.965 10.991 -85.087 1.00 57.25 485 MET A N 1
ATOM 3889 C CA . MET A 1 485 ? 48.230 10.595 -83.697 1.00 57.25 485 MET A CA 1
ATOM 3890 C C . MET A 1 485 ? 48.861 11.731 -82.887 1.00 57.25 485 MET A C 1
ATOM 3892 O O . MET A 1 485 ? 48.408 12.000 -81.772 1.00 57.25 485 MET A O 1
ATOM 3896 N N . GLU A 1 486 ? 49.828 12.454 -83.455 1.00 64.62 486 GLU A N 1
ATOM 3897 C CA . GLU A 1 486 ? 50.502 13.560 -82.762 1.00 64.62 486 GLU A CA 1
ATOM 3898 C C . GLU A 1 486 ? 49.525 14.710 -82.452 1.00 64.62 486 GLU A C 1
ATOM 3900 O O . GLU A 1 486 ? 49.483 15.241 -81.339 1.00 64.62 486 GLU A O 1
ATOM 3905 N N . LYS A 1 487 ? 48.640 15.046 -83.404 1.00 70.31 487 LYS A N 1
ATOM 3906 C CA . LYS A 1 487 ? 47.581 16.054 -83.201 1.00 70.31 487 LYS A CA 1
ATOM 3907 C C . LYS A 1 487 ? 46.550 15.632 -82.152 1.00 70.31 487 LYS A C 1
ATOM 3909 O O . LYS A 1 487 ? 46.066 16.485 -81.406 1.00 70.31 487 LYS A O 1
ATOM 3914 N N . SER A 1 488 ? 46.222 14.342 -82.081 1.00 61.94 488 SER A N 1
ATOM 3915 C CA . SER A 1 488 ? 45.320 13.795 -81.062 1.00 61.94 488 SER A CA 1
ATOM 3916 C C . SER A 1 488 ? 45.939 13.880 -79.663 1.00 61.94 488 SER A C 1
ATOM 3918 O O . SER A 1 488 ? 45.285 14.357 -78.737 1.00 61.94 488 SER A O 1
ATOM 3920 N N . ASN A 1 489 ? 47.214 13.511 -79.505 1.00 63.88 489 ASN A N 1
ATOM 3921 C CA . ASN A 1 489 ? 47.901 13.576 -78.209 1.00 63.88 489 ASN A CA 1
ATOM 3922 C C . ASN A 1 489 ? 47.990 15.006 -77.660 1.00 63.88 489 ASN A C 1
ATOM 3924 O O . ASN A 1 489 ? 47.716 15.230 -76.481 1.00 63.88 489 ASN A O 1
ATOM 3928 N N . ILE A 1 490 ? 48.258 15.993 -78.520 1.00 74.06 490 ILE A N 1
ATOM 3929 C CA . ILE A 1 490 ? 48.288 17.407 -78.116 1.00 74.06 490 ILE A CA 1
ATOM 3930 C C . ILE A 1 490 ? 46.905 17.885 -77.632 1.00 74.06 490 ILE A C 1
ATOM 3932 O O . ILE A 1 490 ? 46.818 18.695 -76.709 1.00 74.06 490 ILE A O 1
ATOM 3936 N N . LEU A 1 491 ? 45.810 17.387 -78.220 1.00 66.00 491 LEU A N 1
ATOM 3937 C CA . LEU A 1 491 ? 44.444 17.705 -77.783 1.00 66.00 491 LEU A CA 1
ATOM 3938 C C . LEU A 1 491 ? 44.097 17.061 -76.434 1.00 66.00 491 LEU A C 1
ATOM 3940 O O . LEU A 1 491 ? 43.450 17.711 -75.607 1.00 66.00 491 LEU A O 1
ATOM 3944 N N . TYR A 1 492 ? 44.562 15.835 -76.187 1.00 56.00 492 TYR A N 1
ATOM 3945 C CA . TYR A 1 492 ? 44.380 15.155 -74.902 1.00 56.00 492 TYR A CA 1
ATOM 3946 C C . TYR A 1 492 ? 45.137 15.856 -73.763 1.00 56.00 492 TYR A C 1
ATOM 3948 O O . TYR A 1 492 ? 44.542 16.098 -72.710 1.00 56.00 492 TYR A O 1
ATOM 3956 N N . ASP A 1 493 ? 46.378 16.298 -73.986 1.00 65.69 493 ASP A N 1
ATOM 3957 C CA . ASP A 1 493 ? 47.151 17.056 -72.985 1.00 65.69 493 ASP A CA 1
ATOM 3958 C C . ASP A 1 493 ? 46.535 18.432 -72.675 1.00 65.69 493 ASP A C 1
ATOM 3960 O O . ASP A 1 493 ? 46.552 18.917 -71.534 1.00 65.69 493 ASP A O 1
ATOM 3964 N N . LYS A 1 494 ? 45.916 19.069 -73.676 1.00 68.31 494 LYS A N 1
ATOM 3965 C CA . LYS A 1 494 ? 45.249 20.370 -73.510 1.00 68.31 494 LYS A CA 1
ATOM 3966 C C . LYS A 1 494 ? 43.940 20.268 -72.720 1.00 68.31 494 LYS A C 1
ATOM 3968 O O . LYS A 1 494 ? 43.616 21.173 -71.952 1.00 68.31 494 LYS A O 1
ATOM 3973 N N . LEU A 1 495 ? 43.209 19.163 -72.874 1.00 62.84 495 LEU A N 1
ATOM 3974 C CA . LEU A 1 495 ? 42.016 18.859 -72.077 1.00 62.84 495 LEU A CA 1
ATOM 3975 C C . LEU A 1 495 ? 42.382 18.493 -70.634 1.00 62.84 495 LEU A C 1
ATOM 3977 O O . LEU A 1 495 ? 41.742 18.987 -69.707 1.00 62.84 495 LEU A O 1
ATOM 3981 N N . PHE A 1 496 ? 43.448 17.711 -70.439 1.00 60.84 496 PHE A N 1
ATOM 3982 C CA . PHE A 1 496 ? 43.896 17.289 -69.110 1.00 60.84 496 PHE A CA 1
ATOM 3983 C C . PHE A 1 496 ? 44.408 18.468 -68.264 1.00 60.84 496 PHE A C 1
ATOM 3985 O O . PHE A 1 496 ? 44.070 18.599 -67.083 1.00 60.84 496 PHE A O 1
ATOM 3992 N N . SER A 1 497 ? 45.149 19.390 -68.885 1.00 59.69 497 SER A N 1
ATOM 3993 C CA . SER A 1 497 ? 45.620 20.615 -68.225 1.00 59.69 497 SER A CA 1
ATOM 3994 C C . SER A 1 497 ? 44.488 21.592 -67.870 1.00 59.69 497 SER A C 1
ATOM 3996 O O . SER A 1 497 ? 44.548 22.224 -66.814 1.00 59.69 497 SER A O 1
ATOM 3998 N N . GLN A 1 498 ? 43.413 21.680 -68.665 1.00 59.47 498 GLN A N 1
ATOM 3999 C CA . GLN A 1 498 ? 42.246 22.510 -68.326 1.00 59.47 498 GLN A CA 1
ATOM 4000 C C . GLN A 1 498 ? 41.437 21.968 -67.138 1.00 59.47 498 GLN A C 1
ATOM 4002 O O . GLN A 1 498 ? 40.957 22.761 -66.325 1.00 59.47 498 GLN A O 1
ATOM 4007 N N . THR A 1 499 ? 41.323 20.646 -66.983 1.00 53.16 499 THR A N 1
ATOM 4008 C CA . THR A 1 499 ? 40.635 20.036 -65.830 1.00 53.16 499 THR A CA 1
ATOM 4009 C C . THR A 1 499 ? 41.394 20.208 -64.514 1.00 53.16 499 THR A C 1
ATOM 4011 O O . THR A 1 499 ? 40.768 20.465 -63.489 1.00 53.16 499 THR A O 1
ATOM 4014 N N . CYS A 1 500 ? 42.731 20.177 -64.530 1.00 50.28 500 CYS A N 1
ATOM 4015 C CA . CYS A 1 500 ? 43.536 20.401 -63.323 1.00 50.28 500 CYS A CA 1
ATOM 4016 C C . CYS A 1 500 ? 43.492 21.860 -62.825 1.00 50.28 500 CYS A C 1
ATOM 4018 O O . CYS A 1 500 ? 43.583 22.105 -61.625 1.00 50.28 500 CYS A O 1
ATOM 4020 N N . ILE A 1 501 ? 43.310 22.839 -63.720 1.00 52.12 501 ILE A N 1
ATOM 4021 C CA . ILE A 1 501 ? 43.212 24.265 -63.350 1.00 52.12 501 ILE A CA 1
ATOM 4022 C C . ILE A 1 501 ? 41.826 24.608 -62.764 1.00 52.12 501 ILE A C 1
ATOM 4024 O O . ILE A 1 501 ? 41.709 25.536 -61.960 1.00 52.12 501 ILE A O 1
ATOM 4028 N N . ALA A 1 502 ? 40.775 23.858 -63.114 1.00 50.94 502 ALA A N 1
ATOM 4029 C CA . ALA A 1 502 ? 39.429 24.058 -62.571 1.00 50.94 502 ALA A CA 1
ATOM 4030 C C . ALA A 1 502 ? 39.293 23.590 -61.107 1.00 50.94 502 ALA A C 1
ATOM 4032 O O . ALA A 1 502 ? 38.553 24.206 -60.341 1.00 50.94 502 ALA A O 1
ATOM 4033 N N . ASP A 1 503 ? 40.052 22.570 -60.700 1.00 46.12 503 ASP A N 1
ATOM 4034 C CA . ASP A 1 503 ? 39.996 21.994 -59.346 1.00 46.12 503 ASP A CA 1
ATOM 4035 C C . ASP A 1 503 ? 40.745 22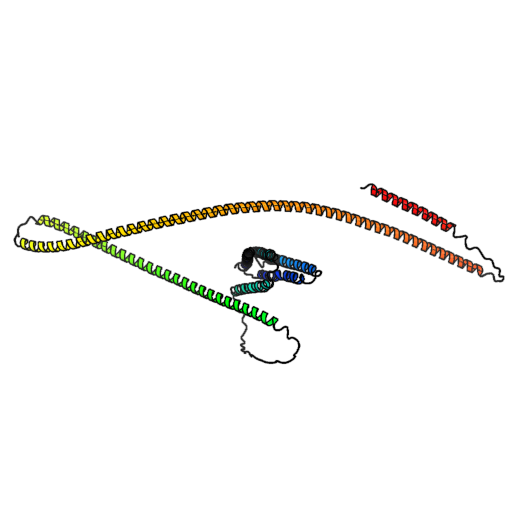.850 -58.299 1.00 46.12 503 ASP A C 1
ATOM 4037 O O . ASP A 1 503 ? 40.443 22.830 -57.108 1.00 46.12 503 ASP A O 1
ATOM 4041 N N . GLN A 1 504 ? 41.684 23.697 -58.741 1.00 48.00 504 GLN A N 1
ATOM 4042 C CA . GLN A 1 504 ? 42.431 24.609 -57.864 1.00 48.00 504 GLN A CA 1
ATOM 4043 C C . GLN A 1 504 ? 41.701 25.936 -57.578 1.00 48.00 504 GLN A C 1
ATOM 4045 O O . GLN A 1 504 ? 42.121 26.690 -56.704 1.00 48.00 504 GLN A O 1
ATOM 4050 N N . LYS A 1 505 ? 40.607 26.228 -58.298 1.00 49.50 505 LYS A N 1
ATOM 4051 C CA . LYS A 1 505 ? 39.800 27.452 -58.136 1.00 49.50 505 LYS A CA 1
ATOM 4052 C C . LYS A 1 505 ? 38.580 27.288 -57.222 1.00 49.50 505 LYS A C 1
ATOM 4054 O O . LYS A 1 505 ? 37.856 28.261 -57.037 1.00 49.50 505 LYS A O 1
ATOM 4059 N N . ASN A 1 506 ? 38.350 26.096 -56.668 1.00 49.03 506 ASN A N 1
ATOM 4060 C CA . ASN A 1 506 ? 37.158 25.780 -55.875 1.00 49.03 506 ASN A CA 1
ATOM 4061 C C . ASN A 1 506 ? 37.504 25.133 -54.519 1.00 49.03 506 ASN A C 1
ATOM 4063 O O . ASN A 1 506 ? 36.860 24.173 -54.093 1.00 49.03 506 ASN A O 1
ATOM 4067 N N . LYS A 1 507 ? 38.553 25.651 -53.871 1.00 41.16 507 LYS A N 1
ATOM 4068 C CA . LYS A 1 507 ? 38.971 25.289 -52.515 1.00 41.16 507 LYS A CA 1
ATOM 4069 C C . LYS A 1 507 ? 38.967 26.509 -51.610 1.00 41.16 507 LYS A C 1
ATOM 4071 O O . LYS A 1 507 ? 39.442 27.567 -52.083 1.00 41.16 507 LYS A O 1
#

Secondary structure (DSSP, 8-state):
-HHHHHHHHHHHHHHHHHHHHHHHHHSTT----GGGGHHHHHHHTTHHHHHHHHHHSS-TTTHHHHHHHHHHHHHHHHHHHHHHHHHHHHTTSS-HHHHHHHHHHHHHHHHHHHHHHHHHTTSTTS-HHHHHHHHHHHHHHHHHHHHTT--PPPPP------------------------S-SSSTTHHHHHHHHHHHHHHHHHHHHHHHHHHHHHHHHHHHHHHHHHHHHHHHHHHHHHHHHHHHHHHHHHHHHHHHHHHHHHHHHHHHHHHHHHHHHHTTS---TTHHHHHHHHHHHHHHHHHHHHHHHHHHHHHHHHHHHHHHHHHHHHHHHHHHHHHHHHHHHHHHHHHHHHHHHHHHHHHHHHHHHHHHHHHHHHHHHHHHHHHHHHHHHHHHHHHHHHHHHHHHHHHHHHHHHHHHHHHHHHHHHHHHHHHHHHHHHHHHHHHHHHTTSS---------------TTSSHHHHHHHHHHHHHHHHHHHHHHHHHHHHTT--